Protein AF-W6Z7U1-F1 (afdb_monomer)

Secondary structure (DSSP, 8-state):
--PPPPPP------EEETTEEE-----S----S-HHHHHHHHHHHHHHHHHHH----HHHHHHHHHHHH-PPPTTSSGGGGG-HHHHHHHH--SS--S-S-TT----EEEEE--TTSSHHHHHHHHHHHHHHHHHTSTTEEEEEEE--TT-TTSSSHHHHHHHHHHHHHHH-GGGGGGTGGGSSSHHHHHHHHH-HHHHHHHHHHHHHSGGG-EEEEEEE-GGGS-HHHHHHHHHHHHHHHH-----S-S-EEEEEEEES--GGGTTSSEEEETTTTTHHHHHHHHHHHHHHHHHGGGGSTT--HHHHHHHHHHHHHHSTT-HHHHHHHHHHHTT--SHHHHHHHHHHPPSHHHHHHHHHHHHS-GGGHHHHHHHHHHHHH-SSPEEHHHHHHHHT---SSS-HHHHHHHHHHTTTTTEEEETTEEEE--

Nearest PDB struct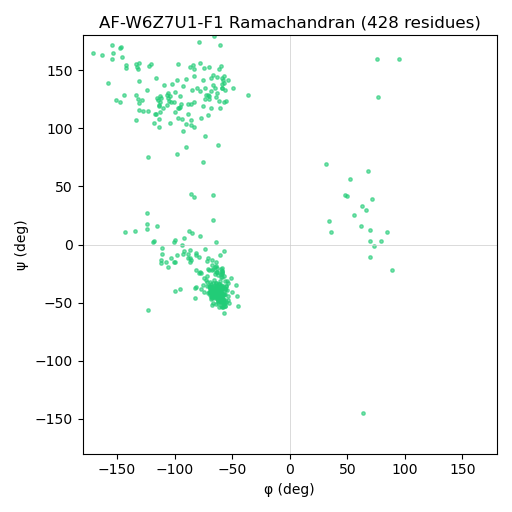ures (foldseek):
  7vwv-assembly2_B  TM=7.177E-01  e=1.790E+00  African swine fever virus

InterPro domains:
  IPR027417 P-loop containing nucleoside triphosphate hydrolase [G3DSA:3.40.50.300] (99-276)
  IPR027417 P-loop containing nucleoside triphosphate hydrolase [SSF52540] (102-353)
  IPR056884 Nephrocystin 3-like, N-terminal [PF24883] (75-260)

Organism: NCBI:txid930090

Sequence (430 aa):
MSGDPRPHQDIRYVSVLQGSRAYIGTFSNCDFGNTEESQNASKQAAIACRSALFLTDPHVDRESVISAKGTRVAGTCEWITHNETYRAWLDSDGDGNGGDSKDNNTRLLWITGGPGKGKTMMSIFLTEELEEYTAYKDNTDLVFFFCSAEDKRRNTATAVLRGLVHQMITKRPQLVKHALPYFETPERTQQTLLSFETLWLIFSKLIADTKLGTMFCVLDGLDECEESTLKVLLPRLISLLTIENSPSTKGTFKLAIVSRDLLRLRGCTMRVRLDPDNDEKVASDIELFVSTRVQELSKIEDFNEDFRASVQTALLQRAEGTFLWVGFAMYELSQKRTCSEIWEALENLPSGLPAIYSRMLLQVPARQREQSQAILRWVTVAARPLQLQELVAAVGIQGTRMTVEQAARDAVARCRPLLKIQKQEVSLVH

Foldseek 3Di:
DDDDDDDDDPFPDWDDDDPDTDGDDDDDDDDPPDPPVVVVVVVVLLVQLLVLLDLDDQVVVLVVVCVQVHHQQPPALPCLVVDPLSVLLVPLDLDPPPDDPPDRQFLEEEEAEDPQLCLSVNLSVVVVVLCVVQVPDPLEEEDEAEAALFDPCRAALLSVLSRRLSVLCVVQVVLCVLVSVQRVDPVSSVCCSPDPVNSLSSSLSSQFALSNAEYEYEYHANVSHDPVRCVPPLVSVLVSRQDPPDPDRGHHYHYYYRHYDDVSCPPRHSYDYSPPVVLVSLLVSLLSVLLVLLVVVVVAPPCDPVLSVVLSVLLSVQASSGNVLSVLLSVCLVVDRHSVSNVVSSVPQHHDDVVNLVVLLVPQDPVLNVLLVQLVVCQVPDSHFDQLVRSCVSSVQDDPPHDSSVSSVVSQVSSPPQWDADPRTIHGDD

Structure (mmCIF, N/CA/C/O backbone):
data_AF-W6Z7U1-F1
#
_entry.id   AF-W6Z7U1-F1
#
loop_
_atom_site.group_PDB
_atom_site.id
_atom_site.type_symbol
_atom_site.label_atom_id
_atom_site.label_alt_id
_atom_site.label_comp_id
_atom_site.label_asym_id
_atom_site.label_entity_id
_atom_site.label_seq_id
_atom_site.pdbx_PDB_ins_code
_atom_site.Cartn_x
_atom_site.Cartn_y
_atom_site.Cartn_z
_atom_site.occupancy
_atom_site.B_iso_or_equiv
_atom_site.auth_seq_id
_atom_site.auth_comp_id
_atom_site.auth_asym_id
_atom_site.auth_atom_id
_atom_site.pdbx_PDB_model_num
ATOM 1 N N . MET A 1 1 ? -5.190 -27.104 -69.158 1.00 41.16 1 MET A N 1
ATOM 2 C CA . MET A 1 1 ? -4.728 -26.023 -70.059 1.00 41.16 1 MET A CA 1
ATOM 3 C C . MET A 1 1 ? -5.502 -24.787 -69.632 1.00 41.16 1 MET A C 1
ATOM 5 O O . MET A 1 1 ? -6.713 -24.891 -69.594 1.00 41.16 1 MET A O 1
ATOM 9 N N . SER A 1 2 ? -4.935 -23.693 -69.145 1.00 33.16 2 SER A N 1
ATOM 10 C CA . SER A 1 2 ? -3.652 -23.043 -69.420 1.00 33.16 2 SER A CA 1
ATOM 11 C C . SER A 1 2 ? -3.082 -22.445 -68.127 1.00 33.16 2 SER A C 1
ATOM 13 O O . SER A 1 2 ? -3.782 -21.719 -67.427 1.00 33.16 2 SER A O 1
ATOM 15 N N . GLY A 1 3 ? -1.826 -22.767 -67.811 1.00 33.41 3 GLY A N 1
ATOM 16 C CA . GLY A 1 3 ? -1.064 -22.041 -66.799 1.00 33.41 3 GLY A CA 1
ATOM 17 C C . GLY A 1 3 ? -0.646 -20.685 -67.358 1.00 33.41 3 GLY A C 1
ATOM 18 O O . GLY A 1 3 ? -0.209 -20.604 -68.505 1.00 33.41 3 GLY A O 1
ATOM 19 N N . ASP A 1 4 ? -0.815 -19.647 -66.553 1.00 31.73 4 ASP A N 1
ATOM 20 C CA . ASP A 1 4 ? -0.377 -18.288 -66.855 1.00 31.73 4 ASP A CA 1
ATOM 21 C C . ASP A 1 4 ? 1.167 -18.236 -66.812 1.00 31.73 4 ASP A C 1
ATOM 23 O O . ASP A 1 4 ? 1.762 -18.733 -65.842 1.00 31.73 4 ASP A O 1
ATOM 27 N N . PRO A 1 5 ? 1.866 -17.726 -67.842 1.00 42.34 5 PRO A N 1
ATOM 28 C CA . PRO A 1 5 ? 3.319 -17.701 -67.842 1.00 42.34 5 PRO A CA 1
ATOM 29 C C . PRO A 1 5 ? 3.812 -16.592 -66.906 1.00 42.34 5 PRO A C 1
ATOM 31 O O . PRO A 1 5 ? 3.558 -15.410 -67.123 1.00 42.34 5 PRO A O 1
ATOM 34 N N . ARG A 1 6 ? 4.569 -16.967 -65.866 1.00 44.31 6 ARG A N 1
ATOM 35 C CA . ARG A 1 6 ? 5.342 -15.993 -65.080 1.00 44.31 6 ARG A CA 1
ATOM 36 C C . ARG A 1 6 ? 6.314 -15.264 -66.019 1.00 44.31 6 ARG A C 1
ATOM 38 O O . ARG A 1 6 ? 6.977 -15.937 -66.813 1.00 44.31 6 ARG A O 1
ATOM 45 N N . PRO A 1 7 ? 6.440 -13.930 -65.941 1.00 40.88 7 PRO A N 1
ATOM 46 C CA . PRO A 1 7 ? 7.346 -13.196 -66.811 1.00 40.88 7 PRO A CA 1
ATOM 47 C C . PRO A 1 7 ? 8.800 -13.593 -66.524 1.00 40.88 7 PRO A C 1
ATOM 49 O O . PRO A 1 7 ? 9.219 -13.704 -65.370 1.00 40.88 7 PRO A O 1
ATOM 52 N N . HIS A 1 8 ? 9.563 -13.822 -67.594 1.00 44.94 8 HIS A N 1
ATOM 53 C CA . HIS A 1 8 ? 10.998 -14.083 -67.542 1.00 44.94 8 HIS A CA 1
ATOM 54 C C . HIS A 1 8 ? 11.729 -12.926 -66.845 1.00 44.94 8 HIS A C 1
ATOM 56 O O . HIS A 1 8 ? 11.655 -11.781 -67.285 1.00 44.94 8 HIS A O 1
ATOM 62 N N . GLN A 1 9 ? 12.462 -13.241 -65.777 1.00 49.88 9 GLN A N 1
ATOM 63 C CA . GLN A 1 9 ? 13.381 -12.315 -65.119 1.00 49.88 9 GLN A CA 1
ATOM 64 C C . GLN A 1 9 ? 14.754 -12.421 -65.794 1.00 49.88 9 GLN A C 1
ATOM 66 O O . GLN A 1 9 ? 15.414 -13.455 -65.697 1.00 49.88 9 GLN A O 1
ATOM 71 N N . ASP A 1 10 ? 15.182 -11.367 -66.491 1.00 42.47 10 ASP A N 1
ATOM 72 C CA . ASP A 1 10 ? 16.511 -11.291 -67.112 1.00 42.47 10 ASP A CA 1
ATOM 73 C C . ASP A 1 10 ? 17.490 -10.673 -66.095 1.00 42.47 10 ASP A C 1
ATOM 75 O O . ASP A 1 10 ? 17.705 -9.462 -66.049 1.00 42.47 10 ASP A O 1
ATOM 79 N N . ILE A 1 11 ? 18.031 -11.504 -65.196 1.00 47.31 11 ILE A N 1
ATOM 80 C CA . ILE A 1 11 ? 19.097 -11.092 -64.271 1.00 47.31 11 ILE A CA 1
ATOM 81 C C . ILE A 1 11 ? 20.425 -11.259 -65.005 1.00 47.31 11 ILE A C 1
ATOM 83 O O . ILE A 1 11 ? 20.942 -12.370 -65.129 1.00 47.31 11 ILE A O 1
ATOM 87 N N . ARG A 1 12 ? 21.003 -10.154 -65.482 1.00 45.12 12 ARG A N 1
ATOM 88 C CA . ARG A 1 12 ? 22.348 -10.161 -66.065 1.00 45.12 12 ARG A CA 1
ATOM 89 C C . ARG A 1 12 ? 23.360 -9.586 -65.080 1.00 45.12 12 ARG A C 1
ATOM 91 O O . ARG A 1 12 ? 23.267 -8.433 -64.685 1.00 45.12 12 ARG A O 1
ATOM 98 N N . TYR A 1 13 ? 24.355 -10.421 -64.784 1.00 44.03 13 TYR A N 1
ATOM 99 C CA . TYR A 1 13 ? 25.552 -10.195 -63.971 1.00 44.03 13 TYR A CA 1
ATOM 100 C C . TYR A 1 13 ? 25.402 -10.194 -62.443 1.00 44.03 13 TYR A C 1
ATOM 102 O O . TYR A 1 13 ? 24.651 -9.440 -61.838 1.00 44.03 13 TYR A O 1
ATOM 110 N N . VAL A 1 14 ? 26.239 -11.034 -61.828 1.00 46.94 14 VAL A N 1
ATOM 111 C CA . VAL A 1 14 ? 26.538 -11.072 -60.397 1.00 46.94 14 VAL A CA 1
ATOM 112 C C . VAL A 1 14 ? 27.977 -10.587 -60.251 1.00 46.94 14 VAL A C 1
ATOM 114 O O . VAL A 1 14 ? 28.887 -11.241 -60.759 1.00 46.94 14 VAL A O 1
ATOM 117 N N . SER A 1 15 ? 28.208 -9.468 -59.563 1.00 46.50 15 SER A N 1
ATOM 118 C CA . SER A 1 15 ? 29.535 -9.177 -59.015 1.00 46.50 15 SER A CA 1
ATOM 119 C C . SER A 1 15 ? 29.502 -9.403 -57.506 1.00 46.50 15 SER A C 1
ATOM 121 O O . SER A 1 15 ? 28.579 -8.984 -56.807 1.00 46.50 15 SER A O 1
ATOM 123 N N . VAL A 1 16 ? 30.486 -10.153 -57.015 1.00 42.91 16 VAL A N 1
ATOM 124 C CA . VAL A 1 16 ? 30.669 -10.435 -55.591 1.00 42.91 16 VAL A CA 1
ATOM 125 C C . VAL A 1 16 ? 31.947 -9.740 -55.162 1.00 42.91 16 VAL A C 1
ATOM 127 O O . VAL A 1 16 ? 33.032 -10.130 -55.584 1.00 42.91 16 VAL A O 1
ATOM 130 N N . LEU A 1 17 ? 31.826 -8.738 -54.296 1.00 38.56 17 LEU A N 1
ATOM 131 C CA . LEU A 1 17 ? 32.941 -8.212 -53.516 1.00 38.56 17 LEU A CA 1
ATOM 132 C C . LEU A 1 17 ? 32.494 -8.138 -52.052 1.00 38.56 17 LEU A C 1
ATOM 134 O O . LEU A 1 17 ? 31.487 -7.519 -51.730 1.00 38.56 17 LEU A O 1
ATOM 138 N N . GLN A 1 18 ? 33.233 -8.835 -51.181 1.00 42.06 18 GLN A N 1
ATOM 139 C CA . GLN A 1 18 ? 33.097 -8.799 -49.716 1.00 42.06 18 GLN A CA 1
ATOM 140 C C . GLN A 1 18 ? 31.677 -9.047 -49.166 1.00 42.06 18 GLN A C 1
ATOM 142 O O . GLN A 1 18 ? 31.134 -8.260 -48.397 1.00 42.06 18 GLN A O 1
ATOM 147 N N . GLY A 1 19 ? 31.071 -10.183 -49.529 1.00 50.38 19 GLY A N 1
ATOM 148 C CA . GLY A 1 19 ? 29.907 -10.732 -48.813 1.00 50.38 19 GLY A CA 1
ATOM 149 C C . GLY A 1 19 ? 28.572 -10.006 -49.015 1.00 50.38 19 GLY A C 1
ATOM 150 O O . GLY A 1 19 ? 27.558 -10.475 -48.509 1.00 50.38 19 GLY A O 1
ATOM 151 N N . SER A 1 20 ? 28.541 -8.924 -49.795 1.00 42.47 20 SER A N 1
ATOM 152 C CA . SER A 1 20 ? 27.313 -8.219 -50.174 1.00 42.47 20 SER A CA 1
ATOM 153 C C . SER A 1 20 ? 26.981 -8.516 -51.638 1.00 42.47 20 SER A C 1
ATOM 155 O O . SER A 1 20 ? 27.844 -8.390 -52.506 1.00 42.47 20 SER A O 1
ATOM 157 N N . ARG A 1 21 ? 25.742 -8.934 -51.929 1.00 48.75 21 ARG A N 1
ATOM 158 C CA . ARG A 1 21 ? 25.248 -9.100 -53.307 1.00 48.75 21 ARG A CA 1
ATOM 159 C C . ARG A 1 21 ? 24.504 -7.835 -53.722 1.00 48.75 21 ARG A C 1
ATOM 161 O O . ARG A 1 21 ? 23.491 -7.506 -53.112 1.00 48.75 21 ARG A O 1
ATOM 168 N N . ALA A 1 22 ? 24.990 -7.151 -54.752 1.00 42.78 22 ALA A N 1
ATOM 169 C CA . ALA A 1 22 ? 24.280 -6.049 -55.391 1.00 42.78 22 ALA A CA 1
ATOM 170 C C . ALA A 1 22 ? 23.602 -6.557 -56.671 1.00 42.78 22 ALA A C 1
ATOM 172 O O . ALA A 1 22 ? 24.242 -7.225 -57.482 1.00 42.78 22 ALA A O 1
ATOM 173 N N . TYR A 1 23 ? 22.320 -6.238 -56.847 1.00 49.97 23 TYR A N 1
ATOM 174 C CA . TYR A 1 23 ? 21.568 -6.518 -58.071 1.00 49.97 23 TYR A CA 1
ATOM 175 C C . TYR A 1 23 ? 21.223 -5.187 -58.738 1.00 49.97 23 TYR A C 1
ATOM 177 O O . TYR A 1 23 ? 20.679 -4.296 -58.087 1.00 49.97 23 TYR A O 1
ATOM 185 N N . ILE A 1 24 ? 21.543 -5.047 -60.024 1.00 45.53 24 ILE A N 1
ATOM 186 C CA . ILE A 1 24 ? 21.157 -3.890 -60.836 1.00 45.53 24 ILE A CA 1
ATOM 187 C C . ILE A 1 24 ? 20.184 -4.392 -61.904 1.00 45.53 24 ILE A C 1
ATOM 189 O O . ILE A 1 24 ? 20.537 -5.241 -62.716 1.00 45.53 24 ILE A O 1
ATOM 193 N N . GLY A 1 25 ? 18.958 -3.872 -61.889 1.00 53.50 25 GLY A N 1
ATOM 194 C CA . GLY A 1 25 ? 17.909 -4.193 -62.854 1.00 53.50 25 GLY A CA 1
ATOM 195 C C . GLY A 1 25 ? 16.794 -3.147 -62.826 1.00 53.50 25 GLY A C 1
ATOM 196 O O . GLY A 1 25 ? 16.694 -2.355 -61.888 1.00 53.50 25 GLY A O 1
ATOM 197 N N . THR A 1 26 ? 15.965 -3.111 -63.867 1.00 48.25 26 THR A N 1
ATOM 198 C CA . THR A 1 26 ? 14.803 -2.215 -63.944 1.00 48.25 26 THR A CA 1
ATOM 199 C C . THR A 1 26 ? 13.715 -2.678 -62.977 1.00 48.25 26 THR A C 1
ATOM 201 O O . THR A 1 26 ? 13.107 -3.729 -63.172 1.00 48.25 26 THR A O 1
ATOM 204 N N . PHE A 1 27 ? 13.472 -1.886 -61.931 1.00 50.44 27 PHE A N 1
ATOM 205 C CA . PHE A 1 27 ? 12.493 -2.175 -60.885 1.00 50.44 27 PHE A CA 1
ATOM 206 C C . PHE A 1 27 ? 11.063 -1.966 -61.388 1.00 50.44 27 PHE A C 1
ATOM 208 O O . PHE A 1 27 ? 10.500 -0.880 -61.300 1.00 50.44 27 PHE A O 1
ATOM 215 N N . SER A 1 28 ? 10.458 -3.041 -61.874 1.00 44.19 28 SER A N 1
ATOM 216 C CA . SER A 1 28 ? 9.003 -3.181 -61.887 1.00 44.19 28 SER A CA 1
ATOM 217 C C . SER A 1 28 ? 8.683 -4.583 -61.369 1.00 44.19 28 SER A C 1
ATOM 219 O O . SER A 1 28 ? 8.972 -5.575 -62.028 1.00 44.19 28 SER A O 1
ATOM 221 N N . ASN A 1 29 ? 8.161 -4.637 -60.139 1.00 42.03 29 ASN A N 1
ATOM 222 C CA . ASN A 1 29 ? 7.759 -5.834 -59.386 1.00 42.03 29 ASN A CA 1
ATOM 223 C C . ASN A 1 29 ? 8.880 -6.785 -58.921 1.00 42.03 29 ASN A C 1
ATOM 225 O O . ASN A 1 29 ? 8.893 -7.970 -59.255 1.00 42.03 29 ASN A O 1
ATOM 229 N N . CYS A 1 30 ? 9.767 -6.289 -58.052 1.00 41.12 30 CYS A N 1
ATOM 230 C CA . CYS A 1 30 ? 10.487 -7.154 -57.114 1.00 41.12 30 CYS A CA 1
ATOM 231 C C . CYS A 1 30 ? 9.623 -7.347 -55.861 1.00 41.12 30 CYS A C 1
ATOM 233 O O . CYS A 1 30 ? 9.489 -6.418 -55.066 1.00 41.12 30 CYS A O 1
ATOM 235 N N . ASP A 1 31 ? 9.046 -8.535 -55.692 1.00 46.16 31 ASP A N 1
ATOM 236 C CA . ASP A 1 31 ? 8.367 -8.923 -54.456 1.00 46.16 31 ASP A CA 1
ATOM 237 C C . ASP A 1 31 ? 9.424 -9.428 -53.459 1.00 46.16 31 ASP A C 1
ATOM 239 O O . ASP A 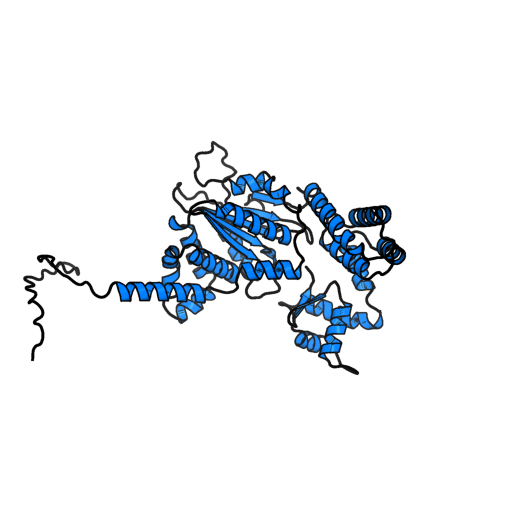1 31 ? 9.977 -10.523 -53.598 1.00 46.16 31 ASP A O 1
ATOM 243 N N . PHE A 1 32 ? 9.801 -8.577 -52.502 1.00 50.53 32 PHE A N 1
ATOM 244 C CA . PHE A 1 32 ? 10.641 -8.983 -51.378 1.00 50.53 32 PHE A CA 1
ATOM 245 C C . PHE A 1 32 ? 9.742 -9.748 -50.405 1.00 50.53 32 PHE A C 1
ATOM 247 O O . PHE A 1 32 ? 8.872 -9.145 -49.787 1.00 50.53 32 PHE A O 1
ATOM 254 N N . GLY A 1 33 ? 9.937 -11.066 -50.311 1.00 45.28 33 GLY A N 1
ATOM 255 C CA . GLY A 1 33 ? 9.036 -12.000 -49.630 1.00 45.28 33 GLY A CA 1
ATOM 256 C C . GLY A 1 33 ? 8.349 -11.486 -48.354 1.00 45.28 33 GLY A C 1
ATOM 257 O O . GLY A 1 33 ? 9.004 -11.004 -47.431 1.00 45.28 33 GLY A O 1
ATOM 258 N N . ASN A 1 34 ? 7.022 -11.652 -48.335 1.00 49.81 34 ASN A N 1
ATOM 259 C CA . ASN A 1 34 ? 6.085 -11.626 -47.206 1.00 49.81 34 ASN A CA 1
ATOM 260 C C . ASN A 1 34 ? 6.440 -10.693 -46.032 1.00 49.81 34 ASN A C 1
ATOM 262 O O . ASN A 1 34 ? 6.684 -11.123 -44.899 1.00 49.81 34 ASN A O 1
ATOM 266 N N . THR A 1 35 ? 6.356 -9.385 -46.269 1.00 56.88 35 THR A N 1
ATOM 267 C CA . THR A 1 35 ? 6.324 -8.357 -45.213 1.00 56.88 35 THR A CA 1
ATOM 268 C C . THR A 1 35 ? 5.218 -8.602 -44.178 1.00 56.88 35 THR A C 1
ATOM 270 O O . THR A 1 35 ? 5.427 -8.318 -42.998 1.00 56.88 35 THR A O 1
ATOM 273 N N . GLU A 1 36 ? 4.086 -9.190 -44.572 1.00 59.25 36 GLU A N 1
ATOM 274 C CA . GLU A 1 36 ? 2.977 -9.516 -43.662 1.00 59.25 36 GLU A CA 1
ATOM 275 C C . GLU A 1 36 ? 3.304 -10.655 -42.680 1.00 59.25 36 GLU A C 1
ATOM 277 O O . GLU A 1 36 ? 2.987 -10.551 -41.494 1.00 59.25 36 GLU A O 1
ATOM 282 N N . GLU A 1 37 ? 3.991 -11.719 -43.114 1.00 64.38 37 GLU A N 1
ATOM 283 C CA . GLU A 1 37 ? 4.377 -12.829 -42.224 1.00 64.38 37 GLU A CA 1
ATOM 284 C C . GLU A 1 37 ? 5.426 -12.390 -41.196 1.00 64.38 37 GLU A C 1
ATOM 286 O O . GLU A 1 37 ? 5.328 -12.738 -40.017 1.00 64.38 37 GLU A O 1
ATOM 291 N N . SER A 1 38 ? 6.390 -11.562 -41.611 1.00 66.00 38 SER A N 1
ATOM 292 C CA . SER A 1 38 ? 7.422 -11.012 -40.722 1.00 66.00 38 SER A CA 1
ATOM 293 C C . SER A 1 38 ? 6.840 -10.044 -39.678 1.00 66.00 38 SER A C 1
ATOM 295 O O . SER A 1 38 ? 7.169 -10.120 -38.489 1.00 66.00 38 SER A O 1
ATOM 297 N N . GLN A 1 39 ? 5.904 -9.175 -40.081 1.00 70.62 39 GLN A N 1
ATOM 298 C CA . GLN A 1 39 ? 5.200 -8.279 -39.156 1.00 70.62 39 GLN A CA 1
ATOM 299 C C . GLN A 1 39 ? 4.304 -9.047 -38.174 1.00 70.62 39 GLN A C 1
ATOM 301 O O . GLN A 1 39 ? 4.296 -8.736 -36.978 1.00 70.62 39 GLN A O 1
ATOM 306 N N . ASN A 1 40 ? 3.605 -10.084 -38.642 1.00 78.38 40 ASN A N 1
ATOM 307 C CA . ASN A 1 40 ? 2.793 -10.947 -37.784 1.00 78.38 40 ASN A CA 1
ATOM 308 C C . ASN A 1 40 ? 3.647 -11.718 -36.768 1.00 78.38 40 ASN A C 1
ATOM 310 O O . ASN A 1 40 ? 3.293 -11.760 -35.587 1.00 78.38 40 ASN A O 1
ATOM 314 N N . ALA A 1 41 ? 4.802 -12.251 -37.176 1.00 79.44 41 ALA A N 1
ATOM 315 C CA . ALA A 1 41 ? 5.732 -12.924 -36.271 1.00 79.44 41 ALA A CA 1
ATOM 316 C C . ALA A 1 41 ? 6.277 -11.977 -35.185 1.00 79.44 41 ALA A C 1
ATOM 318 O O . ALA A 1 41 ? 6.292 -12.327 -34.003 1.00 79.44 41 ALA A O 1
ATOM 319 N N . SER A 1 42 ? 6.659 -10.748 -35.556 1.00 80.81 42 SER A N 1
ATOM 320 C CA . SER A 1 42 ? 7.134 -9.733 -34.603 1.00 80.81 42 SER A CA 1
ATOM 321 C C . SER A 1 42 ? 6.054 -9.335 -33.589 1.00 80.81 42 SER A C 1
ATOM 323 O O . SER A 1 42 ? 6.313 -9.265 -32.384 1.00 80.81 42 SER A O 1
ATOM 325 N N . LYS A 1 43 ? 4.811 -9.150 -34.053 1.00 86.25 43 LYS A N 1
ATOM 326 C CA . LYS A 1 43 ? 3.662 -8.849 -33.190 1.00 86.25 43 LYS A CA 1
ATOM 327 C C . LYS A 1 43 ? 3.366 -9.995 -32.220 1.00 86.25 43 LYS A C 1
ATOM 329 O O . LYS A 1 43 ? 3.117 -9.742 -31.041 1.00 86.25 43 LYS A O 1
ATOM 334 N N . GLN A 1 44 ? 3.449 -11.242 -32.682 1.00 88.69 44 GLN A N 1
ATOM 335 C CA . GLN A 1 44 ? 3.241 -12.417 -31.838 1.00 88.69 44 GLN A CA 1
ATOM 336 C C . GLN A 1 44 ? 4.329 -12.555 -30.764 1.00 88.69 44 GLN A C 1
ATOM 338 O O . GLN A 1 44 ? 4.014 -12.815 -29.602 1.00 88.69 44 GLN A O 1
ATOM 343 N N . ALA A 1 45 ? 5.594 -12.311 -31.117 1.00 89.50 45 ALA A N 1
ATOM 344 C CA . ALA A 1 45 ? 6.700 -12.310 -30.162 1.00 89.50 45 ALA A CA 1
ATOM 345 C C . ALA A 1 45 ? 6.538 -11.213 -29.094 1.00 89.50 45 ALA A C 1
ATOM 347 O O . ALA A 1 45 ? 6.776 -11.454 -27.910 1.00 89.50 45 ALA A O 1
ATOM 348 N N . ALA A 1 46 ? 6.065 -10.024 -29.485 1.00 90.88 46 ALA A N 1
ATOM 349 C CA . ALA A 1 46 ? 5.774 -8.941 -28.549 1.00 90.88 46 ALA A CA 1
ATOM 350 C C . ALA A 1 46 ? 4.648 -9.306 -27.565 1.00 90.88 46 ALA A C 1
ATOM 352 O O . ALA A 1 46 ? 4.767 -9.042 -26.366 1.00 90.88 46 ALA A O 1
ATOM 353 N N . ILE A 1 47 ? 3.583 -9.956 -28.051 1.00 92.56 47 ILE A N 1
ATOM 354 C CA . ILE A 1 47 ? 2.496 -10.465 -27.203 1.00 92.56 47 ILE A CA 1
ATOM 355 C C . ILE A 1 47 ? 3.036 -11.511 -26.223 1.00 92.56 47 ILE A C 1
ATOM 357 O O . ILE A 1 47 ? 2.790 -11.385 -25.027 1.00 92.56 47 ILE A O 1
ATOM 361 N N . ALA A 1 48 ? 3.814 -12.487 -26.698 1.00 93.25 48 ALA A N 1
ATOM 362 C CA . ALA A 1 48 ? 4.391 -13.533 -25.855 1.00 93.25 48 ALA A CA 1
ATOM 363 C C . ALA A 1 48 ? 5.326 -12.966 -24.772 1.00 93.25 48 ALA A C 1
ATOM 365 O O . ALA A 1 48 ? 5.219 -13.346 -23.607 1.00 93.25 48 ALA A O 1
ATOM 366 N N . CYS A 1 49 ? 6.190 -12.007 -25.127 1.00 94.88 49 CYS A N 1
ATOM 367 C CA . CYS A 1 49 ? 7.063 -11.306 -24.184 1.00 94.88 49 CYS A CA 1
ATOM 368 C C . CYS A 1 49 ? 6.255 -10.598 -23.086 1.00 94.88 49 CYS A C 1
ATOM 370 O O . CYS A 1 49 ? 6.523 -10.785 -21.897 1.00 94.88 49 CYS A O 1
ATOM 372 N N . ARG A 1 50 ? 5.217 -9.841 -23.467 1.00 94.44 50 ARG A N 1
ATOM 373 C CA . ARG A 1 50 ? 4.332 -9.168 -22.507 1.00 94.44 50 ARG A CA 1
ATOM 374 C C . ARG A 1 50 ? 3.609 -10.179 -21.613 1.00 94.44 50 ARG A C 1
ATOM 376 O O . ARG A 1 50 ? 3.626 -10.026 -20.397 1.00 94.44 50 ARG A O 1
ATOM 383 N N . SER A 1 51 ? 3.042 -11.237 -22.188 1.00 94.56 51 SER A N 1
ATOM 384 C CA . SER A 1 51 ? 2.374 -12.300 -21.429 1.00 94.56 51 SER A CA 1
ATOM 385 C C . SER A 1 51 ? 3.312 -12.997 -20.439 1.00 94.56 51 SER A C 1
ATOM 387 O O . SER A 1 51 ? 2.888 -13.310 -19.334 1.00 94.56 51 SER A O 1
ATOM 389 N N . ALA A 1 52 ? 4.584 -13.197 -20.789 1.00 96.12 52 ALA A N 1
ATOM 390 C CA . ALA A 1 52 ? 5.575 -13.793 -19.893 1.00 96.12 52 ALA A CA 1
ATOM 391 C C . ALA A 1 52 ? 5.956 -12.866 -18.720 1.00 96.12 52 ALA A C 1
ATOM 393 O O . ALA A 1 52 ? 6.197 -13.326 -17.601 1.00 96.12 52 ALA A O 1
ATOM 394 N N . LEU A 1 53 ? 6.013 -11.554 -18.963 1.00 96.44 53 LEU A N 1
ATOM 395 C CA . LEU A 1 53 ? 6.327 -10.552 -17.942 1.00 96.44 53 LEU A CA 1
ATOM 396 C C . LEU A 1 53 ? 5.189 -10.340 -16.935 1.00 96.44 53 LEU A C 1
ATOM 398 O O . LEU A 1 53 ? 5.473 -9.976 -15.793 1.00 96.44 53 LEU A O 1
ATOM 402 N N . PHE A 1 54 ? 3.939 -10.583 -17.340 1.00 96.12 54 PHE A N 1
ATOM 403 C CA . PHE A 1 54 ? 2.753 -10.399 -16.505 1.00 96.12 54 PHE A CA 1
ATOM 404 C C . PHE A 1 54 ? 2.842 -11.200 -15.192 1.00 96.12 54 PHE A C 1
ATOM 406 O O . PHE A 1 54 ? 3.190 -12.383 -15.177 1.00 96.12 54 PHE A O 1
ATOM 413 N N . LEU A 1 55 ? 2.532 -10.534 -14.079 1.00 93.69 55 LEU A N 1
ATOM 414 C CA . LEU A 1 55 ? 2.506 -11.111 -12.729 1.00 93.69 55 LEU A CA 1
ATOM 415 C C . LEU A 1 55 ? 1.127 -10.926 -12.100 1.00 93.69 55 LEU A C 1
ATOM 417 O O . LEU A 1 55 ? 0.483 -11.890 -11.683 1.00 93.69 55 LEU A O 1
ATOM 421 N N . THR A 1 56 ? 0.701 -9.670 -12.049 1.00 94.81 56 THR A N 1
ATOM 422 C CA . THR A 1 56 ? -0.574 -9.199 -11.525 1.00 94.81 56 THR A CA 1
ATOM 423 C C . THR A 1 56 ? -1.034 -8.002 -12.354 1.00 94.81 56 THR A C 1
ATOM 425 O O . THR A 1 56 ? -0.241 -7.393 -13.081 1.00 94.81 56 THR A O 1
ATOM 428 N N . ASP A 1 57 ? -2.326 -7.692 -12.272 1.00 96.25 57 ASP A N 1
ATOM 429 C CA . ASP A 1 57 ? -2.872 -6.465 -12.840 1.00 96.25 57 ASP A CA 1
ATOM 430 C C . ASP A 1 57 ? -2.782 -5.344 -11.786 1.00 96.25 57 ASP A C 1
ATOM 432 O O . ASP A 1 57 ? -3.351 -5.502 -10.701 1.00 96.25 57 ASP A O 1
ATOM 436 N N . PRO A 1 58 ? -2.076 -4.233 -12.066 1.00 96.25 58 PRO A N 1
ATOM 437 C CA . PRO A 1 58 ? -1.840 -3.178 -11.084 1.00 96.25 58 PRO A CA 1
ATOM 438 C C . PRO A 1 58 ? -3.135 -2.479 -10.642 1.00 96.25 58 PRO A C 1
ATOM 440 O O . PRO A 1 58 ? -3.255 -2.122 -9.470 1.00 96.25 58 PRO A O 1
ATOM 443 N N . HIS A 1 59 ? -4.135 -2.334 -11.517 1.00 96.44 59 HIS A N 1
ATOM 444 C CA . HIS A 1 59 ? -5.416 -1.730 -11.141 1.00 96.44 59 HIS A CA 1
ATOM 445 C C . HIS A 1 59 ? -6.205 -2.669 -10.225 1.00 96.44 59 HIS A C 1
ATOM 447 O O . HIS A 1 59 ? -6.725 -2.234 -9.202 1.00 96.44 59 HIS A O 1
ATOM 453 N N . VAL A 1 60 ? -6.217 -3.975 -10.517 1.00 96.38 60 VAL A N 1
ATOM 454 C CA . VAL A 1 60 ? -6.819 -4.978 -9.618 1.00 96.38 60 VAL A CA 1
ATOM 455 C C . VAL A 1 60 ? -6.087 -5.033 -8.275 1.00 96.38 60 VAL A C 1
ATOM 457 O O . VAL A 1 60 ? -6.719 -5.207 -7.230 1.00 96.38 60 VAL A O 1
ATOM 460 N N . ASP A 1 61 ? -4.763 -4.872 -8.278 1.00 95.88 61 ASP A N 1
ATOM 461 C CA . ASP A 1 61 ? -3.963 -4.786 -7.059 1.00 95.88 61 ASP A CA 1
ATOM 462 C C . ASP A 1 61 ? -4.349 -3.562 -6.217 1.00 95.88 61 ASP A C 1
ATOM 464 O O . ASP A 1 61 ? -4.531 -3.711 -5.006 1.00 95.88 61 ASP A O 1
ATOM 468 N N . ARG A 1 62 ? -4.533 -2.386 -6.838 1.00 96.19 62 ARG A N 1
ATOM 469 C CA . ARG A 1 62 ? -5.019 -1.165 -6.172 1.00 96.19 62 ARG A CA 1
ATOM 470 C C . ARG A 1 62 ? -6.415 -1.365 -5.579 1.00 96.19 62 ARG A C 1
ATOM 472 O O . ARG A 1 62 ? -6.602 -1.125 -4.388 1.00 96.19 62 ARG A O 1
ATOM 479 N N . GLU A 1 63 ? -7.359 -1.897 -6.354 1.00 95.19 63 GLU A N 1
ATOM 480 C CA . GLU A 1 63 ? -8.721 -2.196 -5.881 1.00 95.19 63 GLU A CA 1
ATOM 481 C C . GLU A 1 63 ? -8.734 -3.213 -4.734 1.00 95.19 63 GLU A C 1
ATOM 483 O O . GLU A 1 63 ? -9.517 -3.106 -3.787 1.00 95.19 63 GLU A O 1
ATOM 488 N N . SER A 1 64 ? -7.830 -4.194 -4.771 1.00 91.75 64 SER A N 1
ATOM 489 C CA . SER A 1 64 ? -7.673 -5.167 -3.687 1.00 91.75 64 SER A CA 1
ATOM 490 C C . SER A 1 64 ? -7.167 -4.506 -2.402 1.00 91.75 64 SER A C 1
ATOM 492 O O . SER A 1 64 ? -7.621 -4.864 -1.313 1.00 91.75 64 SER A O 1
ATOM 494 N N . VAL A 1 65 ? -6.255 -3.533 -2.513 1.00 91.62 65 VAL A N 1
ATOM 495 C CA . VAL A 1 65 ? -5.768 -2.740 -1.374 1.00 91.62 65 VAL A CA 1
ATOM 496 C C . VAL A 1 65 ? -6.889 -1.867 -0.804 1.00 91.62 65 VAL A C 1
ATOM 498 O O . VAL A 1 65 ? -7.090 -1.879 0.412 1.00 91.62 65 VAL A O 1
ATOM 501 N N . ILE A 1 66 ? -7.661 -1.185 -1.657 1.00 93.06 66 ILE A N 1
ATOM 502 C CA . ILE A 1 66 ? -8.834 -0.388 -1.257 1.00 93.06 66 ILE A CA 1
ATOM 503 C C . ILE A 1 66 ? -9.861 -1.272 -0.541 1.00 93.06 66 ILE A C 1
ATOM 505 O O . ILE A 1 66 ? -10.295 -0.959 0.564 1.00 93.06 66 ILE A O 1
ATOM 509 N N . SER A 1 67 ? -10.187 -2.433 -1.108 1.00 89.19 67 SER A N 1
ATOM 510 C CA . SER A 1 67 ? -11.133 -3.381 -0.506 1.00 89.19 67 SER A CA 1
ATOM 511 C C . SER A 1 67 ? -10.664 -3.899 0.858 1.00 89.19 67 SER A C 1
ATOM 513 O O . SER A 1 67 ? -11.480 -4.157 1.740 1.00 89.19 67 SER A O 1
ATOM 515 N N . ALA A 1 68 ? -9.351 -4.069 1.045 1.00 84.44 68 ALA A N 1
ATOM 516 C CA . ALA A 1 68 ? -8.782 -4.583 2.287 1.00 84.44 68 ALA A CA 1
ATOM 517 C C . ALA A 1 68 ? -8.644 -3.516 3.385 1.00 84.44 68 ALA A C 1
ATOM 519 O O . ALA A 1 68 ? -8.812 -3.840 4.561 1.00 84.44 68 ALA A O 1
ATOM 520 N N . LYS A 1 69 ? -8.306 -2.271 3.026 1.00 85.00 69 LYS A N 1
ATOM 521 C CA . LYS A 1 69 ? -8.024 -1.183 3.983 1.00 85.00 69 LYS A CA 1
ATOM 522 C C . LYS A 1 69 ? -9.170 -0.171 4.132 1.00 85.00 69 LYS A C 1
ATOM 524 O O . LYS A 1 69 ? -9.165 0.617 5.077 1.00 85.00 69 LYS A O 1
ATOM 529 N N . GLY A 1 70 ? -10.164 -0.234 3.250 1.00 86.31 70 GLY A N 1
ATOM 530 C CA . GLY A 1 70 ? -11.264 0.718 3.132 1.00 86.31 70 GLY A CA 1
ATOM 531 C C . GLY A 1 70 ? -10.986 1.804 2.090 1.00 86.31 70 GLY A C 1
ATOM 532 O O . GLY A 1 70 ? -9.839 2.064 1.728 1.00 86.31 70 GLY A O 1
ATOM 533 N N . THR A 1 71 ? -12.050 2.448 1.618 1.00 88.62 71 THR A N 1
ATOM 534 C CA . THR A 1 71 ? -11.958 3.575 0.684 1.00 88.62 71 THR A CA 1
ATOM 535 C C . THR A 1 71 ? -11.342 4.794 1.364 1.00 88.62 71 THR A C 1
ATOM 537 O O . THR A 1 71 ? -11.608 5.063 2.541 1.00 88.62 71 THR A O 1
ATOM 540 N N . ARG A 1 72 ? -10.528 5.545 0.615 1.00 93.62 72 ARG A N 1
ATOM 541 C CA . ARG A 1 72 ? -10.028 6.852 1.048 1.00 93.62 72 ARG A CA 1
ATOM 542 C C . ARG A 1 72 ? -11.213 7.781 1.323 1.00 93.62 72 ARG A C 1
ATOM 544 O O . ARG A 1 72 ? -12.150 7.857 0.534 1.00 93.62 72 ARG A O 1
ATOM 551 N N . VAL A 1 73 ? -11.161 8.496 2.442 1.00 94.31 73 VAL A N 1
ATOM 552 C CA . VAL A 1 73 ? -12.142 9.541 2.751 1.00 94.31 73 VAL A CA 1
ATOM 553 C C . VAL A 1 73 ? -11.862 10.747 1.853 1.00 94.31 73 VAL A C 1
ATOM 555 O O . VAL A 1 73 ? -10.733 11.241 1.821 1.00 94.31 73 VAL A O 1
ATOM 558 N N . ALA A 1 74 ? -12.870 11.202 1.107 1.00 94.25 74 ALA A N 1
ATOM 559 C CA . ALA A 1 74 ? -12.767 12.386 0.250 1.00 94.25 74 ALA A CA 1
ATOM 560 C C . ALA A 1 74 ? -12.267 13.595 1.057 1.00 94.25 74 ALA A C 1
ATOM 562 O O . ALA A 1 74 ? -12.633 13.725 2.222 1.00 94.25 74 ALA A O 1
ATOM 563 N N . GLY A 1 75 ? -11.419 14.446 0.476 1.00 94.31 75 GLY A N 1
ATOM 564 C CA . GLY A 1 75 ? -10.743 15.530 1.195 1.00 94.31 75 GLY A CA 1
ATOM 565 C C . GLY A 1 75 ? -9.400 15.143 1.824 1.00 94.31 75 GLY A C 1
ATOM 566 O O . GLY A 1 75 ? -8.574 16.018 2.064 1.00 94.31 75 GLY A O 1
ATOM 567 N N . THR A 1 76 ? -9.135 13.854 2.080 1.00 96.25 76 THR A N 1
ATOM 568 C CA . THR A 1 76 ? -7.850 13.441 2.679 1.00 96.25 76 THR A CA 1
ATOM 569 C C . THR A 1 76 ? -6.742 13.296 1.635 1.00 96.25 76 THR A C 1
ATOM 571 O O . THR A 1 76 ? -7.017 12.944 0.484 1.00 96.25 76 THR A O 1
ATOM 574 N N . CYS A 1 77 ? -5.488 13.515 2.053 1.00 97.12 77 CYS A N 1
ATOM 575 C CA . CYS A 1 77 ? -4.261 13.490 1.238 1.00 97.12 77 CYS A CA 1
ATOM 576 C C . CYS A 1 77 ? -4.103 14.647 0.235 1.00 97.12 77 CYS A C 1
ATOM 578 O O . CYS A 1 77 ? -2.998 14.851 -0.263 1.00 97.12 77 CYS A O 1
ATOM 580 N N . GLU A 1 78 ? -5.136 15.458 -0.007 1.00 97.00 78 GLU A N 1
ATOM 581 C CA . GLU A 1 78 ? -5.136 16.540 -1.010 1.00 97.00 78 GLU A CA 1
ATOM 582 C C . GLU A 1 78 ? -4.060 17.604 -0.769 1.00 97.00 78 GLU A C 1
ATOM 584 O O . GLU A 1 78 ? -3.572 18.241 -1.706 1.00 97.00 78 GLU A O 1
ATOM 589 N N . TRP A 1 79 ? -3.620 17.770 0.478 1.00 96.44 79 TRP A N 1
ATOM 590 C CA . TRP A 1 79 ? -2.546 18.694 0.834 1.00 96.44 79 TRP A CA 1
ATOM 591 C C . TRP A 1 79 ? -1.223 18.386 0.115 1.00 96.44 79 TRP A C 1
ATOM 593 O O . TRP A 1 79 ? -0.421 19.304 -0.068 1.00 96.44 79 TRP A O 1
ATOM 603 N N . ILE A 1 80 ? -0.980 17.140 -0.322 1.00 97.06 80 ILE A N 1
ATOM 604 C CA . ILE A 1 80 ? 0.261 16.774 -1.022 1.00 97.06 80 ILE A CA 1
ATOM 605 C C . ILE A 1 80 ? 0.393 17.512 -2.353 1.00 97.06 80 ILE A C 1
ATOM 607 O O . ILE A 1 80 ? 1.496 17.907 -2.720 1.00 97.06 80 ILE A O 1
ATOM 611 N N . THR A 1 81 ? -0.727 17.795 -3.028 1.00 95.12 81 THR A N 1
ATOM 612 C CA . THR A 1 81 ? -0.737 18.563 -4.283 1.00 95.12 81 THR A CA 1
ATOM 613 C C . THR A 1 81 ? -0.258 19.994 -4.066 1.00 95.12 81 THR A C 1
ATOM 615 O O . THR A 1 81 ? 0.150 20.650 -5.022 1.00 95.12 81 THR A O 1
ATOM 618 N N . HIS A 1 82 ? -0.270 20.459 -2.809 1.00 94.50 82 HIS A N 1
ATOM 619 C CA . HIS A 1 82 ? 0.205 21.765 -2.376 1.00 94.50 82 HIS A CA 1
ATOM 620 C C . HIS A 1 82 ? 1.619 21.767 -1.800 1.00 94.50 82 HIS A C 1
ATOM 622 O O . HIS A 1 82 ? 2.184 22.837 -1.576 1.00 94.50 82 HIS A O 1
ATOM 628 N N . ASN A 1 83 ? 2.204 20.591 -1.581 1.00 95.06 83 ASN A N 1
ATOM 629 C CA . ASN A 1 83 ? 3.530 20.462 -1.009 1.00 95.06 83 ASN A CA 1
ATOM 630 C C . ASN A 1 83 ? 4.608 20.875 -2.027 1.00 95.06 83 ASN A C 1
ATOM 632 O O . ASN A 1 83 ? 4.649 20.372 -3.149 1.00 95.06 83 ASN A O 1
ATOM 636 N N . GLU A 1 84 ? 5.511 21.767 -1.618 1.00 93.25 84 GLU A N 1
ATOM 637 C CA . GLU A 1 84 ? 6.554 22.326 -2.490 1.00 93.25 84 GLU A CA 1
ATOM 638 C C . GLU A 1 84 ? 7.506 21.258 -3.038 1.00 93.25 84 GLU A C 1
ATOM 640 O O . GLU A 1 84 ? 7.881 21.302 -4.205 1.00 93.25 84 GLU A O 1
ATOM 645 N N . THR A 1 85 ? 7.861 20.260 -2.224 1.00 93.31 85 THR A N 1
ATOM 646 C CA . THR A 1 85 ? 8.746 19.163 -2.644 1.00 93.31 85 THR A CA 1
ATOM 647 C C . THR A 1 85 ? 8.057 18.255 -3.661 1.00 93.31 85 THR A C 1
ATOM 649 O O . THR A 1 85 ? 8.673 17.862 -4.650 1.00 93.31 85 THR A O 1
ATOM 652 N N . TYR A 1 86 ? 6.773 17.943 -3.456 1.00 94.50 86 TYR A N 1
ATOM 653 C CA . TYR A 1 86 ? 5.987 17.188 -4.435 1.00 94.50 86 TYR A CA 1
ATOM 654 C C . TYR A 1 86 ? 5.844 17.956 -5.755 1.00 94.50 86 TYR A C 1
ATOM 656 O O . TYR A 1 86 ? 6.094 17.386 -6.814 1.00 94.50 86 TYR A O 1
ATOM 664 N N . ARG A 1 87 ? 5.513 19.252 -5.698 1.00 93.19 87 ARG A N 1
ATOM 665 C CA . ARG A 1 87 ? 5.391 20.110 -6.887 1.00 93.19 87 ARG A CA 1
ATOM 666 C C . ARG A 1 87 ? 6.700 20.228 -7.650 1.00 93.19 87 ARG A C 1
ATOM 668 O O . ARG A 1 87 ? 6.718 20.002 -8.850 1.00 93.19 87 ARG A O 1
ATOM 675 N N . ALA A 1 88 ? 7.809 20.473 -6.958 1.00 90.75 88 ALA A N 1
ATOM 676 C CA . ALA A 1 88 ? 9.121 20.524 -7.594 1.00 90.75 88 ALA A CA 1
ATOM 677 C C . ALA A 1 88 ? 9.479 19.191 -8.286 1.00 90.75 88 ALA A C 1
ATOM 679 O O . ALA A 1 88 ? 10.048 19.195 -9.375 1.00 90.75 88 ALA A O 1
ATOM 680 N N . TRP A 1 89 ? 9.085 18.041 -7.724 1.00 92.12 89 TRP A N 1
ATOM 681 C CA . TRP A 1 89 ? 9.229 16.752 -8.407 1.00 92.12 89 TRP A CA 1
ATOM 682 C C . TRP A 1 89 ? 8.292 16.628 -9.622 1.00 92.12 89 TRP A C 1
ATOM 684 O O . TRP A 1 89 ? 8.730 16.219 -10.704 1.00 92.12 89 TRP A O 1
ATOM 694 N N . LEU A 1 90 ? 7.022 17.015 -9.479 1.00 90.94 90 LEU A N 1
ATOM 695 C CA . LEU A 1 90 ? 6.010 16.956 -10.537 1.00 90.94 90 LEU A CA 1
ATOM 696 C C . LEU A 1 90 ? 6.396 17.822 -11.746 1.00 90.94 90 LEU A C 1
ATOM 698 O O . LEU A 1 90 ? 6.343 17.336 -12.878 1.00 90.94 90 LEU A O 1
ATOM 702 N N . ASP A 1 91 ? 6.875 19.038 -11.487 1.00 85.56 91 ASP A N 1
ATOM 703 C CA . ASP A 1 91 ? 7.185 20.082 -12.470 1.00 85.56 91 ASP A CA 1
ATOM 704 C C . ASP A 1 91 ? 8.650 20.081 -12.922 1.00 85.56 91 ASP A C 1
ATOM 706 O O . ASP A 1 91 ? 9.033 20.905 -13.745 1.00 85.56 91 ASP A O 1
ATOM 710 N N . SER A 1 92 ? 9.487 19.170 -12.405 1.00 76.06 92 SER A N 1
ATOM 711 C CA . SER A 1 92 ? 10.866 19.002 -12.886 1.00 76.06 92 SER A CA 1
ATOM 712 C C . SER A 1 92 ? 10.877 18.581 -14.361 1.00 76.06 92 SER A C 1
ATOM 714 O O . SER A 1 92 ? 10.865 17.396 -14.702 1.00 76.06 92 SER A O 1
ATOM 716 N N . ASP A 1 93 ? 10.815 19.541 -15.270 1.00 63.31 93 ASP A N 1
ATOM 717 C CA . ASP A 1 93 ? 11.020 19.284 -16.682 1.00 63.31 93 ASP A CA 1
ATOM 718 C C . ASP A 1 93 ? 12.493 18.913 -16.864 1.00 63.31 93 ASP A C 1
ATOM 720 O O . ASP A 1 93 ? 13.392 19.575 -16.349 1.00 63.31 93 ASP A O 1
ATOM 724 N N . GLY A 1 94 ? 12.764 17.823 -17.586 1.00 52.31 94 GLY A N 1
ATOM 725 C CA . GLY A 1 94 ? 14.135 17.402 -17.905 1.00 52.31 94 GLY A CA 1
ATOM 726 C C . GLY A 1 94 ? 14.899 18.400 -18.791 1.00 52.31 94 GLY A C 1
ATOM 727 O O . GLY A 1 94 ? 16.046 18.140 -19.158 1.00 52.31 94 GLY A O 1
ATOM 728 N N . ASP A 1 95 ? 14.268 19.524 -19.133 1.00 44.97 95 ASP A N 1
ATOM 729 C CA . ASP A 1 95 ? 14.822 20.623 -19.901 1.00 44.97 95 ASP A CA 1
ATOM 730 C C . ASP A 1 95 ? 15.456 21.636 -18.943 1.00 44.97 95 ASP A C 1
ATOM 732 O O . ASP A 1 95 ? 14.780 22.423 -18.283 1.00 44.97 95 ASP A O 1
ATOM 736 N N . GLY A 1 96 ? 16.788 21.618 -18.874 1.00 46.56 96 GLY A N 1
ATOM 737 C CA . GLY A 1 96 ? 17.624 22.488 -18.038 1.00 46.56 96 GLY A CA 1
ATOM 738 C C . GLY A 1 96 ? 17.617 23.978 -18.413 1.00 46.56 96 GLY A C 1
ATOM 739 O O . GLY A 1 96 ? 18.675 24.598 -18.427 1.00 46.56 96 GLY A O 1
ATOM 740 N N . ASN A 1 97 ? 16.454 24.558 -18.719 1.00 38.19 97 ASN A N 1
ATOM 741 C CA . ASN A 1 97 ? 16.285 25.985 -19.010 1.00 38.19 97 ASN A CA 1
ATOM 742 C C . ASN A 1 97 ? 15.750 26.807 -17.816 1.00 38.19 97 ASN A C 1
ATOM 744 O O . ASN A 1 97 ? 15.537 28.010 -17.955 1.00 38.19 97 ASN A O 1
ATOM 748 N N . GLY A 1 98 ? 15.570 26.201 -16.637 1.00 38.84 98 GLY A N 1
ATOM 749 C CA . GLY A 1 98 ? 15.324 26.911 -15.375 1.00 38.84 98 GLY A CA 1
ATOM 750 C C . GLY A 1 98 ? 16.633 27.139 -14.611 1.00 38.84 98 GLY A C 1
ATOM 751 O O . GLY A 1 98 ? 17.340 26.181 -14.317 1.00 38.84 98 GLY A O 1
ATOM 752 N N . GLY A 1 99 ? 16.975 28.400 -14.336 1.00 38.50 99 GLY A N 1
ATOM 753 C CA . GLY A 1 99 ? 18.315 28.842 -13.928 1.00 38.50 99 GLY A CA 1
ATOM 754 C C . GLY A 1 99 ? 18.915 28.250 -12.644 1.00 38.50 99 GLY A C 1
ATOM 755 O O . GLY A 1 99 ? 18.197 27.867 -11.724 1.00 38.50 99 GLY A O 1
ATOM 756 N N . ASP A 1 100 ? 20.257 28.235 -12.622 1.00 36.31 100 ASP A N 1
ATOM 757 C CA . ASP A 1 100 ? 21.250 28.247 -11.522 1.00 36.31 100 ASP A CA 1
ATOM 758 C C . ASP A 1 100 ? 20.985 27.499 -10.197 1.00 36.31 100 ASP A C 1
ATOM 760 O O . ASP A 1 100 ? 21.759 27.619 -9.248 1.00 36.31 100 ASP A O 1
ATOM 764 N N . SER A 1 101 ? 19.961 26.655 -10.117 1.00 41.00 101 SER A N 1
ATOM 765 C CA . SER A 1 101 ? 19.637 25.870 -8.925 1.00 41.00 101 SER A CA 1
ATOM 766 C C . SER A 1 101 ? 20.210 24.462 -9.076 1.00 41.00 101 SER A C 1
ATOM 768 O O . SER A 1 101 ? 19.501 23.508 -9.390 1.00 41.00 101 SER A O 1
ATOM 770 N N . LYS A 1 102 ? 21.524 24.346 -8.859 1.00 43.66 102 LYS A N 1
ATOM 771 C CA . LYS A 1 102 ? 22.344 23.118 -8.961 1.00 43.66 102 LYS A CA 1
ATOM 772 C C . LYS A 1 102 ? 21.896 21.933 -8.083 1.00 43.66 102 LYS A C 1
ATOM 774 O O . LYS A 1 102 ? 22.463 20.854 -8.210 1.00 43.66 102 LYS A O 1
ATOM 779 N N . ASP A 1 103 ? 20.898 22.115 -7.219 1.00 46.34 103 ASP A N 1
ATOM 780 C CA . ASP A 1 103 ? 20.599 21.185 -6.125 1.00 46.34 103 ASP A CA 1
ATOM 781 C C . ASP A 1 103 ? 19.285 20.391 -6.281 1.00 46.34 103 ASP A C 1
ATOM 783 O O . ASP A 1 103 ? 19.003 19.539 -5.442 1.00 46.34 103 ASP A O 1
ATOM 787 N N . ASN A 1 104 ? 18.473 20.616 -7.330 1.00 50.22 104 ASN A N 1
ATOM 788 C CA . ASN A 1 104 ? 17.075 20.134 -7.341 1.00 50.22 104 ASN A CA 1
ATOM 789 C C . ASN A 1 104 ? 16.656 19.230 -8.521 1.00 50.22 104 ASN A C 1
ATOM 791 O O . ASN A 1 104 ? 15.470 18.968 -8.706 1.00 50.22 104 ASN A O 1
ATOM 795 N N . ASN A 1 105 ? 17.598 18.703 -9.310 1.00 56.34 105 ASN A N 1
ATOM 796 C CA . ASN A 1 105 ? 17.295 17.880 -10.494 1.00 56.34 105 ASN A CA 1
ATOM 797 C C . ASN A 1 105 ? 17.091 16.382 -10.177 1.00 56.34 105 ASN A C 1
ATOM 799 O O . ASN A 1 105 ? 17.629 15.498 -10.845 1.00 56.34 105 ASN A O 1
ATOM 803 N N . THR A 1 106 ? 16.362 16.064 -9.108 1.00 70.69 106 THR A N 1
ATOM 804 C CA . THR A 1 106 ? 16.121 14.669 -8.727 1.00 70.69 106 THR A CA 1
ATOM 805 C C . THR A 1 106 ? 14.765 14.191 -9.241 1.00 70.69 106 THR A C 1
ATOM 807 O O . THR A 1 106 ? 13.713 14.630 -8.792 1.00 70.69 106 THR A O 1
ATOM 810 N N . ARG A 1 107 ? 14.777 13.181 -10.119 1.00 88.88 107 ARG A N 1
ATOM 811 C CA . ARG A 1 107 ? 13.558 12.509 -10.619 1.00 88.88 107 ARG A CA 1
ATOM 812 C C . ARG A 1 107 ? 12.963 11.502 -9.625 1.00 88.88 107 ARG A C 1
ATOM 814 O O . ARG A 1 107 ? 12.051 10.752 -9.974 1.00 88.88 107 ARG A O 1
ATOM 821 N N . LEU A 1 108 ? 13.493 11.455 -8.405 1.00 91.88 108 LEU A N 1
ATOM 822 C CA . LEU A 1 108 ? 13.158 10.504 -7.351 1.00 91.88 108 LEU A CA 1
ATOM 823 C C . LEU A 1 108 ? 12.575 11.217 -6.121 1.00 91.88 108 LEU A C 1
ATOM 825 O O . LEU A 1 108 ? 13.298 11.812 -5.321 1.00 91.88 108 LEU A O 1
ATOM 829 N N . LEU A 1 109 ? 11.263 11.104 -5.954 1.00 95.06 109 LEU A N 1
ATOM 830 C CA . LEU A 1 109 ? 10.536 11.533 -4.770 1.00 95.06 109 LEU A CA 1
ATOM 831 C C . LEU A 1 109 ? 10.403 10.370 -3.791 1.00 95.06 109 LEU A C 1
ATOM 833 O O . LEU A 1 109 ? 10.058 9.251 -4.168 1.00 95.06 109 LEU A O 1
ATOM 837 N N . TRP A 1 110 ? 10.621 10.646 -2.513 1.00 96.44 110 TRP A N 1
ATOM 838 C CA . TRP A 1 110 ? 10.392 9.694 -1.443 1.00 96.44 110 TRP A CA 1
ATOM 839 C C . TRP A 1 110 ? 9.419 10.255 -0.408 1.00 96.44 110 TRP A C 1
ATOM 841 O O . TRP A 1 110 ? 9.722 11.219 0.295 1.00 96.44 110 TRP A O 1
ATOM 851 N N . ILE A 1 111 ? 8.257 9.620 -0.294 1.00 97.19 111 ILE A N 1
ATOM 852 C CA . ILE A 1 111 ? 7.248 9.903 0.719 1.00 97.19 111 ILE A CA 1
ATOM 853 C C . ILE A 1 111 ? 7.370 8.856 1.820 1.00 97.19 111 ILE A C 1
ATOM 855 O O . ILE A 1 111 ? 7.289 7.651 1.581 1.00 97.19 111 ILE A O 1
ATOM 859 N N . THR A 1 112 ? 7.580 9.314 3.045 1.00 96.25 112 THR A N 1
ATOM 860 C CA . THR A 1 112 ? 7.843 8.441 4.190 1.00 96.25 112 THR A CA 1
ATOM 861 C C . THR A 1 112 ? 6.981 8.804 5.378 1.00 96.25 112 THR A C 1
ATOM 863 O O . THR A 1 112 ? 6.651 9.965 5.589 1.00 96.25 112 THR A O 1
ATOM 866 N N . GLY A 1 113 ? 6.683 7.806 6.201 1.00 93.50 113 GLY A N 1
ATOM 867 C CA . GLY A 1 113 ? 6.048 8.025 7.489 1.00 93.50 113 GLY A CA 1
ATOM 868 C C . GLY A 1 113 ? 5.990 6.780 8.363 1.00 93.50 113 GLY A C 1
ATOM 869 O O . GLY A 1 113 ? 6.170 5.648 7.887 1.00 93.50 113 GLY A O 1
ATOM 870 N N . GLY A 1 114 ? 5.710 6.988 9.643 1.00 91.00 114 GLY A N 1
ATOM 871 C CA . GLY A 1 114 ? 5.521 5.965 10.659 1.00 91.00 114 GLY A CA 1
ATOM 872 C C . GLY A 1 114 ? 4.362 4.997 10.370 1.00 91.00 114 GLY A C 1
ATOM 873 O O . GLY A 1 114 ? 3.598 5.152 9.404 1.00 91.00 114 GLY A O 1
ATOM 874 N N . PRO A 1 115 ? 4.234 3.925 11.167 1.00 87.69 115 PRO A N 1
ATOM 875 C CA . PRO A 1 115 ? 3.130 2.975 11.044 1.00 87.69 115 PRO A CA 1
ATOM 876 C C . PRO A 1 115 ? 1.779 3.678 11.234 1.00 87.69 115 PRO A C 1
ATOM 878 O O . PRO A 1 115 ? 1.633 4.540 12.092 1.00 87.69 115 PRO A O 1
ATOM 881 N N . GLY A 1 116 ? 0.788 3.322 10.413 1.00 88.44 116 GLY A N 1
ATOM 882 C CA . GLY A 1 116 ? -0.566 3.874 10.522 1.00 88.44 116 GLY A CA 1
ATOM 883 C C . GLY A 1 116 ? -0.728 5.351 10.131 1.00 88.44 116 GLY A C 1
ATOM 884 O O . GLY A 1 116 ? -1.787 5.910 10.391 1.00 88.44 116 GLY A O 1
ATOM 885 N N . LYS A 1 117 ? 0.266 5.977 9.486 1.00 92.75 117 LYS A N 1
ATOM 886 C CA . LYS A 1 117 ? 0.236 7.387 9.036 1.00 92.75 117 LYS A CA 1
ATOM 887 C C . LYS A 1 117 ? -0.437 7.625 7.672 1.00 92.75 117 LYS A C 1
ATOM 889 O O . LYS A 1 117 ? -0.320 8.702 7.112 1.00 92.75 117 LYS A O 1
ATOM 894 N N . GLY A 1 118 ? -1.103 6.618 7.102 1.00 93.25 118 GLY A N 1
ATOM 895 C CA . GLY A 1 118 ? -1.858 6.780 5.848 1.00 93.25 118 GLY A CA 1
ATOM 896 C C . GLY A 1 118 ? -1.054 6.646 4.547 1.00 93.25 118 GLY A C 1
ATOM 897 O O . GLY A 1 118 ? -1.599 6.901 3.484 1.00 93.25 118 GLY A O 1
ATOM 898 N N . LYS A 1 119 ? 0.204 6.180 4.589 1.00 95.81 119 LYS A N 1
ATOM 899 C CA . LYS A 1 119 ? 1.071 5.980 3.403 1.00 95.81 119 LYS A CA 1
ATOM 900 C C . LYS A 1 119 ? 0.388 5.298 2.211 1.00 95.81 119 LYS A C 1
ATOM 902 O O . LYS A 1 119 ? 0.390 5.842 1.121 1.00 95.81 119 LYS A O 1
ATOM 907 N N . THR A 1 120 ? -0.239 4.144 2.422 1.00 94.81 120 THR A N 1
ATOM 908 C CA . THR A 1 120 ? -0.917 3.424 1.334 1.00 94.81 120 THR A CA 1
ATOM 909 C C . THR A 1 120 ? -2.095 4.217 0.756 1.00 94.81 120 THR A C 1
ATOM 911 O O . THR A 1 120 ? -2.314 4.183 -0.449 1.00 94.81 120 THR A O 1
ATOM 914 N N . MET A 1 121 ? -2.825 4.975 1.587 1.00 96.00 121 MET A N 1
ATOM 915 C CA . MET A 1 121 ? -3.896 5.864 1.111 1.00 96.00 121 MET A CA 1
ATOM 916 C C . MET A 1 121 ? -3.335 7.047 0.319 1.00 96.00 121 MET A C 1
ATOM 918 O O . MET A 1 121 ? -3.905 7.408 -0.705 1.00 96.00 121 MET A O 1
ATOM 922 N N . MET A 1 122 ? -2.180 7.578 0.733 1.00 97.44 122 MET A N 1
ATOM 923 C CA . MET A 1 122 ? -1.428 8.571 -0.034 1.00 97.44 122 MET A CA 1
ATOM 924 C C . MET A 1 122 ? -1.003 8.010 -1.399 1.00 97.44 122 MET A C 1
ATOM 926 O O . MET A 1 122 ? -1.159 8.685 -2.406 1.00 97.44 122 MET A O 1
ATOM 930 N N . SER A 1 123 ? -0.525 6.765 -1.471 1.00 97.81 123 SER A N 1
ATOM 931 C CA . SER A 1 123 ? -0.184 6.120 -2.747 1.00 97.81 123 SER A CA 1
ATOM 932 C C . SER A 1 123 ? -1.394 5.942 -3.660 1.00 97.81 123 SER A C 1
ATOM 934 O O . SER A 1 123 ? -1.284 6.200 -4.854 1.00 97.81 123 SER A O 1
ATOM 936 N N . ILE A 1 124 ? -2.545 5.534 -3.112 1.00 97.69 124 ILE A N 1
ATOM 937 C CA . ILE A 1 124 ? -3.803 5.443 -3.868 1.00 97.69 124 ILE A CA 1
ATOM 938 C C . ILE A 1 124 ? -4.158 6.815 -4.442 1.00 97.69 124 ILE A C 1
ATOM 940 O O . ILE A 1 124 ? -4.269 6.931 -5.661 1.00 97.69 124 ILE A O 1
ATOM 944 N N . PHE A 1 125 ? -4.213 7.845 -3.590 1.00 98.00 125 PHE A N 1
ATOM 945 C CA . PHE A 1 125 ? -4.471 9.225 -4.002 1.00 98.00 125 PHE A CA 1
ATOM 946 C C . PHE A 1 125 ? -3.520 9.669 -5.118 1.00 98.00 125 PHE A C 1
ATOM 948 O O . PHE A 1 125 ? -3.964 10.113 -6.168 1.00 98.00 125 PHE A O 1
ATOM 955 N N . LEU A 1 126 ? -2.210 9.465 -4.951 1.00 98.00 126 LEU A N 1
ATOM 956 C CA . LEU A 1 126 ? -1.227 9.835 -5.968 1.00 98.00 126 LEU A CA 1
ATOM 957 C C . LEU A 1 126 ? -1.433 9.106 -7.294 1.00 98.00 126 LEU A C 1
ATOM 959 O O . LEU A 1 126 ? -1.206 9.703 -8.341 1.00 98.00 126 LEU A O 1
ATOM 963 N N . THR A 1 127 ? -1.823 7.829 -7.275 1.00 97.94 127 THR A N 1
ATOM 964 C CA . THR A 1 127 ? -2.103 7.112 -8.526 1.00 97.94 127 THR A CA 1
ATOM 965 C C . THR A 1 127 ? -3.360 7.624 -9.219 1.00 97.94 127 THR A C 1
ATOM 967 O O . THR A 1 127 ? -3.338 7.736 -10.437 1.00 97.94 127 THR A O 1
ATOM 970 N N . GLU A 1 128 ? -4.413 7.963 -8.472 1.00 96.69 128 GLU A N 1
ATOM 971 C CA . GLU A 1 128 ? -5.649 8.550 -9.015 1.00 96.69 128 GLU A CA 1
ATOM 972 C C . GLU A 1 128 ? -5.362 9.931 -9.628 1.00 96.69 128 GLU A C 1
ATOM 974 O O . GLU A 1 128 ? -5.620 10.158 -10.808 1.00 96.69 128 GLU A O 1
ATOM 979 N N . GLU A 1 129 ? -4.705 10.812 -8.873 1.00 96.31 129 GLU A N 1
ATOM 980 C CA . GLU A 1 129 ? -4.343 12.160 -9.329 1.00 96.31 129 GLU A CA 1
ATOM 981 C C . GLU A 1 129 ? -3.409 12.137 -10.546 1.00 96.31 129 GLU A C 1
ATOM 983 O O . GLU A 1 129 ? -3.573 12.916 -11.484 1.00 96.31 129 GLU A O 1
ATOM 988 N N . LEU A 1 130 ? -2.411 11.245 -10.564 1.00 96.94 130 LEU A N 1
ATOM 989 C CA . LEU A 1 130 ? -1.497 11.133 -11.702 1.00 96.94 130 LEU A CA 1
ATOM 990 C C . LEU A 1 130 ? -2.171 10.486 -12.921 1.00 96.94 130 LEU A C 1
ATOM 992 O O . LEU A 1 130 ? -1.817 10.823 -14.050 1.00 96.94 130 LEU A O 1
ATOM 996 N N . GLU A 1 131 ? -3.140 9.587 -12.743 1.00 96.25 131 GLU A N 1
ATOM 997 C CA . GLU A 1 131 ? -3.966 9.090 -13.853 1.00 96.25 131 GLU A CA 1
ATOM 998 C C . GLU A 1 131 ? -4.723 10.242 -14.518 1.00 96.25 131 GLU A C 1
ATOM 1000 O O . GLU A 1 131 ? -4.633 10.403 -15.736 1.00 96.25 131 GLU A O 1
ATOM 1005 N N . GLU A 1 132 ? -5.376 11.096 -13.728 1.00 95.50 132 GLU A N 1
ATOM 1006 C CA . GLU A 1 132 ? -6.070 12.281 -14.238 1.00 95.50 132 GLU A CA 1
ATOM 1007 C C . GLU A 1 132 ? -5.106 13.281 -14.888 1.00 95.50 132 GLU A C 1
ATOM 1009 O O . GLU A 1 132 ? -5.337 13.733 -16.010 1.00 95.50 132 GLU A O 1
ATOM 1014 N N . TYR A 1 133 ? -3.981 13.578 -14.235 1.00 93.50 133 TYR A N 1
ATOM 1015 C CA . TYR A 1 133 ? -2.966 14.498 -14.749 1.00 93.50 133 TYR A CA 1
ATOM 1016 C C . TYR A 1 133 ? -2.380 14.043 -16.091 1.00 93.50 133 TYR A C 1
ATOM 1018 O O . TYR A 1 133 ? -2.135 14.861 -16.982 1.00 93.50 133 TYR A O 1
ATOM 1026 N N . THR A 1 134 ? -2.131 12.740 -16.248 1.00 94.62 134 THR A N 1
ATOM 1027 C CA . THR A 1 134 ? -1.539 12.192 -17.476 1.00 94.62 134 THR A CA 1
ATOM 1028 C C . THR A 1 134 ? -2.547 12.031 -18.610 1.00 94.62 134 THR A C 1
ATOM 1030 O O . THR A 1 134 ? -2.149 12.132 -19.768 1.00 94.62 134 THR A O 1
ATOM 1033 N N . ALA A 1 135 ? -3.845 11.889 -18.318 1.00 93.69 135 ALA A N 1
ATOM 1034 C CA . ALA A 1 135 ? -4.892 11.749 -19.334 1.00 93.69 135 ALA A CA 1
ATOM 1035 C C . ALA A 1 135 ? -4.982 12.940 -20.311 1.00 93.69 135 ALA A C 1
ATOM 1037 O O . ALA A 1 135 ? -5.378 12.760 -21.462 1.00 93.69 135 ALA A O 1
ATOM 1038 N N . TYR A 1 136 ? -4.589 14.142 -19.874 1.00 89.94 136 TYR A N 1
ATOM 1039 C CA . TYR A 1 136 ? -4.614 15.366 -20.687 1.00 89.94 136 TYR A CA 1
ATOM 1040 C C . TYR A 1 136 ? -3.249 15.754 -21.270 1.00 89.94 136 TYR A C 1
ATOM 1042 O O . TYR A 1 136 ? -3.133 16.803 -21.906 1.00 89.94 136 TYR A O 1
ATOM 1050 N N . LYS A 1 137 ? -2.203 14.950 -21.043 1.00 89.94 137 LYS A N 1
ATOM 1051 C CA . LYS A 1 137 ? -0.843 15.244 -21.502 1.00 89.94 137 LYS A CA 1
ATOM 1052 C C . LYS A 1 137 ? -0.397 14.263 -22.571 1.00 89.94 137 LYS A C 1
ATOM 1054 O O . LYS A 1 137 ? -0.287 13.061 -22.338 1.00 89.94 137 LYS A O 1
ATOM 1059 N N . ASP A 1 138 ? -0.031 14.802 -23.727 1.00 88.81 138 ASP A N 1
ATOM 1060 C CA . ASP A 1 138 ? 0.542 13.999 -24.796 1.00 88.81 138 ASP A CA 1
ATOM 1061 C C . ASP A 1 138 ? 1.819 13.302 -24.335 1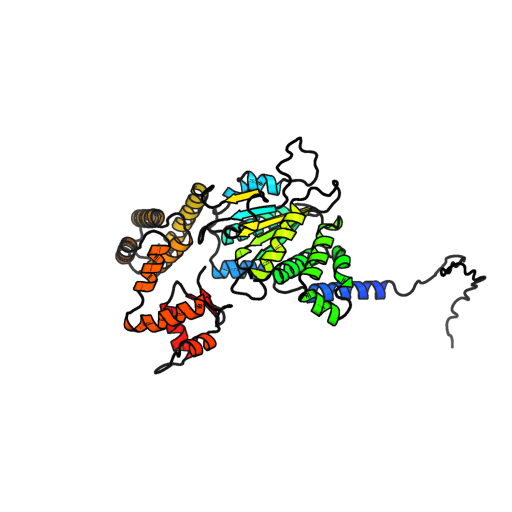.00 88.81 138 ASP A C 1
ATOM 1063 O O . ASP A 1 138 ? 2.642 13.853 -23.595 1.00 88.81 138 ASP A O 1
ATOM 1067 N N . ASN A 1 139 ? 2.003 12.072 -24.818 1.00 91.19 139 ASN A N 1
ATOM 1068 C CA . ASN A 1 139 ? 3.234 11.317 -24.624 1.00 91.19 139 ASN A CA 1
ATOM 1069 C C . ASN A 1 139 ? 3.621 11.151 -23.137 1.00 91.19 139 ASN A C 1
ATOM 1071 O O . ASN A 1 139 ? 4.798 10.920 -22.839 1.00 91.19 139 ASN A O 1
ATOM 1075 N N . THR A 1 140 ? 2.640 11.203 -22.232 1.00 94.44 140 THR A N 1
ATOM 1076 C CA . THR A 1 140 ? 2.821 11.112 -20.783 1.00 94.44 140 THR A CA 1
ATOM 1077 C C . THR A 1 140 ? 1.976 9.976 -20.211 1.00 94.44 140 THR A C 1
ATOM 1079 O O . THR A 1 140 ? 0.810 9.844 -20.550 1.00 94.44 140 THR A O 1
ATOM 1082 N N . ASP A 1 141 ? 2.556 9.140 -19.353 1.00 96.81 141 ASP A N 1
ATOM 1083 C CA . ASP A 1 141 ? 1.884 7.957 -18.812 1.00 96.81 141 ASP A CA 1
ATOM 1084 C C . ASP A 1 141 ? 2.237 7.710 -17.341 1.00 96.81 141 ASP A C 1
ATOM 1086 O O . ASP A 1 141 ? 3.348 8.006 -16.902 1.00 96.81 141 ASP A O 1
ATOM 1090 N N . LEU A 1 142 ? 1.326 7.080 -16.597 1.00 98.12 142 LEU A N 1
ATOM 1091 C CA . LEU A 1 142 ? 1.594 6.526 -15.268 1.00 98.12 142 LEU A CA 1
ATOM 1092 C C . LEU A 1 142 ? 1.778 5.003 -15.323 1.00 98.12 142 LEU A C 1
ATOM 1094 O O . LEU A 1 142 ? 1.000 4.303 -15.974 1.00 98.12 142 LEU A O 1
ATOM 1098 N N . VAL A 1 143 ? 2.760 4.494 -14.581 1.00 98.50 143 VAL A N 1
ATOM 1099 C CA . VAL A 1 143 ? 2.858 3.094 -14.143 1.00 98.50 143 VAL A CA 1
ATOM 1100 C C . VAL A 1 143 ? 2.928 3.045 -12.619 1.00 98.50 143 VAL A C 1
ATOM 1102 O O . VAL A 1 143 ? 3.369 3.998 -11.981 1.00 98.50 143 VAL A O 1
ATOM 1105 N N . PHE A 1 144 ? 2.505 1.953 -11.997 1.00 98.62 144 PHE A N 1
ATOM 1106 C CA . PHE A 1 144 ? 2.598 1.843 -10.542 1.00 98.62 144 PHE A CA 1
ATOM 1107 C C . PHE A 1 144 ? 2.671 0.396 -10.073 1.00 98.62 144 PHE A C 1
ATOM 1109 O O . PHE A 1 144 ? 2.333 -0.539 -10.800 1.00 98.62 144 PHE A O 1
ATOM 1116 N N . PHE A 1 145 ? 3.161 0.200 -8.854 1.00 98.44 145 PHE A N 1
ATOM 1117 C CA . PHE A 1 145 ? 3.268 -1.117 -8.246 1.00 98.44 145 PHE A CA 1
ATOM 1118 C C . PHE A 1 145 ? 3.062 -1.010 -6.738 1.00 98.44 145 PHE A C 1
ATOM 1120 O O . PHE A 1 145 ? 3.792 -0.298 -6.048 1.00 98.44 145 PHE A O 1
ATOM 1127 N N . PHE A 1 146 ? 2.081 -1.746 -6.224 1.00 97.56 146 PHE A N 1
ATOM 1128 C CA . PHE A 1 146 ? 1.839 -1.855 -4.792 1.00 97.56 146 PHE A CA 1
ATOM 1129 C C . PHE A 1 146 ? 2.578 -3.083 -4.274 1.00 97.56 146 PHE A C 1
ATOM 1131 O O . PHE A 1 146 ? 2.175 -4.211 -4.555 1.00 97.56 146 PHE A O 1
ATOM 1138 N N . CYS A 1 147 ? 3.663 -2.904 -3.533 1.00 96.31 147 CYS A N 1
ATOM 1139 C CA . CYS A 1 147 ? 4.340 -4.031 -2.905 1.00 96.31 147 CYS A CA 1
ATOM 1140 C C . CYS A 1 147 ? 3.473 -4.593 -1.774 1.00 96.31 147 CYS A C 1
ATOM 1142 O O . CYS A 1 147 ? 2.645 -3.886 -1.201 1.00 96.31 147 CYS A O 1
ATOM 1144 N N . SER A 1 148 ? 3.626 -5.881 -1.481 1.00 91.88 148 SER A N 1
ATOM 1145 C CA . SER A 1 148 ? 2.946 -6.486 -0.339 1.00 91.88 148 SER A CA 1
ATOM 1146 C C . SER A 1 148 ? 3.748 -7.645 0.216 1.00 91.88 148 SER A C 1
ATOM 1148 O O . SER A 1 148 ? 4.004 -8.599 -0.514 1.00 91.88 148 SER A O 1
ATOM 1150 N N . ALA A 1 149 ? 4.069 -7.610 1.510 1.00 87.31 149 ALA A N 1
ATOM 1151 C CA . ALA A 1 149 ? 4.722 -8.735 2.189 1.00 87.31 149 ALA A CA 1
ATOM 1152 C C . ALA A 1 149 ? 3.840 -10.001 2.195 1.00 87.31 149 ALA A C 1
ATOM 1154 O O . ALA A 1 149 ? 4.336 -11.116 2.364 1.00 87.31 149 ALA A O 1
ATOM 1155 N N . GLU A 1 150 ? 2.529 -9.831 1.993 1.00 84.56 150 GLU A N 1
ATOM 1156 C CA . GLU A 1 150 ? 1.543 -10.909 1.976 1.00 84.56 150 GLU A CA 1
ATOM 1157 C C . GLU A 1 150 ? 1.483 -11.649 0.625 1.00 84.56 150 GLU A C 1
ATOM 1159 O O . GLU A 1 150 ? 1.081 -12.810 0.588 1.00 84.56 150 GLU A O 1
ATOM 1164 N N . ASP A 1 151 ? 1.923 -11.033 -0.482 1.00 87.56 151 ASP A N 1
ATOM 1165 C CA . ASP A 1 151 ? 1.879 -11.634 -1.822 1.00 87.56 151 ASP A CA 1
ATOM 1166 C C . ASP A 1 151 ? 3.290 -11.829 -2.395 1.00 87.56 151 ASP A C 1
ATOM 1168 O O . ASP A 1 151 ? 3.976 -10.882 -2.780 1.00 87.56 151 ASP A O 1
ATOM 1172 N N . LYS A 1 152 ? 3.702 -13.094 -2.549 1.00 86.56 152 LYS A N 1
ATOM 1173 C CA . LYS A 1 152 ? 5.004 -13.480 -3.130 1.00 86.56 152 LYS A CA 1
ATOM 1174 C C . LYS A 1 152 ? 5.232 -12.979 -4.557 1.00 86.56 152 LYS A C 1
ATOM 1176 O O . LYS A 1 152 ? 6.362 -12.937 -5.038 1.00 86.56 152 LYS A O 1
ATOM 1181 N N . ARG A 1 153 ? 4.166 -12.631 -5.276 1.00 91.50 153 ARG A N 1
ATOM 1182 C CA . ARG A 1 153 ? 4.259 -12.039 -6.617 1.00 91.50 153 ARG A CA 1
ATOM 1183 C C . ARG A 1 153 ? 4.542 -10.540 -6.559 1.00 91.50 153 ARG A C 1
ATOM 1185 O O . ARG A 1 153 ? 4.760 -9.952 -7.611 1.00 91.50 153 ARG A O 1
ATOM 1192 N N . ARG A 1 154 ? 4.522 -9.929 -5.368 1.00 93.88 154 ARG A N 1
ATOM 1193 C CA . ARG A 1 154 ? 4.605 -8.480 -5.125 1.00 93.88 154 ARG A CA 1
ATOM 1194 C C . ARG A 1 154 ? 5.582 -8.092 -4.005 1.00 93.88 154 ARG A C 1
ATOM 1196 O O . ARG A 1 154 ? 5.597 -6.935 -3.600 1.00 93.88 154 ARG A O 1
ATOM 1203 N N . ASN A 1 155 ? 6.421 -9.013 -3.532 1.00 94.19 155 ASN A N 1
ATOM 1204 C CA . ASN A 1 155 ? 7.347 -8.783 -2.415 1.00 94.19 155 ASN A CA 1
ATOM 1205 C C . ASN A 1 155 ? 8.840 -8.849 -2.806 1.00 94.19 155 ASN A C 1
ATOM 1207 O O . ASN A 1 155 ? 9.690 -8.988 -1.932 1.00 94.19 155 ASN A O 1
ATOM 1211 N N . THR A 1 156 ? 9.205 -8.784 -4.092 1.00 95.69 156 THR A N 1
ATOM 1212 C CA . THR A 1 156 ? 10.619 -8.836 -4.520 1.00 95.69 156 THR A CA 1
ATOM 1213 C C . THR A 1 156 ? 10.967 -7.745 -5.523 1.00 95.69 156 THR A C 1
ATOM 1215 O O . THR A 1 156 ? 10.134 -7.328 -6.328 1.00 95.69 156 THR A O 1
ATOM 1218 N N . ALA A 1 157 ? 12.239 -7.336 -5.564 1.00 95.25 157 ALA A N 1
ATOM 1219 C CA . ALA A 1 157 ? 12.725 -6.411 -6.590 1.00 95.25 157 ALA A CA 1
ATOM 1220 C C . ALA A 1 157 ? 12.521 -6.938 -8.022 1.00 95.25 157 ALA A C 1
ATOM 1222 O O . ALA A 1 157 ? 12.213 -6.171 -8.932 1.00 95.25 157 ALA A O 1
ATOM 1223 N N . THR A 1 158 ? 12.666 -8.251 -8.224 1.00 96.44 158 THR A N 1
ATOM 1224 C CA . THR A 1 158 ? 12.389 -8.915 -9.506 1.00 96.44 158 THR A CA 1
ATOM 1225 C C . THR A 1 158 ? 10.923 -8.744 -9.897 1.00 96.44 158 THR A C 1
ATOM 1227 O O . THR A 1 158 ? 10.639 -8.421 -11.049 1.00 96.44 158 THR A O 1
ATOM 1230 N N . ALA A 1 159 ? 9.993 -8.908 -8.951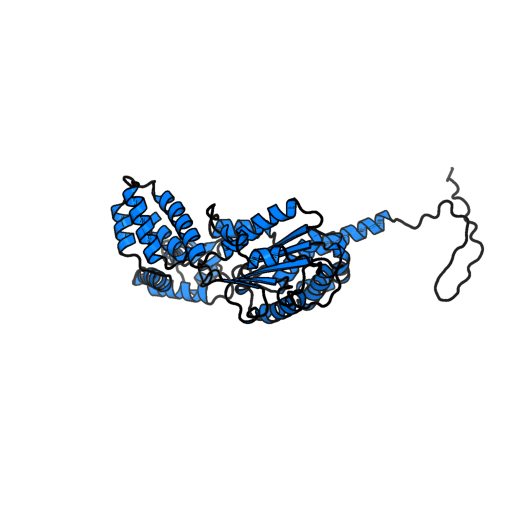 1.00 97.06 159 ALA A N 1
ATOM 1231 C CA . ALA A 1 159 ? 8.574 -8.681 -9.192 1.00 97.06 159 ALA A CA 1
ATOM 1232 C C . ALA A 1 159 ? 8.266 -7.224 -9.558 1.00 97.06 159 ALA A C 1
ATOM 1234 O O . ALA A 1 159 ? 7.577 -6.990 -10.550 1.00 97.06 159 ALA A O 1
ATOM 1235 N N . VAL A 1 160 ? 8.843 -6.263 -8.826 1.00 97.81 160 VAL A N 1
ATOM 1236 C CA . VAL A 1 160 ? 8.723 -4.829 -9.138 1.00 97.81 160 VAL A CA 1
ATOM 1237 C C . VAL A 1 160 ? 9.194 -4.560 -10.569 1.00 97.81 160 VAL A C 1
ATOM 1239 O O . VAL A 1 160 ? 8.438 -4.022 -11.373 1.00 97.81 160 VAL A O 1
ATOM 1242 N N . LEU A 1 161 ? 10.405 -4.995 -10.938 1.00 97.94 161 LEU A N 1
ATOM 1243 C CA . LEU A 1 161 ? 10.934 -4.776 -12.288 1.00 97.94 161 LEU A CA 1
ATOM 1244 C C . LEU A 1 161 ? 10.082 -5.452 -13.366 1.00 97.94 161 LEU A C 1
ATOM 1246 O O . LEU A 1 161 ? 9.809 -4.831 -14.388 1.00 97.94 161 LEU A O 1
ATOM 1250 N N . ARG A 1 162 ? 9.627 -6.692 -13.150 1.00 97.31 162 ARG A N 1
ATOM 1251 C CA . ARG A 1 162 ? 8.730 -7.388 -14.088 1.00 97.31 162 ARG A CA 1
ATOM 1252 C C . ARG A 1 162 ? 7.430 -6.622 -14.296 1.00 97.31 162 ARG A C 1
ATOM 1254 O O . ARG A 1 162 ? 7.047 -6.398 -15.442 1.00 97.31 162 ARG A O 1
ATOM 1261 N N . GLY A 1 163 ? 6.790 -6.197 -13.207 1.00 97.69 163 GLY A N 1
ATOM 1262 C CA . GLY A 1 163 ? 5.547 -5.430 -13.242 1.00 97.69 163 GLY A CA 1
ATOM 1263 C C . GLY A 1 163 ? 5.710 -4.089 -13.955 1.00 97.69 163 GLY A C 1
ATOM 1264 O O . GLY A 1 163 ? 4.877 -3.739 -14.791 1.00 97.69 163 GLY A O 1
ATOM 1265 N N . LEU A 1 164 ? 6.802 -3.366 -13.690 1.00 98.31 164 LEU A N 1
ATOM 1266 C CA . LEU A 1 164 ? 7.095 -2.099 -14.362 1.00 98.31 164 LEU A CA 1
ATOM 1267 C C . LEU A 1 164 ? 7.397 -2.307 -15.849 1.00 98.31 164 LEU A C 1
ATOM 1269 O O . LEU A 1 164 ? 6.742 -1.698 -16.685 1.00 98.31 164 LEU A O 1
ATOM 1273 N N . VAL A 1 165 ? 8.317 -3.210 -16.203 1.00 98.31 165 VAL A N 1
ATOM 1274 C CA . VAL A 1 165 ? 8.666 -3.523 -17.603 1.00 98.31 165 VAL A CA 1
ATOM 1275 C C . VAL A 1 165 ? 7.421 -3.949 -18.392 1.00 98.31 165 VAL A C 1
ATOM 1277 O O . VAL A 1 165 ? 7.215 -3.475 -19.511 1.00 98.31 165 VAL A O 1
ATOM 1280 N N . HIS A 1 166 ? 6.561 -4.785 -17.801 1.00 98.44 166 HIS A N 1
ATOM 1281 C CA . HIS A 1 166 ? 5.274 -5.170 -18.381 1.00 98.44 166 HIS A CA 1
ATOM 1282 C C . HIS A 1 166 ? 4.401 -3.947 -18.706 1.00 98.44 166 HIS A C 1
ATOM 1284 O O . HIS A 1 166 ? 3.942 -3.799 -19.841 1.00 98.44 166 HIS A O 1
ATOM 1290 N N . GLN A 1 167 ? 4.179 -3.059 -17.732 1.00 98.25 167 GLN A N 1
ATOM 1291 C CA . GLN A 1 167 ? 3.343 -1.868 -17.909 1.00 98.25 167 GLN A CA 1
ATOM 1292 C C . GLN A 1 167 ? 3.944 -0.887 -18.924 1.00 98.25 167 GLN A C 1
ATOM 1294 O O . GLN A 1 167 ? 3.236 -0.409 -19.809 1.00 98.25 167 GLN A O 1
ATOM 1299 N N . MET A 1 168 ? 5.257 -0.649 -18.856 1.00 97.81 168 MET A N 1
ATOM 1300 C CA . MET A 1 168 ? 5.985 0.227 -19.778 1.00 97.81 168 MET A CA 1
ATOM 1301 C C . MET A 1 168 ? 5.836 -0.235 -21.230 1.00 97.81 168 MET A C 1
ATOM 1303 O O . MET A 1 168 ? 5.502 0.566 -22.097 1.00 97.81 168 MET A O 1
ATOM 1307 N N . ILE A 1 169 ? 6.035 -1.529 -21.499 1.00 97.25 169 ILE A N 1
ATOM 1308 C CA . ILE A 1 169 ? 5.873 -2.105 -22.843 1.00 97.25 169 ILE A CA 1
ATOM 1309 C C . ILE A 1 169 ? 4.402 -2.096 -23.273 1.00 97.25 169 ILE A C 1
ATOM 1311 O O . ILE A 1 169 ? 4.109 -1.916 -24.451 1.00 97.25 169 ILE A O 1
ATOM 1315 N N . THR A 1 170 ? 3.466 -2.269 -22.340 1.00 96.44 170 THR A N 1
ATOM 1316 C CA . THR A 1 170 ? 2.028 -2.213 -22.644 1.00 96.44 170 THR A CA 1
ATOM 1317 C C . THR A 1 170 ? 1.615 -0.824 -23.118 1.00 96.44 170 THR A C 1
ATOM 1319 O O . THR A 1 170 ? 0.929 -0.712 -24.132 1.00 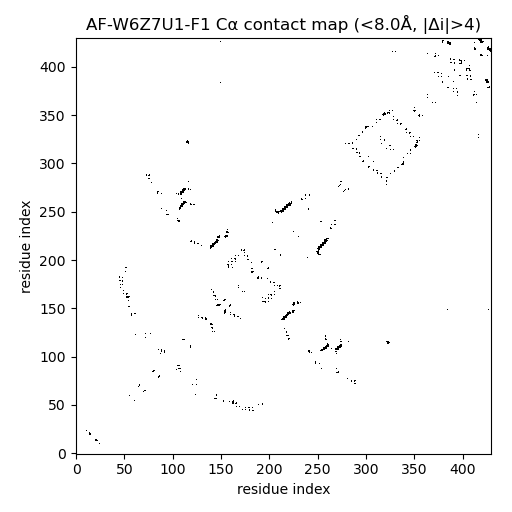96.44 170 THR A O 1
ATOM 1322 N N . LYS A 1 171 ? 2.074 0.223 -22.426 1.00 95.75 171 LYS A N 1
ATOM 1323 C CA . LYS A 1 171 ? 1.785 1.621 -22.769 1.00 95.75 171 LYS A CA 1
ATOM 1324 C C . LYS A 1 171 ? 2.587 2.098 -23.973 1.00 95.75 171 LYS A C 1
ATOM 1326 O O . LYS A 1 171 ? 2.073 2.847 -24.794 1.00 95.75 171 LYS A O 1
ATOM 1331 N N . ARG A 1 172 ? 3.826 1.612 -24.123 1.00 95.62 172 ARG A N 1
ATOM 1332 C CA . ARG A 1 172 ? 4.754 1.939 -25.218 1.00 95.62 172 ARG A CA 1
ATOM 1333 C C . ARG A 1 172 ? 5.205 0.680 -25.968 1.00 95.62 172 ARG A C 1
ATOM 1335 O O . ARG A 1 172 ? 6.356 0.256 -25.811 1.00 95.62 172 ARG A O 1
ATOM 1342 N N . PRO A 1 173 ? 4.347 0.091 -26.827 1.00 95.06 173 PRO A N 1
ATOM 1343 C CA . PRO A 1 173 ? 4.644 -1.160 -27.531 1.00 95.06 173 PRO A CA 1
ATOM 1344 C C . PRO A 1 173 ? 5.959 -1.150 -28.317 1.00 95.06 173 PRO A C 1
ATOM 1346 O O . PRO A 1 173 ? 6.656 -2.158 -28.377 1.00 95.06 173 PRO A O 1
ATOM 1349 N N . GLN A 1 174 ? 6.355 0.001 -28.865 1.00 94.19 174 GLN A N 1
ATOM 1350 C CA . GLN A 1 174 ? 7.615 0.195 -29.587 1.00 94.19 174 GLN A CA 1
ATOM 1351 C C . GLN A 1 174 ? 8.867 -0.106 -28.752 1.00 94.19 174 GLN A C 1
ATOM 1353 O O . GLN A 1 174 ? 9.931 -0.382 -29.310 1.00 94.19 174 GLN A O 1
ATOM 1358 N N . LEU A 1 175 ? 8.768 -0.047 -27.422 1.00 95.88 175 LEU A N 1
ATOM 1359 C CA . LEU A 1 175 ? 9.891 -0.315 -26.532 1.00 95.88 175 LEU A CA 1
ATOM 1360 C C . LEU A 1 175 ? 10.156 -1.817 -26.344 1.00 95.88 175 LEU A C 1
ATOM 1362 O O . LEU A 1 175 ? 11.228 -2.185 -25.863 1.00 95.88 175 LEU A O 1
ATOM 1366 N N . VAL A 1 176 ? 9.246 -2.696 -26.793 1.00 96.69 176 VAL A N 1
ATOM 1367 C CA . VAL A 1 176 ? 9.396 -4.159 -26.688 1.00 96.69 176 VAL A CA 1
ATOM 1368 C C . VAL A 1 176 ? 10.676 -4.674 -27.346 1.00 96.69 176 VAL A C 1
ATOM 1370 O O . VAL A 1 176 ? 11.242 -5.661 -26.886 1.00 96.69 176 VAL A O 1
ATOM 1373 N N . LYS A 1 177 ? 11.199 -3.964 -28.357 1.00 95.81 177 LYS A N 1
ATOM 1374 C CA . LYS A 1 177 ? 12.484 -4.253 -29.020 1.00 95.81 177 LYS A CA 1
ATOM 1375 C C . LYS A 1 177 ? 13.655 -4.418 -28.038 1.00 95.81 177 LYS A C 1
ATOM 1377 O O . LYS A 1 177 ? 14.585 -5.161 -28.325 1.00 95.81 177 LYS A O 1
ATOM 1382 N N . HIS A 1 178 ? 13.602 -3.758 -26.875 1.00 96.69 178 HIS A N 1
ATOM 1383 C CA . HIS A 1 178 ? 14.627 -3.868 -25.828 1.00 96.69 178 HIS A CA 1
ATOM 1384 C C . HIS A 1 178 ? 14.506 -5.145 -24.997 1.00 96.69 178 HIS A C 1
ATOM 1386 O O . HIS A 1 178 ? 15.495 -5.577 -24.409 1.00 96.69 178 HIS A O 1
ATOM 1392 N N . ALA A 1 179 ? 13.313 -5.739 -24.950 1.00 96.88 179 ALA A N 1
ATOM 1393 C CA . ALA A 1 179 ? 13.026 -6.967 -24.224 1.00 96.88 179 ALA A CA 1
ATOM 1394 C C . ALA A 1 179 ? 13.122 -8.208 -25.123 1.00 96.88 179 ALA A C 1
ATOM 1396 O O . ALA A 1 179 ? 13.658 -9.214 -24.674 1.00 96.88 179 ALA A O 1
ATOM 1397 N N . LEU A 1 180 ? 12.681 -8.141 -26.387 1.00 95.81 180 LEU A N 1
ATOM 1398 C CA . LEU A 1 180 ? 12.584 -9.300 -27.291 1.00 95.81 180 LEU A CA 1
ATOM 1399 C C . LEU A 1 180 ? 13.812 -10.236 -27.307 1.00 95.81 180 LEU A C 1
ATOM 1401 O O . LEU A 1 180 ? 13.590 -11.440 -27.184 1.00 95.81 180 LEU A O 1
ATOM 1405 N N . PRO A 1 181 ? 15.077 -9.756 -27.350 1.00 95.06 181 PRO A N 1
ATOM 1406 C CA . PRO A 1 181 ? 16.254 -10.640 -27.364 1.00 95.06 181 PRO A CA 1
ATOM 1407 C C . PRO A 1 181 ? 16.364 -11.581 -26.149 1.00 95.06 181 PRO A C 1
ATOM 1409 O O . PRO A 1 181 ? 17.023 -12.623 -26.191 1.00 95.06 181 PRO A O 1
ATOM 1412 N N . TYR A 1 182 ? 15.716 -11.215 -25.043 1.00 95.44 182 TYR A N 1
ATOM 1413 C CA . TYR A 1 182 ? 15.695 -11.965 -23.789 1.00 95.44 182 TYR A CA 1
ATOM 1414 C C . TYR A 1 182 ? 14.513 -12.951 -23.700 1.00 95.44 182 TYR A C 1
ATOM 1416 O O . TYR A 1 182 ? 14.442 -13.746 -22.766 1.00 95.44 182 TYR A O 1
ATOM 1424 N N . PHE A 1 183 ? 13.603 -12.935 -24.682 1.00 94.75 183 PHE A N 1
ATOM 1425 C CA . PHE A 1 183 ? 12.395 -13.769 -24.738 1.00 94.75 183 PHE A CA 1
ATOM 1426 C C . PHE A 1 183 ? 12.305 -14.621 -26.020 1.00 94.75 183 PHE A C 1
ATOM 1428 O O . PHE A 1 183 ? 11.233 -15.113 -26.353 1.00 94.75 183 PHE A O 1
ATOM 1435 N N . GLU A 1 184 ? 13.416 -14.803 -26.741 1.00 89.94 184 GLU A N 1
ATOM 1436 C CA . GLU A 1 184 ? 13.455 -15.546 -28.015 1.00 89.94 184 GLU A CA 1
ATOM 1437 C C . GLU A 1 184 ? 13.164 -17.046 -27.857 1.00 89.94 184 GLU A C 1
ATOM 1439 O O . GLU A 1 184 ? 12.583 -17.656 -28.752 1.00 89.94 184 GLU A O 1
ATOM 1444 N N . THR A 1 185 ? 13.571 -17.646 -26.733 1.00 91.94 185 THR A N 1
ATOM 1445 C CA . THR A 1 185 ? 13.369 -19.075 -26.443 1.00 91.94 185 THR A CA 1
ATOM 1446 C C . THR A 1 185 ? 12.779 -19.274 -25.045 1.00 91.94 185 THR A C 1
ATOM 1448 O O . THR A 1 185 ? 12.991 -18.418 -24.177 1.00 91.94 185 THR A O 1
ATOM 1451 N N . PRO A 1 186 ? 12.090 -20.401 -24.781 1.00 92.31 186 PRO A N 1
ATOM 1452 C CA . PRO A 1 186 ? 11.539 -20.704 -23.459 1.00 92.31 186 PRO A CA 1
ATOM 1453 C C . PRO A 1 186 ? 12.581 -20.658 -22.332 1.00 92.31 186 PRO A C 1
ATOM 1455 O O . PRO A 1 186 ? 12.307 -20.132 -21.253 1.00 92.31 186 PRO A O 1
ATOM 1458 N N . GLU A 1 187 ? 13.798 -21.139 -22.589 1.00 93.31 187 GLU A N 1
ATOM 1459 C CA . GLU A 1 187 ? 14.895 -21.168 -21.616 1.00 93.31 187 GLU A CA 1
ATOM 1460 C C . GLU A 1 187 ? 15.364 -19.749 -21.283 1.00 93.31 187 GLU A C 1
ATOM 1462 O O . GLU A 1 187 ? 15.521 -19.397 -20.110 1.00 93.31 187 GLU A O 1
ATOM 1467 N N . ARG A 1 188 ? 15.526 -18.897 -22.307 1.00 93.50 188 ARG A N 1
ATOM 1468 C CA . ARG A 1 188 ? 15.866 -17.480 -22.116 1.00 93.50 188 ARG A CA 1
ATOM 1469 C C . ARG A 1 188 ? 14.763 -16.730 -21.388 1.00 93.50 188 ARG A C 1
ATOM 1471 O O . ARG A 1 188 ? 15.066 -15.929 -20.504 1.00 93.50 188 ARG A O 1
ATOM 1478 N N . THR A 1 189 ? 13.501 -17.007 -21.713 1.00 94.69 189 THR A N 1
ATOM 1479 C CA . THR A 1 189 ? 12.357 -16.446 -20.993 1.00 94.69 189 THR A CA 1
ATOM 1480 C C . THR A 1 189 ? 12.429 -16.813 -19.516 1.00 94.69 189 THR A C 1
ATOM 1482 O O . THR A 1 189 ? 12.428 -15.919 -18.674 1.00 94.69 189 THR A O 1
ATOM 1485 N N . GLN A 1 190 ? 12.568 -18.097 -19.179 1.00 94.12 190 GLN A N 1
ATOM 1486 C CA . GLN A 1 190 ? 12.643 -18.538 -17.786 1.00 94.12 190 GLN A CA 1
ATOM 1487 C C . GLN A 1 190 ? 13.819 -17.893 -17.040 1.00 94.12 190 GLN A C 1
ATOM 1489 O O . GLN A 1 190 ? 13.637 -17.379 -15.935 1.00 94.12 190 GLN A O 1
ATOM 1494 N N . GLN A 1 191 ? 15.006 -17.860 -17.652 1.00 93.81 191 GLN A N 1
ATOM 1495 C CA . GLN A 1 191 ? 16.183 -17.211 -17.076 1.00 93.81 191 GLN A CA 1
ATOM 1496 C C . GLN A 1 191 ? 15.936 -15.718 -16.828 1.00 93.81 191 GLN A C 1
ATOM 1498 O O . GLN A 1 191 ? 16.260 -15.203 -15.759 1.00 93.81 191 GLN A O 1
ATOM 1503 N N . THR A 1 192 ? 15.332 -15.025 -17.792 1.00 94.50 192 THR A N 1
ATOM 1504 C CA . THR A 1 192 ? 15.032 -13.593 -17.700 1.00 94.50 192 THR A CA 1
ATOM 1505 C C . THR A 1 192 ? 14.042 -13.296 -16.582 1.00 94.50 192 THR A C 1
ATOM 1507 O O . THR A 1 192 ? 14.271 -12.382 -15.796 1.00 94.50 192 THR A O 1
ATOM 1510 N N . LEU A 1 193 ? 12.976 -14.089 -16.455 1.00 94.31 193 LEU A N 1
ATOM 1511 C CA . LEU A 1 193 ? 11.938 -13.884 -15.439 1.00 94.31 193 LEU A CA 1
ATOM 1512 C C . LEU A 1 193 ? 12.431 -14.097 -13.998 1.00 94.31 193 LEU A C 1
ATOM 1514 O O . LEU A 1 193 ? 11.801 -13.593 -13.067 1.00 94.31 193 LEU A O 1
ATOM 1518 N N . LEU A 1 194 ? 13.531 -14.831 -13.814 1.00 93.62 194 LEU A N 1
ATOM 1519 C CA . LEU A 1 194 ? 14.156 -15.088 -12.512 1.00 93.62 194 LEU A CA 1
ATOM 1520 C C . LEU A 1 194 ? 15.385 -14.197 -12.248 1.00 93.62 194 LEU A C 1
ATOM 1522 O O . LEU A 1 194 ? 15.837 -14.097 -11.109 1.00 93.62 194 LEU A O 1
ATOM 1526 N N . SER A 1 195 ? 15.924 -13.540 -13.278 1.00 95.69 195 SER A N 1
ATOM 1527 C CA . SER A 1 195 ? 17.168 -12.770 -13.211 1.00 95.69 195 SER A CA 1
ATOM 1528 C C . SER A 1 195 ? 16.904 -11.282 -12.998 1.00 95.69 195 SER A C 1
ATOM 1530 O O . SER A 1 195 ? 16.513 -10.559 -13.919 1.00 95.69 195 SER A O 1
ATOM 1532 N N . PHE A 1 196 ? 17.212 -10.800 -11.791 1.00 96.12 196 PHE A N 1
ATOM 1533 C CA . PHE A 1 196 ? 17.219 -9.368 -11.490 1.00 96.12 196 PHE A CA 1
ATOM 1534 C C . PHE A 1 196 ? 18.098 -8.582 -12.476 1.00 96.12 196 PHE A C 1
ATOM 1536 O O . PHE A 1 196 ? 17.677 -7.546 -12.979 1.00 96.12 196 PHE A O 1
ATOM 1543 N N . GLU A 1 197 ? 19.294 -9.086 -12.793 1.00 96.19 197 GLU A N 1
ATOM 1544 C CA . GLU A 1 197 ? 20.252 -8.401 -13.670 1.00 96.19 197 GLU A CA 1
ATOM 1545 C C . GLU A 1 197 ? 19.708 -8.202 -15.085 1.00 96.19 197 GLU A C 1
ATOM 1547 O O . GLU A 1 197 ? 19.831 -7.122 -15.667 1.00 96.19 197 GLU A O 1
ATOM 1552 N N . THR A 1 198 ? 19.059 -9.232 -15.629 1.00 96.75 198 THR A N 1
ATOM 1553 C CA . THR A 1 198 ? 18.489 -9.176 -16.976 1.00 96.75 198 THR A CA 1
ATOM 1554 C C . THR A 1 198 ? 17.320 -8.198 -17.026 1.00 96.75 198 THR A C 1
ATOM 1556 O O . THR A 1 198 ? 17.266 -7.346 -17.913 1.00 96.75 198 THR A O 1
ATOM 1559 N N . LEU A 1 199 ? 16.415 -8.262 -16.047 1.00 97.94 199 LEU A N 1
ATOM 1560 C CA . LEU A 1 199 ? 15.282 -7.340 -15.947 1.00 97.94 199 LEU A CA 1
ATOM 1561 C C . LEU A 1 199 ? 15.733 -5.901 -15.712 1.00 97.94 199 LEU A C 1
ATOM 1563 O O . LEU A 1 199 ? 15.179 -4.986 -16.316 1.00 97.94 199 LEU A O 1
ATOM 1567 N N . TRP A 1 200 ? 16.765 -5.697 -14.893 1.00 97.62 200 TRP A N 1
ATOM 1568 C CA . TRP A 1 200 ? 17.360 -4.385 -14.669 1.00 97.62 200 TRP A CA 1
ATOM 1569 C C . TRP A 1 200 ? 17.926 -3.802 -15.966 1.00 97.62 200 TRP A C 1
ATOM 1571 O O . TRP A 1 200 ? 17.705 -2.628 -16.264 1.00 97.62 200 TRP A O 1
ATOM 1581 N N . LEU A 1 201 ? 18.621 -4.617 -16.767 1.00 96.75 201 LEU A N 1
ATOM 1582 C CA . LEU A 1 201 ? 19.172 -4.195 -18.054 1.00 96.75 201 LEU A CA 1
ATOM 1583 C C . LEU A 1 201 ? 18.068 -3.806 -19.044 1.00 96.75 201 LEU A C 1
ATOM 1585 O O . LEU A 1 201 ? 18.191 -2.782 -19.716 1.00 96.75 201 LEU A O 1
ATOM 1589 N N . ILE A 1 202 ? 16.986 -4.588 -19.113 1.00 97.81 202 ILE A N 1
ATOM 1590 C CA . ILE A 1 202 ? 15.810 -4.256 -19.930 1.00 97.81 202 ILE A CA 1
ATOM 1591 C C . ILE A 1 202 ? 15.201 -2.940 -19.443 1.00 97.81 202 ILE A C 1
ATOM 1593 O O . ILE A 1 202 ? 15.075 -2.008 -20.231 1.00 97.81 202 ILE A O 1
ATOM 1597 N N . PHE A 1 203 ? 14.891 -2.829 -18.149 1.00 97.81 203 PHE A N 1
ATOM 1598 C CA . PHE A 1 203 ? 14.322 -1.626 -17.539 1.00 97.81 203 PHE A CA 1
ATOM 1599 C C . PHE A 1 203 ? 15.166 -0.377 -17.828 1.00 97.81 203 PHE A C 1
ATOM 1601 O O . PHE A 1 203 ? 14.649 0.624 -18.317 1.00 97.81 203 PHE A O 1
ATOM 1608 N N . SER A 1 204 ? 16.483 -0.469 -17.634 1.00 95.31 204 SER A N 1
ATOM 1609 C CA . SER A 1 204 ? 17.436 0.616 -17.900 1.00 95.31 204 SER A CA 1
ATOM 1610 C C . SER A 1 204 ? 17.421 1.055 -19.369 1.00 95.31 204 SER A C 1
ATOM 1612 O O . SER A 1 204 ? 17.487 2.247 -19.658 1.00 95.31 204 SER A O 1
ATOM 1614 N N . LYS A 1 205 ? 17.303 0.108 -20.311 1.00 95.19 205 LYS A N 1
ATOM 1615 C CA . LYS A 1 205 ? 17.177 0.412 -21.745 1.00 95.19 205 LYS A CA 1
ATOM 1616 C C . LYS A 1 205 ? 15.840 1.069 -22.082 1.00 95.19 205 LYS A C 1
ATOM 1618 O O . LYS A 1 205 ? 15.827 2.008 -22.873 1.00 95.19 205 LYS A O 1
ATOM 1623 N N . LEU A 1 206 ? 14.739 0.607 -21.479 1.00 95.62 206 LEU A N 1
ATOM 1624 C CA . LEU A 1 206 ? 13.410 1.192 -21.683 1.00 95.62 206 LEU A CA 1
ATOM 1625 C C . LEU A 1 206 ? 13.387 2.660 -21.263 1.00 95.62 206 LEU A C 1
ATOM 1627 O O . LEU A 1 206 ? 12.937 3.501 -22.034 1.00 95.62 206 LEU A O 1
ATOM 1631 N N . ILE A 1 207 ? 13.899 2.969 -20.067 1.00 93.00 207 ILE A N 1
ATOM 1632 C CA . ILE A 1 207 ? 13.867 4.343 -19.560 1.00 93.00 207 ILE A CA 1
ATOM 1633 C C . ILE A 1 207 ? 14.819 5.288 -20.310 1.00 93.00 207 ILE A C 1
ATOM 1635 O O . ILE A 1 207 ? 14.643 6.499 -20.268 1.00 93.00 207 ILE A O 1
ATOM 1639 N N . ALA A 1 208 ? 15.850 4.746 -20.965 1.00 90.38 208 ALA A N 1
ATOM 1640 C CA . ALA A 1 208 ? 16.829 5.527 -21.713 1.00 90.38 208 ALA A CA 1
ATOM 1641 C C . ALA A 1 208 ? 16.386 5.816 -23.158 1.00 90.38 208 ALA A C 1
ATOM 1643 O O . ALA A 1 208 ? 17.012 6.643 -23.825 1.00 90.38 208 ALA A O 1
ATOM 1644 N N . ASP A 1 209 ? 15.347 5.138 -23.657 1.00 92.25 209 ASP A N 1
ATOM 1645 C CA . ASP A 1 209 ? 14.825 5.328 -25.010 1.00 92.25 209 ASP A CA 1
ATOM 1646 C C . ASP A 1 209 ? 13.970 6.603 -25.085 1.00 92.25 209 ASP A C 1
ATOM 1648 O O . ASP A 1 209 ? 13.080 6.842 -24.270 1.00 92.25 209 ASP A O 1
ATOM 1652 N N . THR A 1 210 ? 14.210 7.428 -26.102 1.00 89.81 210 THR A N 1
ATOM 1653 C CA . THR A 1 210 ? 13.490 8.692 -26.316 1.00 89.81 210 THR A CA 1
ATOM 1654 C C . THR A 1 210 ? 11.996 8.484 -26.582 1.00 89.81 210 THR A C 1
ATOM 1656 O O . THR A 1 210 ? 11.181 9.362 -26.305 1.00 89.81 210 THR A O 1
ATOM 1659 N N . LYS A 1 211 ? 11.600 7.297 -27.063 1.00 92.25 211 LYS A N 1
ATOM 1660 C CA . LYS A 1 211 ? 10.199 6.916 -27.291 1.00 92.25 211 LYS A CA 1
ATOM 1661 C C . LYS A 1 211 ? 9.422 6.617 -26.007 1.00 92.25 211 LYS A C 1
ATOM 1663 O O . LYS A 1 211 ? 8.217 6.362 -26.100 1.00 92.25 211 LYS A O 1
ATOM 1668 N N . LEU A 1 212 ? 10.075 6.646 -24.843 1.00 92.88 212 LEU A N 1
ATOM 1669 C CA . LEU A 1 212 ? 9.400 6.579 -23.549 1.00 92.88 212 LEU A CA 1
ATOM 1670 C C . LEU A 1 212 ? 8.482 7.788 -23.325 1.00 92.88 212 LEU A C 1
ATOM 1672 O O . LEU A 1 212 ? 7.412 7.618 -22.751 1.00 92.88 212 LEU A O 1
ATOM 1676 N N . GLY A 1 213 ? 8.870 8.979 -23.795 1.00 92.12 213 GLY A N 1
ATOM 1677 C CA . GLY A 1 213 ? 8.202 10.217 -23.391 1.00 92.12 213 GLY A CA 1
ATOM 1678 C C . GLY A 1 213 ? 8.370 10.481 -21.898 1.00 92.12 213 GLY A C 1
ATOM 1679 O O . GLY A 1 213 ? 9.413 10.144 -21.338 1.00 92.12 213 GLY A O 1
ATOM 1680 N N . THR A 1 214 ? 7.355 11.053 -21.257 1.00 92.69 214 THR A N 1
ATOM 1681 C CA . THR A 1 214 ? 7.336 11.235 -19.801 1.00 92.69 214 THR A CA 1
ATOM 1682 C C . THR A 1 214 ? 6.584 10.081 -19.154 1.00 92.69 214 THR A C 1
ATOM 1684 O O . THR A 1 214 ? 5.459 9.767 -19.528 1.00 92.69 214 THR A O 1
ATOM 1687 N N . MET A 1 215 ? 7.192 9.429 -18.172 1.00 95.56 215 MET A N 1
ATOM 1688 C CA . MET A 1 215 ? 6.574 8.329 -17.452 1.00 95.56 215 MET A CA 1
ATOM 1689 C C . MET A 1 215 ? 6.714 8.525 -15.951 1.00 95.56 215 MET A C 1
ATOM 1691 O O . MET A 1 215 ? 7.822 8.509 -15.410 1.00 95.56 215 MET A O 1
ATOM 1695 N N . PHE A 1 216 ? 5.578 8.693 -15.286 1.00 97.50 216 PHE A N 1
ATOM 1696 C CA . PHE A 1 216 ? 5.485 8.693 -13.836 1.00 97.50 216 PHE A CA 1
ATOM 1697 C C . PHE A 1 216 ? 5.413 7.256 -13.326 1.00 97.50 216 PHE A C 1
ATOM 1699 O O . PHE A 1 216 ? 4.813 6.384 -13.954 1.00 97.50 216 PHE A O 1
ATOM 1706 N N . CYS A 1 217 ? 6.023 7.012 -12.175 1.00 98.44 217 CYS A N 1
ATOM 1707 C CA . CYS A 1 217 ? 6.019 5.729 -11.500 1.00 98.44 217 CYS A CA 1
ATOM 1708 C C . CYS A 1 217 ? 5.720 5.920 -10.015 1.00 98.44 217 CYS A C 1
ATOM 1710 O O . CYS A 1 217 ? 6.425 6.682 -9.361 1.00 98.44 217 CYS A O 1
ATOM 1712 N N . VAL A 1 218 ? 4.743 5.193 -9.469 1.00 98.69 218 VAL A N 1
ATOM 1713 C CA . VAL A 1 218 ? 4.480 5.147 -8.018 1.00 98.69 218 VAL A CA 1
ATOM 1714 C C . VAL A 1 218 ? 4.764 3.743 -7.487 1.00 98.69 218 VAL A C 1
ATOM 1716 O O . VAL A 1 218 ? 4.208 2.763 -7.980 1.00 98.69 218 VAL A O 1
ATOM 1719 N N . LEU A 1 219 ? 5.637 3.634 -6.486 1.00 98.38 219 LEU A N 1
ATOM 1720 C CA . LEU A 1 219 ? 5.923 2.390 -5.769 1.00 98.38 219 LEU A CA 1
ATOM 1721 C C . LEU A 1 219 ? 5.454 2.509 -4.320 1.00 98.38 219 LEU A C 1
ATOM 1723 O O . LEU A 1 219 ? 6.090 3.204 -3.530 1.00 98.38 219 LEU A O 1
ATOM 1727 N N . ASP A 1 220 ? 4.373 1.816 -3.971 1.00 97.69 220 ASP A N 1
ATOM 1728 C CA . ASP A 1 220 ? 3.881 1.737 -2.591 1.00 97.69 220 ASP A CA 1
ATOM 1729 C C . ASP A 1 220 ? 4.504 0.552 -1.853 1.00 97.69 220 ASP A C 1
ATOM 1731 O O . ASP A 1 220 ? 4.698 -0.519 -2.432 1.00 97.69 220 ASP A O 1
ATOM 1735 N N . GLY A 1 221 ? 4.799 0.739 -0.569 1.00 94.50 221 GLY A N 1
ATOM 1736 C CA . GLY A 1 221 ? 5.177 -0.337 0.342 1.00 94.50 221 GLY A CA 1
ATOM 1737 C C . GLY A 1 221 ? 6.514 -0.988 0.010 1.00 94.50 221 GLY A C 1
ATOM 1738 O O . GLY A 1 221 ? 6.690 -2.173 0.263 1.00 94.50 221 GLY A O 1
ATOM 1739 N N . LEU A 1 222 ? 7.472 -0.262 -0.578 1.00 94.00 222 LEU A N 1
ATOM 1740 C CA . LEU A 1 222 ? 8.749 -0.864 -0.981 1.00 94.00 222 LEU A CA 1
ATOM 1741 C C . LEU A 1 222 ? 9.507 -1.500 0.206 1.00 94.00 222 LEU A C 1
ATOM 1743 O O . LEU A 1 222 ? 10.271 -2.434 -0.004 1.00 94.00 222 LEU A O 1
ATOM 1747 N N . ASP A 1 223 ? 9.261 -1.056 1.445 1.00 92.62 223 ASP A N 1
ATOM 1748 C CA . ASP A 1 223 ? 9.752 -1.683 2.683 1.00 92.62 223 ASP A CA 1
ATOM 1749 C C . ASP A 1 223 ? 9.149 -3.066 2.992 1.00 92.62 223 ASP A C 1
ATOM 1751 O O . ASP A 1 223 ? 9.685 -3.789 3.827 1.00 92.62 223 ASP A O 1
ATOM 1755 N N . GLU A 1 224 ? 8.074 -3.455 2.308 1.00 91.38 224 GLU A N 1
ATOM 1756 C CA . GLU A 1 224 ? 7.440 -4.772 2.413 1.00 91.38 224 GLU A CA 1
ATOM 1757 C C . GLU A 1 224 ? 8.064 -5.820 1.476 1.00 91.38 224 GLU A C 1
ATOM 1759 O O . GLU A 1 224 ? 7.691 -6.995 1.510 1.00 91.38 224 GLU A O 1
ATOM 1764 N N . CYS A 1 225 ? 9.018 -5.421 0.630 1.00 93.50 225 CYS A N 1
ATOM 1765 C CA . CYS A 1 225 ? 9.791 -6.364 -0.168 1.00 93.50 225 CYS A CA 1
ATOM 1766 C C . CYS A 1 225 ? 10.894 -7.046 0.652 1.00 93.50 225 CYS A C 1
ATOM 1768 O O . CYS A 1 225 ? 11.430 -6.501 1.615 1.00 93.50 225 CYS A O 1
ATOM 1770 N N . GLU A 1 226 ? 11.313 -8.225 0.199 1.00 92.12 226 GLU A N 1
ATOM 1771 C CA . GLU A 1 226 ? 12.431 -8.968 0.767 1.00 92.12 226 GLU A CA 1
ATOM 1772 C C . GLU A 1 226 ? 13.707 -8.117 0.798 1.00 92.12 226 GLU A C 1
ATOM 1774 O O . GLU A 1 226 ? 14.201 -7.650 -0.239 1.00 92.12 226 GLU A O 1
ATOM 1779 N N . GLU A 1 227 ? 14.277 -7.969 1.997 1.00 89.25 227 GLU A N 1
ATOM 1780 C CA . GLU A 1 227 ? 15.419 -7.091 2.257 1.00 89.25 227 GLU A CA 1
ATOM 1781 C C . GLU A 1 227 ? 16.620 -7.416 1.352 1.00 89.25 227 GLU A C 1
ATOM 1783 O O . GLU A 1 227 ? 17.292 -6.513 0.853 1.00 89.25 227 GLU A O 1
ATOM 1788 N N . SER A 1 228 ? 16.875 -8.702 1.084 1.00 89.75 228 SER A N 1
ATOM 1789 C CA . SER A 1 228 ? 17.954 -9.169 0.200 1.00 89.75 228 SER A CA 1
ATOM 1790 C C . SER A 1 228 ? 17.867 -8.561 -1.204 1.00 89.75 228 SER A C 1
ATOM 1792 O O . SER A 1 228 ? 18.886 -8.169 -1.771 1.00 89.75 228 SER A O 1
ATOM 1794 N N . THR A 1 229 ? 16.655 -8.422 -1.743 1.00 89.88 229 THR A N 1
ATOM 1795 C CA . THR A 1 229 ? 16.414 -7.902 -3.094 1.00 89.88 229 THR A CA 1
ATOM 1796 C C . THR A 1 229 ? 16.425 -6.371 -3.126 1.00 89.88 229 THR A C 1
ATOM 1798 O O . THR A 1 229 ? 17.007 -5.765 -4.030 1.00 89.88 229 THR A O 1
ATOM 1801 N N . LEU A 1 230 ? 15.888 -5.723 -2.085 1.00 90.50 230 LEU A N 1
ATOM 1802 C CA . LEU A 1 230 ? 15.935 -4.266 -1.920 1.00 90.50 230 LEU A CA 1
ATOM 1803 C C . LEU A 1 230 ? 17.361 -3.734 -1.810 1.00 90.50 230 LEU A C 1
ATOM 1805 O O . LEU A 1 230 ? 17.668 -2.649 -2.317 1.00 90.50 230 LEU A O 1
ATOM 1809 N N . LYS A 1 231 ? 18.255 -4.519 -1.191 1.00 90.56 231 LYS A N 1
ATOM 1810 C CA . LYS A 1 231 ? 19.677 -4.184 -1.078 1.00 90.56 231 LYS A CA 1
ATOM 1811 C C . LYS A 1 231 ? 20.368 -4.027 -2.437 1.00 90.56 231 LYS A C 1
ATOM 1813 O O . LYS A 1 231 ? 21.405 -3.366 -2.501 1.00 90.56 231 LYS A O 1
ATOM 1818 N N . VAL A 1 232 ? 19.806 -4.589 -3.503 1.00 92.31 232 VAL A N 1
ATOM 1819 C CA . VAL A 1 232 ? 20.335 -4.459 -4.865 1.00 92.31 232 VAL A CA 1
ATOM 1820 C C . VAL A 1 232 ? 19.567 -3.399 -5.659 1.00 92.31 232 VAL A C 1
ATOM 1822 O O . VAL A 1 232 ? 20.184 -2.605 -6.365 1.00 92.31 232 VAL A O 1
ATOM 1825 N N . LEU A 1 233 ? 18.241 -3.335 -5.513 1.00 94.06 233 LEU A N 1
ATOM 1826 C CA . LEU A 1 233 ? 17.388 -2.419 -6.277 1.00 94.06 233 LEU A CA 1
ATOM 1827 C C . LEU A 1 233 ? 17.619 -0.941 -5.935 1.00 94.06 233 LEU A C 1
ATOM 1829 O O . LEU A 1 233 ? 17.814 -0.129 -6.839 1.00 94.06 233 LEU A O 1
ATOM 1833 N N . LEU A 1 234 ? 17.612 -0.585 -4.645 1.00 93.00 234 LEU A N 1
ATOM 1834 C CA . LEU A 1 234 ? 17.630 0.820 -4.213 1.00 93.00 234 LEU A CA 1
ATOM 1835 C C . LEU A 1 234 ? 18.869 1.593 -4.695 1.00 93.00 234 LEU A C 1
ATOM 1837 O O . LEU A 1 234 ? 18.685 2.653 -5.291 1.00 93.00 234 LEU A O 1
ATOM 1841 N N . PRO A 1 235 ? 20.116 1.097 -4.522 1.00 91.69 235 PRO A N 1
ATOM 1842 C CA . PRO A 1 235 ? 21.297 1.824 -4.993 1.00 91.69 235 PRO A CA 1
ATOM 1843 C C . PRO A 1 235 ? 21.278 2.069 -6.502 1.00 91.69 235 PRO A C 1
ATOM 1845 O O . PRO A 1 235 ? 21.727 3.114 -6.969 1.00 91.69 235 PRO A O 1
ATOM 1848 N N . ARG A 1 236 ? 20.733 1.119 -7.270 1.00 92.06 236 ARG A N 1
ATOM 1849 C CA . ARG A 1 236 ? 20.650 1.246 -8.720 1.00 92.06 236 ARG A CA 1
ATOM 1850 C C . ARG A 1 236 ? 19.576 2.239 -9.151 1.00 92.06 236 ARG A C 1
ATOM 1852 O O . ARG A 1 236 ? 19.842 3.028 -10.047 1.00 92.06 236 ARG A O 1
ATOM 1859 N N . LEU A 1 237 ? 18.407 2.247 -8.502 1.00 91.94 237 LEU A N 1
ATOM 1860 C CA . LEU A 1 237 ? 17.376 3.265 -8.741 1.00 91.94 237 LEU A CA 1
ATOM 1861 C C . LEU A 1 237 ? 17.894 4.667 -8.423 1.00 91.94 237 LEU A C 1
ATOM 1863 O O . LEU A 1 237 ? 17.726 5.561 -9.243 1.00 91.94 237 LEU A O 1
ATOM 1867 N N . ILE A 1 238 ? 18.571 4.841 -7.284 1.00 89.81 238 ILE A N 1
ATOM 1868 C CA . ILE A 1 238 ? 19.201 6.116 -6.921 1.00 89.81 238 ILE A CA 1
ATOM 1869 C C . ILE A 1 238 ? 20.178 6.526 -8.024 1.00 89.81 238 ILE A C 1
ATOM 1871 O O . ILE A 1 238 ? 19.972 7.548 -8.663 1.00 89.81 238 ILE A O 1
ATOM 1875 N N . SER A 1 239 ? 21.176 5.688 -8.324 1.00 88.19 239 SER A N 1
ATOM 1876 C CA . SER A 1 239 ? 22.184 5.984 -9.349 1.00 88.19 239 SER A CA 1
ATOM 1877 C C . SER A 1 239 ? 21.573 6.309 -10.716 1.00 88.19 239 SER A C 1
ATOM 1879 O O . SER A 1 239 ? 22.099 7.149 -11.438 1.00 88.19 239 SER A O 1
ATOM 1881 N N . LEU A 1 240 ? 20.472 5.662 -11.087 1.00 86.88 240 LEU A N 1
ATOM 1882 C CA . LEU A 1 240 ? 19.816 5.865 -12.375 1.00 86.88 240 LEU A CA 1
ATOM 1883 C C . LEU A 1 240 ? 18.994 7.162 -12.445 1.00 86.88 240 LEU A C 1
ATOM 1885 O O . LEU A 1 240 ? 18.746 7.670 -13.541 1.00 86.88 240 LEU A O 1
ATOM 1889 N N . LEU A 1 241 ? 18.539 7.675 -11.299 1.00 86.50 241 LEU A N 1
ATOM 1890 C CA . LEU A 1 241 ? 17.595 8.792 -11.206 1.00 86.50 241 LEU A CA 1
ATOM 1891 C C . LEU A 1 241 ? 18.199 10.078 -10.630 1.00 86.50 241 LEU A C 1
ATOM 1893 O O . LEU A 1 241 ? 17.573 11.126 -10.780 1.00 86.50 241 LEU A O 1
ATOM 1897 N N . THR A 1 242 ? 19.391 10.014 -10.028 1.00 76.56 242 THR A N 1
ATOM 1898 C CA . THR A 1 242 ? 20.104 11.177 -9.468 1.00 76.56 242 THR A CA 1
ATOM 1899 C C . THR A 1 242 ? 21.300 11.639 -10.298 1.00 76.56 242 THR A C 1
ATOM 1901 O O . THR A 1 242 ? 21.746 12.769 -10.136 1.00 76.56 242 THR A O 1
ATOM 1904 N N . ILE A 1 243 ? 21.851 10.798 -11.179 1.00 63.56 243 ILE A N 1
ATOM 1905 C CA . ILE A 1 243 ? 23.042 11.160 -11.956 1.00 63.56 243 ILE A CA 1
ATOM 1906 C C . ILE A 1 243 ? 22.644 11.986 -13.193 1.00 63.56 243 ILE A C 1
ATOM 1908 O O . ILE A 1 243 ? 21.925 11.497 -14.067 1.00 63.56 243 ILE A O 1
ATOM 1912 N N . GLU A 1 244 ? 23.196 13.199 -13.307 1.00 54.84 244 GLU A N 1
ATOM 1913 C CA . GLU A 1 244 ? 23.017 14.192 -14.391 1.00 54.84 244 GLU A CA 1
ATOM 1914 C C . GLU A 1 244 ? 23.592 13.777 -15.765 1.00 54.84 244 GLU A C 1
ATOM 1916 O O . GLU A 1 244 ? 23.868 14.604 -16.632 1.00 54.84 244 GLU A O 1
ATOM 1921 N N . ASN A 1 245 ? 23.806 12.487 -16.016 1.00 43.53 245 ASN A N 1
ATOM 1922 C CA . ASN A 1 245 ? 24.584 12.034 -17.168 1.00 43.53 245 ASN A CA 1
ATOM 1923 C C . ASN A 1 245 ? 23.781 11.954 -18.473 1.00 43.53 245 ASN A C 1
ATOM 1925 O O . ASN A 1 245 ? 23.978 11.001 -19.234 1.00 43.53 245 ASN A O 1
ATOM 1929 N N . SER A 1 246 ? 22.899 12.910 -18.797 1.00 45.56 246 SER A N 1
ATOM 1930 C CA . SER A 1 246 ? 22.505 13.061 -20.205 1.00 45.56 246 SER A CA 1
ATOM 1931 C C . SER A 1 246 ? 21.947 14.408 -20.656 1.00 45.56 246 SER A C 1
ATOM 1933 O O . SER A 1 246 ? 21.072 14.960 -19.998 1.00 45.56 246 SER A O 1
ATOM 1935 N N . PRO A 1 247 ? 22.357 14.859 -21.858 1.00 43.62 247 PRO A N 1
ATOM 1936 C CA . PRO A 1 247 ? 21.790 16.024 -22.521 1.00 43.62 247 PRO A CA 1
ATOM 1937 C C . PRO A 1 247 ? 20.341 15.762 -22.973 1.00 43.62 247 PRO A C 1
ATOM 1939 O O . PRO A 1 247 ? 20.089 14.849 -23.761 1.00 43.62 247 PRO A O 1
ATOM 1942 N N . SER A 1 248 ? 19.410 16.538 -22.410 1.00 49.25 248 SER A N 1
ATOM 1943 C CA . SER A 1 248 ? 18.225 17.208 -23.003 1.00 49.25 248 SER A CA 1
ATOM 1944 C C . SER A 1 248 ? 17.415 16.571 -24.156 1.00 49.25 248 SER A C 1
ATOM 1946 O O . SER A 1 248 ? 16.693 17.270 -24.855 1.00 49.25 248 SER A O 1
ATOM 1948 N N . THR A 1 249 ? 17.481 15.258 -24.394 1.00 49.19 249 THR A N 1
ATOM 1949 C CA . THR A 1 249 ? 16.714 14.592 -25.477 1.00 49.19 249 THR A CA 1
ATOM 1950 C C . THR A 1 249 ? 16.188 13.194 -25.122 1.00 49.19 249 THR A C 1
ATOM 1952 O O . THR A 1 249 ? 15.716 12.470 -25.999 1.00 49.19 249 THR A O 1
ATOM 1955 N N . LYS A 1 250 ? 16.256 12.779 -23.847 1.00 65.12 250 LYS A N 1
ATOM 1956 C CA . LYS A 1 250 ? 15.835 11.442 -23.384 1.00 65.12 250 LYS A CA 1
ATOM 1957 C C . LYS A 1 250 ? 14.416 11.442 -22.820 1.00 65.12 250 LYS A C 1
ATOM 1959 O O . LYS A 1 250 ? 13.931 12.464 -22.356 1.00 65.12 250 LYS A O 1
ATOM 1964 N N . GLY A 1 251 ? 13.772 10.275 -22.846 1.00 71.12 251 GLY A N 1
ATOM 1965 C CA . GLY A 1 251 ? 12.539 10.064 -22.097 1.00 71.12 251 GLY A CA 1
ATOM 1966 C C . GLY A 1 251 ? 12.737 10.333 -20.603 1.00 71.12 251 GLY A C 1
ATOM 1967 O O . GLY A 1 251 ? 13.801 10.059 -20.044 1.00 71.12 251 GLY A O 1
ATOM 1968 N N . THR A 1 252 ? 11.705 10.865 -19.959 1.00 88.00 252 THR A N 1
ATOM 1969 C CA . THR A 1 252 ? 11.733 11.314 -18.568 1.00 88.00 252 THR A CA 1
ATOM 1970 C C . THR A 1 252 ? 11.010 10.301 -17.695 1.00 88.00 252 THR A C 1
ATOM 1972 O O . THR A 1 252 ? 9.787 10.252 -17.681 1.00 88.00 252 THR A O 1
ATOM 1975 N N . PHE A 1 253 ? 11.753 9.494 -16.939 1.00 92.31 253 PHE A N 1
ATOM 1976 C CA . PHE A 1 253 ? 11.171 8.601 -15.931 1.00 92.31 253 PHE A CA 1
ATOM 1977 C C . PHE A 1 253 ? 11.216 9.261 -14.549 1.00 92.31 253 PHE A C 1
ATOM 1979 O O . PHE A 1 253 ? 12.314 9.525 -14.051 1.00 92.31 253 PHE A O 1
ATOM 1986 N N . LYS A 1 254 ? 10.057 9.520 -13.936 1.00 93.81 254 LYS A N 1
ATOM 1987 C CA . LYS A 1 254 ? 9.920 10.112 -12.595 1.00 93.81 254 LYS A CA 1
ATOM 1988 C C . LYS A 1 254 ? 9.359 9.080 -11.631 1.00 93.81 254 LYS A C 1
ATOM 1990 O O . LYS A 1 254 ? 8.307 8.510 -11.888 1.00 93.81 254 LYS A O 1
ATOM 1995 N N . LEU A 1 255 ? 10.042 8.846 -10.519 1.00 96.19 255 LEU A N 1
ATOM 1996 C CA . LEU A 1 255 ? 9.679 7.826 -9.540 1.00 96.19 255 LEU A CA 1
ATOM 1997 C C . LEU A 1 255 ? 9.292 8.466 -8.207 1.00 96.19 255 LEU A C 1
ATOM 1999 O O . LEU A 1 255 ? 10.090 9.196 -7.631 1.00 96.19 255 LEU A O 1
ATOM 2003 N N . ALA A 1 256 ? 8.109 8.135 -7.704 1.00 97.50 256 ALA A N 1
ATOM 2004 C CA . ALA A 1 256 ? 7.696 8.343 -6.327 1.00 97.50 256 ALA A CA 1
ATOM 2005 C C . ALA A 1 256 ? 7.724 7.001 -5.583 1.00 97.50 256 ALA A C 1
ATOM 2007 O O . ALA A 1 256 ? 7.080 6.035 -5.992 1.00 97.50 256 ALA A O 1
ATOM 2008 N N . ILE A 1 257 ? 8.475 6.934 -4.488 1.00 97.44 257 ILE A N 1
ATOM 2009 C CA . ILE A 1 257 ? 8.473 5.804 -3.557 1.00 97.44 257 ILE A CA 1
ATOM 2010 C C . ILE A 1 257 ? 7.681 6.227 -2.328 1.00 97.44 257 ILE A C 1
ATOM 2012 O O . ILE A 1 257 ? 7.993 7.253 -1.730 1.00 97.44 257 ILE A O 1
ATOM 2016 N N . VAL A 1 258 ? 6.704 5.425 -1.922 1.00 97.62 258 VAL A N 1
ATOM 2017 C CA . VAL A 1 258 ? 5.956 5.610 -0.681 1.00 97.62 258 VAL A CA 1
ATOM 2018 C C . VAL A 1 258 ? 6.236 4.419 0.225 1.00 97.62 258 VAL A C 1
ATOM 2020 O O . VAL A 1 258 ? 5.883 3.287 -0.092 1.00 97.62 258 VAL A O 1
ATOM 2023 N N . SER A 1 259 ? 6.933 4.639 1.336 1.00 95.56 259 SER A N 1
ATOM 2024 C CA . SER A 1 259 ? 7.414 3.542 2.190 1.00 95.56 259 SER A CA 1
ATOM 2025 C C . SER A 1 259 ? 7.605 3.981 3.637 1.00 95.56 259 SER A C 1
ATOM 2027 O O . SER A 1 259 ? 7.551 5.166 3.963 1.00 95.56 259 SER A O 1
ATOM 2029 N N . ARG A 1 260 ? 7.881 3.042 4.543 1.00 93.12 260 ARG A N 1
ATOM 2030 C CA . ARG A 1 260 ? 8.525 3.393 5.824 1.00 93.12 260 ARG A CA 1
ATOM 2031 C C . ARG A 1 260 ? 9.949 3.909 5.590 1.00 93.12 260 ARG A C 1
ATOM 2033 O O . ARG A 1 260 ? 10.430 3.986 4.457 1.00 93.12 260 ARG A O 1
ATOM 2040 N N . ASP A 1 261 ? 10.630 4.264 6.674 1.00 89.06 261 ASP A N 1
ATOM 2041 C CA . ASP A 1 261 ? 12.005 4.741 6.613 1.00 89.06 261 ASP A CA 1
ATOM 2042 C C . ASP A 1 261 ? 12.952 3.682 6.014 1.00 89.06 261 ASP A C 1
ATOM 2044 O O . ASP A 1 261 ? 13.140 2.597 6.561 1.00 89.06 261 ASP A O 1
ATOM 2048 N N . LEU A 1 262 ? 13.559 4.022 4.877 1.00 87.56 262 LEU A N 1
ATOM 2049 C CA . LEU A 1 262 ? 14.555 3.231 4.170 1.00 87.56 262 LEU A CA 1
ATOM 2050 C C . LEU A 1 262 ? 15.871 4.002 4.233 1.00 87.56 262 LEU A C 1
ATOM 2052 O O . LEU A 1 262 ? 16.092 4.937 3.466 1.00 87.56 262 LEU A O 1
ATOM 2056 N N . LEU A 1 263 ? 16.763 3.594 5.140 1.00 84.44 263 LEU A N 1
ATOM 2057 C CA . LEU A 1 263 ? 18.047 4.262 5.412 1.00 84.44 263 LEU A CA 1
ATOM 2058 C C . LEU A 1 263 ? 18.834 4.627 4.143 1.00 84.44 263 LEU A C 1
ATOM 2060 O O . LEU A 1 263 ? 19.472 5.671 4.093 1.00 84.44 263 LEU A O 1
ATOM 2064 N N . ARG A 1 264 ? 18.756 3.786 3.108 1.00 83.31 264 ARG A N 1
ATOM 2065 C CA . ARG A 1 264 ? 19.480 3.943 1.838 1.00 83.31 264 ARG A CA 1
ATOM 2066 C C . ARG A 1 264 ? 18.977 5.081 0.950 1.00 83.31 264 ARG A C 1
ATOM 2068 O O . ARG A 1 264 ? 19.720 5.500 0.077 1.00 83.31 264 ARG A O 1
ATOM 2075 N N . LEU A 1 265 ? 17.742 5.545 1.140 1.00 82.50 265 LEU A N 1
ATOM 2076 C CA . LEU A 1 265 ? 17.181 6.681 0.400 1.00 82.50 265 LEU A CA 1
ATOM 2077 C C . LEU A 1 265 ? 17.527 8.028 1.057 1.00 82.50 265 LEU A C 1
ATOM 2079 O O . LEU A 1 265 ? 17.378 9.081 0.441 1.00 82.50 265 LEU A O 1
ATOM 2083 N N . ARG A 1 266 ? 17.994 8.023 2.313 1.00 81.75 266 ARG A N 1
ATOM 2084 C CA . ARG A 1 266 ? 18.288 9.254 3.055 1.00 81.75 266 ARG A CA 1
ATOM 2085 C C . ARG A 1 266 ? 19.424 10.034 2.382 1.00 81.75 266 ARG A C 1
ATOM 2087 O O . ARG A 1 266 ? 20.504 9.496 2.174 1.00 81.75 266 ARG A O 1
ATOM 2094 N N . GLY A 1 267 ? 19.177 11.314 2.098 1.00 77.44 267 GLY A N 1
ATOM 2095 C CA . GLY A 1 267 ? 20.170 12.230 1.522 1.00 77.44 267 GLY A CA 1
ATOM 2096 C C . GLY A 1 267 ? 20.377 12.095 0.011 1.00 77.44 267 GLY A C 1
ATOM 2097 O O . GLY A 1 267 ? 21.220 12.792 -0.538 1.00 77.44 267 GLY A O 1
ATOM 2098 N N . CYS A 1 268 ? 19.622 11.224 -0.665 1.00 76.25 268 CYS A N 1
ATOM 2099 C CA . CYS A 1 268 ? 19.743 10.999 -2.109 1.00 76.25 268 CYS A CA 1
ATOM 2100 C C . CYS A 1 268 ? 18.466 11.343 -2.887 1.00 76.25 268 CYS A C 1
ATOM 2102 O O . CYS A 1 268 ? 18.399 11.075 -4.084 1.00 76.25 268 CYS A O 1
ATOM 2104 N N . THR A 1 269 ? 17.431 11.853 -2.217 1.00 81.38 269 THR A N 1
ATOM 2105 C CA . THR A 1 269 ? 16.100 12.036 -2.803 1.00 81.38 269 THR A CA 1
ATOM 2106 C C . THR A 1 269 ? 15.446 13.318 -2.321 1.00 81.38 269 THR A C 1
ATOM 2108 O O . THR A 1 269 ? 15.664 13.746 -1.185 1.00 81.38 269 THR A O 1
ATOM 2111 N N . MET A 1 270 ? 14.535 13.849 -3.132 1.00 88.31 270 MET A N 1
ATOM 2112 C CA . MET A 1 270 ? 13.511 14.762 -2.633 1.00 88.31 270 MET A CA 1
ATOM 2113 C C . MET A 1 270 ? 12.641 13.992 -1.640 1.00 88.31 270 MET A C 1
ATOM 2115 O O . MET A 1 270 ? 12.243 12.860 -1.925 1.00 88.31 270 MET A O 1
ATOM 2119 N N . ARG A 1 271 ? 12.396 14.541 -0.449 1.00 92.25 271 ARG A N 1
ATOM 2120 C CA . ARG A 1 271 ? 11.751 13.795 0.639 1.00 92.25 271 ARG A CA 1
ATOM 2121 C C . ARG A 1 271 ? 10.567 14.557 1.213 1.00 92.25 271 ARG A C 1
ATOM 2123 O O . ARG A 1 271 ? 10.740 15.652 1.728 1.00 92.25 271 ARG A O 1
ATOM 2130 N N . VAL A 1 272 ? 9.401 13.918 1.216 1.00 95.19 272 VAL A N 1
ATOM 2131 C CA . VAL A 1 272 ? 8.228 14.363 1.975 1.00 95.19 272 VAL A CA 1
ATOM 2132 C C . VAL A 1 272 ? 8.043 13.426 3.161 1.00 95.19 272 VAL A C 1
ATOM 2134 O O . VAL A 1 272 ? 7.879 12.216 3.003 1.00 95.19 272 VAL A O 1
ATOM 2137 N N . ARG A 1 273 ? 8.090 13.976 4.371 1.00 94.75 273 ARG A N 1
ATOM 2138 C CA . ARG A 1 273 ? 7.816 13.239 5.607 1.00 94.75 273 ARG A CA 1
ATOM 2139 C C . ARG A 1 273 ? 6.394 13.528 6.060 1.00 94.75 273 ARG A C 1
ATOM 2141 O O . ARG A 1 273 ? 6.106 14.662 6.420 1.00 94.75 273 ARG A O 1
ATOM 2148 N N . LEU A 1 274 ? 5.526 12.515 6.038 1.00 94.31 274 LEU A N 1
ATOM 2149 C CA . LEU A 1 274 ? 4.181 12.604 6.619 1.00 94.31 274 LEU A CA 1
ATOM 2150 C C . LEU A 1 274 ? 4.292 12.989 8.102 1.00 94.31 274 LEU A C 1
ATOM 2152 O O . LEU A 1 274 ? 3.621 13.904 8.554 1.00 94.31 274 LEU A O 1
ATOM 2156 N N . ASP A 1 275 ? 5.233 12.356 8.800 1.00 90.44 275 ASP A N 1
ATOM 2157 C CA . ASP A 1 275 ? 5.659 12.656 10.163 1.00 90.44 275 ASP A CA 1
ATOM 2158 C C . ASP A 1 275 ? 7.200 12.753 10.236 1.00 90.44 275 ASP A C 1
ATOM 2160 O O . ASP A 1 275 ? 7.904 11.963 9.590 1.00 90.44 275 ASP A O 1
ATOM 2164 N N . PRO A 1 276 ? 7.767 13.705 11.002 1.00 89.00 276 PRO A N 1
ATOM 2165 C CA . PRO A 1 276 ? 7.072 14.753 11.761 1.00 89.00 276 PRO A CA 1
ATOM 2166 C C . PRO A 1 276 ? 6.766 16.023 10.938 1.00 89.00 276 PRO A C 1
ATOM 2168 O O . PRO A 1 276 ? 6.024 16.884 11.391 1.00 89.00 276 PRO A O 1
ATOM 2171 N N . ASP A 1 277 ? 7.333 16.167 9.732 1.00 92.62 277 ASP A N 1
ATOM 2172 C CA . ASP A 1 277 ? 7.344 17.451 9.003 1.00 92.62 277 ASP A CA 1
ATOM 2173 C C . ASP A 1 277 ? 5.952 17.951 8.580 1.00 92.62 277 ASP A C 1
ATOM 2175 O O . ASP A 1 277 ? 5.774 19.149 8.379 1.00 92.62 277 ASP A O 1
ATOM 2179 N N . ASN A 1 278 ? 4.977 17.052 8.410 1.00 93.38 278 ASN A N 1
ATOM 2180 C CA . ASN A 1 278 ? 3.617 17.385 7.977 1.00 93.38 278 ASN A CA 1
ATOM 2181 C C . ASN A 1 278 ? 2.555 16.890 8.978 1.00 93.38 278 ASN A C 1
ATOM 2183 O O . ASN A 1 278 ? 1.411 16.658 8.584 1.00 93.38 278 ASN A O 1
ATOM 2187 N N . ASP A 1 279 ? 2.905 16.756 10.266 1.00 90.81 279 ASP A N 1
ATOM 2188 C CA . ASP A 1 279 ? 1.998 16.228 11.299 1.00 90.81 279 ASP A CA 1
ATOM 2189 C C . ASP A 1 279 ? 0.678 17.012 11.386 1.00 90.81 279 ASP A C 1
ATOM 2191 O O . ASP A 1 279 ? -0.373 16.401 11.546 1.00 90.81 279 ASP A O 1
ATOM 2195 N N . GLU A 1 280 ? 0.694 18.337 11.210 1.00 93.44 280 GLU A N 1
ATOM 2196 C CA . GLU A 1 280 ? -0.529 19.157 11.193 1.00 93.44 280 GLU A CA 1
ATOM 2197 C C . GLU A 1 280 ? -1.458 18.788 10.027 1.00 93.44 280 GLU A C 1
ATOM 2199 O O . GLU A 1 280 ? -2.665 18.648 10.208 1.00 93.44 280 GLU A O 1
ATOM 2204 N N . LYS A 1 281 ? -0.898 18.573 8.829 1.00 94.88 281 LYS A N 1
ATOM 2205 C CA . LYS A 1 281 ? -1.667 18.181 7.637 1.00 94.88 281 LYS A CA 1
ATOM 2206 C C . LYS A 1 281 ? -2.243 16.778 7.793 1.00 94.88 281 LYS A C 1
ATOM 2208 O O . LYS A 1 281 ? -3.409 16.547 7.489 1.00 94.88 281 LYS A O 1
ATOM 2213 N N . VAL A 1 282 ? -1.438 15.859 8.325 1.00 93.56 282 VAL A N 1
ATOM 2214 C CA . VAL A 1 282 ? -1.875 14.497 8.649 1.00 93.56 282 VAL A CA 1
ATOM 2215 C C . VAL A 1 282 ? -2.944 14.515 9.746 1.00 93.56 282 VAL A C 1
ATOM 2217 O O . VAL A 1 282 ? -3.899 13.747 9.671 1.00 93.56 282 VAL A O 1
ATOM 2220 N N . ALA A 1 283 ? -2.837 15.399 10.740 1.00 93.88 283 ALA A N 1
ATOM 2221 C CA . ALA A 1 283 ? -3.848 15.560 11.780 1.00 93.88 283 ALA A CA 1
ATOM 2222 C C . ALA A 1 283 ? -5.188 16.047 11.206 1.00 93.88 283 ALA A C 1
ATOM 2224 O O . ALA A 1 283 ? -6.221 15.494 11.574 1.00 93.88 283 ALA A O 1
ATOM 2225 N N . SER A 1 284 ? -5.180 16.993 10.259 1.00 95.75 284 SER A N 1
ATOM 2226 C CA . SER A 1 284 ? -6.395 17.409 9.541 1.00 95.75 284 SER A CA 1
ATOM 2227 C C . SER A 1 284 ? -7.022 16.263 8.736 1.00 95.75 284 SER A C 1
ATOM 2229 O O . SER A 1 284 ? -8.236 16.069 8.785 1.00 95.75 284 SER A O 1
ATOM 2231 N N . ASP A 1 285 ? -6.213 15.447 8.048 1.00 96.88 285 ASP A N 1
ATOM 2232 C CA . ASP A 1 285 ? -6.720 14.253 7.355 1.00 96.88 285 ASP A CA 1
ATOM 2233 C C . ASP A 1 285 ? -7.348 13.246 8.345 1.00 96.88 285 ASP A C 1
ATOM 2235 O O . ASP A 1 285 ? -8.369 12.619 8.051 1.00 96.88 285 ASP A O 1
ATOM 2239 N N . ILE A 1 286 ? -6.757 13.089 9.536 1.00 95.62 286 ILE A N 1
ATOM 2240 C CA . ILE A 1 286 ? -7.287 12.226 10.602 1.00 95.62 286 ILE A CA 1
ATOM 2241 C C . ILE A 1 286 ? -8.593 12.780 11.166 1.00 95.62 286 ILE A C 1
ATOM 2243 O O . ILE A 1 286 ? -9.502 11.997 11.425 1.00 95.62 286 ILE A O 1
ATOM 2247 N N . GLU A 1 287 ? -8.716 14.092 11.342 1.00 96.38 287 GLU A N 1
ATOM 2248 C CA . GLU A 1 287 ? -9.957 14.739 11.777 1.00 96.38 287 GLU A CA 1
ATOM 2249 C C . GLU A 1 287 ? -11.106 14.443 10.814 1.00 96.38 287 GLU A C 1
ATOM 2251 O O . GLU A 1 287 ? -12.172 13.983 11.236 1.00 96.38 287 GLU A O 1
ATOM 2256 N N . LEU A 1 288 ? -10.863 14.587 9.511 1.00 96.50 288 LEU A N 1
ATOM 2257 C CA . LEU A 1 288 ? -11.849 14.264 8.485 1.00 96.50 288 LEU A CA 1
ATOM 2258 C C . LEU A 1 288 ? -12.194 12.767 8.461 1.00 96.50 288 LEU A C 1
ATOM 2260 O O . LEU A 1 288 ? -13.365 12.386 8.345 1.00 96.50 288 LEU A O 1
ATOM 2264 N N . PHE A 1 289 ? -11.186 11.907 8.634 1.00 96.12 289 PHE A N 1
ATOM 2265 C CA . PHE A 1 289 ? -11.376 10.464 8.750 1.00 96.12 289 PHE A CA 1
ATOM 2266 C C . PHE A 1 289 ? -12.215 10.086 9.977 1.00 96.12 289 PHE A C 1
ATOM 2268 O O . PHE A 1 289 ? -13.175 9.327 9.848 1.00 96.12 289 PHE A O 1
ATOM 2275 N N . VAL A 1 290 ? -11.900 10.634 11.155 1.00 96.38 290 VAL A N 1
ATOM 2276 C CA . VAL A 1 290 ? -12.666 10.433 12.395 1.00 96.38 290 VAL A CA 1
ATOM 2277 C C . VAL A 1 290 ? -14.096 10.912 12.200 1.00 96.38 290 VAL A C 1
ATOM 2279 O O . VAL A 1 290 ? -15.023 10.168 12.506 1.00 96.38 290 VAL A O 1
ATOM 2282 N N . SER A 1 291 ? -14.291 12.110 11.647 1.00 95.06 291 SER A N 1
ATOM 2283 C CA . SER A 1 291 ? -15.623 12.667 11.420 1.00 95.06 291 SER A CA 1
ATOM 2284 C C . SER A 1 291 ? -16.492 11.738 10.569 1.00 95.06 291 SER A C 1
ATOM 2286 O O . SER A 1 291 ? -17.597 11.368 10.975 1.00 95.06 291 SER A O 1
ATOM 2288 N N . THR A 1 292 ? -15.932 11.253 9.457 1.00 94.25 292 THR A N 1
ATOM 2289 C CA . THR A 1 292 ? -16.598 10.314 8.545 1.00 94.25 292 THR A CA 1
ATOM 2290 C C . THR A 1 292 ? -16.904 8.979 9.223 1.00 94.25 292 THR A C 1
ATOM 2292 O O . THR A 1 292 ? -18.016 8.468 9.119 1.00 94.25 292 THR A O 1
ATOM 2295 N N . ARG A 1 293 ? -15.946 8.408 9.965 1.00 92.50 293 ARG A N 1
ATOM 2296 C CA . ARG A 1 293 ? -16.139 7.117 10.642 1.00 92.50 293 ARG A CA 1
ATOM 2297 C C . ARG A 1 293 ? -17.150 7.197 11.779 1.00 92.50 293 ARG A C 1
ATOM 2299 O O . ARG A 1 293 ? -17.948 6.283 11.946 1.00 92.50 293 ARG A O 1
ATOM 2306 N N . VAL A 1 294 ? -17.157 8.279 12.553 1.00 95.00 294 VAL A N 1
ATOM 2307 C CA . VAL A 1 294 ? -18.131 8.459 13.640 1.00 95.00 294 VAL A CA 1
ATOM 2308 C C . VAL A 1 294 ? -19.549 8.601 13.082 1.00 95.00 294 VAL A C 1
ATOM 2310 O O . VAL A 1 294 ? -20.496 8.129 13.709 1.00 95.00 294 VAL A O 1
ATOM 2313 N N . GLN A 1 295 ? -19.716 9.159 11.879 1.00 92.19 295 GLN A N 1
ATOM 2314 C CA . GLN A 1 295 ? -21.019 9.206 11.214 1.00 92.19 295 GLN A CA 1
ATOM 2315 C C . GLN A 1 295 ? -21.620 7.806 10.991 1.00 92.19 295 GLN A C 1
ATOM 2317 O O . GLN A 1 295 ? -22.841 7.659 11.016 1.00 92.19 295 GLN A O 1
ATOM 2322 N N . GLU A 1 296 ? -20.804 6.756 10.860 1.00 89.94 296 GLU A N 1
ATOM 2323 C CA . GLU A 1 296 ? -21.280 5.370 10.737 1.00 89.94 296 GLU A CA 1
ATOM 2324 C C . GLU A 1 296 ? -22.036 4.886 11.993 1.00 89.94 296 GLU A C 1
ATOM 2326 O O . GLU A 1 296 ? -22.886 3.996 11.890 1.00 89.94 296 GLU A O 1
ATOM 2331 N N . LEU A 1 297 ? -21.778 5.498 13.159 1.00 91.38 297 LEU A N 1
ATOM 2332 C CA . LEU A 1 297 ? -22.433 5.193 14.439 1.00 91.38 297 LEU A CA 1
ATOM 2333 C C . LEU A 1 297 ? -23.807 5.862 14.596 1.00 91.38 297 LEU A C 1
ATOM 2335 O O . LEU A 1 297 ? -24.552 5.501 15.503 1.00 91.38 297 LEU A O 1
ATOM 2339 N N . SER A 1 298 ? -24.190 6.771 13.691 1.00 88.81 298 SER A N 1
ATOM 2340 C CA . SER A 1 298 ? -25.480 7.492 13.727 1.00 88.81 298 SER A CA 1
ATOM 2341 C C . SER A 1 298 ? -26.724 6.596 13.650 1.00 88.81 298 SER A C 1
ATOM 2343 O O . SER A 1 298 ? -27.840 7.062 13.849 1.00 88.81 298 SER A O 1
ATOM 2345 N N . LYS A 1 299 ? -26.549 5.298 13.375 1.00 87.81 299 LYS A N 1
ATOM 2346 C CA . LYS A 1 299 ? -27.616 4.287 13.406 1.00 87.81 299 LYS A CA 1
ATOM 2347 C C . LYS A 1 299 ? -28.085 3.947 14.825 1.00 87.81 299 LYS A C 1
ATOM 2349 O O . LYS A 1 299 ? -29.096 3.266 14.968 1.00 87.81 299 LYS A O 1
ATOM 2354 N N . ILE A 1 300 ? -27.328 4.342 15.845 1.00 89.81 300 ILE A N 1
ATOM 2355 C CA . ILE A 1 300 ? -27.657 4.106 17.250 1.00 89.81 300 ILE A CA 1
ATOM 2356 C C . ILE A 1 300 ? -28.666 5.162 17.707 1.00 89.81 300 ILE A C 1
ATOM 2358 O O . ILE A 1 300 ? -28.526 6.346 17.403 1.00 89.81 300 ILE A O 1
ATOM 2362 N N . GLU A 1 301 ? -29.697 4.714 18.420 1.00 88.00 301 GLU A N 1
ATOM 2363 C CA . GLU A 1 301 ? -30.718 5.590 18.994 1.00 88.00 301 GLU A CA 1
ATOM 2364 C C . GLU A 1 301 ? -30.074 6.623 19.934 1.00 88.00 301 GLU A C 1
ATOM 2366 O O . GLU A 1 301 ? -29.106 6.318 20.632 1.00 88.00 301 GLU A O 1
ATOM 2371 N N . ASP A 1 302 ? -30.578 7.859 19.911 1.00 88.75 302 ASP A N 1
ATOM 2372 C CA . ASP A 1 302 ? -30.057 9.004 20.674 1.00 88.75 302 ASP A CA 1
ATOM 2373 C C . ASP A 1 302 ? -28.609 9.433 20.352 1.00 88.75 302 ASP A C 1
ATOM 2375 O O . ASP A 1 302 ? -28.010 10.217 21.094 1.00 88.75 302 ASP A O 1
ATOM 2379 N N . PHE A 1 303 ? -28.036 8.991 19.225 1.00 91.50 303 PHE A N 1
ATOM 2380 C CA . PHE A 1 303 ? -26.738 9.475 18.737 1.00 91.50 303 PHE A CA 1
ATOM 2381 C C . PHE A 1 303 ? -26.870 10.878 18.112 1.00 91.50 303 PHE A C 1
ATOM 2383 O O . PHE A 1 303 ? -26.828 11.061 16.894 1.00 91.50 303 PHE A O 1
ATOM 2390 N N . ASN A 1 304 ? -27.097 11.880 18.964 1.00 92.38 304 ASN A N 1
ATOM 2391 C CA . ASN A 1 304 ? -27.278 13.272 18.561 1.00 92.38 304 ASN A CA 1
ATOM 2392 C C . ASN A 1 304 ? -25.946 13.981 18.239 1.00 92.38 304 ASN A C 1
ATOM 2394 O O . ASN A 1 304 ? -24.853 13.439 18.413 1.00 92.38 304 ASN A O 1
ATOM 2398 N N . GLU A 1 305 ? -26.051 15.217 17.757 1.00 93.12 305 GLU A N 1
ATOM 2399 C CA . GLU A 1 305 ? -24.913 16.046 17.347 1.00 93.12 305 GLU A CA 1
ATOM 2400 C C . GLU A 1 305 ? -23.920 16.337 18.484 1.00 93.12 305 GLU A C 1
ATOM 2402 O O . GLU A 1 305 ? -22.707 16.243 18.283 1.00 93.12 305 GLU A O 1
ATOM 2407 N N . ASP A 1 306 ? -24.413 16.602 19.694 1.00 94.19 306 ASP A N 1
ATOM 2408 C CA . ASP A 1 306 ? -23.567 16.890 20.859 1.00 94.19 306 ASP A CA 1
ATOM 2409 C C . ASP A 1 306 ? -22.769 15.652 21.297 1.00 94.19 306 ASP A C 1
ATOM 2411 O O . ASP A 1 306 ? -21.567 15.723 21.587 1.00 94.19 306 ASP A O 1
ATOM 2415 N N . PHE A 1 307 ? -23.418 14.484 21.299 1.00 94.75 307 PHE A N 1
ATOM 2416 C CA . PHE A 1 307 ? -22.763 13.216 21.590 1.00 94.75 307 PHE A CA 1
ATOM 2417 C C . PHE A 1 307 ? -21.742 12.875 20.504 1.00 94.75 307 PHE A C 1
ATOM 2419 O O . PHE A 1 307 ? -20.609 12.506 20.815 1.00 94.75 307 PHE A O 1
ATOM 2426 N N . ARG A 1 308 ? -22.087 13.090 19.228 1.00 95.44 308 ARG A N 1
ATOM 2427 C CA . ARG A 1 308 ? -21.166 12.917 18.099 1.00 95.44 308 ARG A CA 1
ATOM 2428 C C . ARG A 1 308 ? -19.902 13.759 18.262 1.00 95.44 308 ARG A C 1
ATOM 2430 O O . ARG A 1 308 ? -18.803 13.217 18.141 1.00 95.44 308 ARG A O 1
ATOM 2437 N N . ALA A 1 309 ? -20.045 15.049 18.559 1.00 95.44 309 ALA A N 1
ATOM 2438 C CA . ALA A 1 309 ? -18.915 15.954 18.768 1.00 95.44 309 ALA A CA 1
ATOM 2439 C C . ALA A 1 309 ? -18.037 15.508 19.952 1.00 95.44 309 ALA A C 1
ATOM 2441 O O . ALA A 1 309 ? -16.804 15.550 19.882 1.00 95.44 309 ALA A O 1
ATOM 2442 N N . SER A 1 310 ? -18.665 15.002 21.016 1.00 95.75 310 SER A N 1
ATOM 2443 C CA . SER A 1 310 ? -17.969 14.468 22.191 1.00 95.75 310 SER A CA 1
ATOM 2444 C C . SER A 1 310 ? -17.148 13.217 21.850 1.00 95.75 310 SER A C 1
ATOM 2446 O O . SER A 1 310 ? -15.978 13.116 22.225 1.00 95.75 310 SER A O 1
ATOM 2448 N N . VAL A 1 311 ? -17.721 12.291 21.072 1.00 96.19 311 VAL A N 1
ATOM 2449 C CA . VAL A 1 311 ? -17.038 11.082 20.577 1.00 96.19 311 VAL A CA 1
ATOM 2450 C C . VAL A 1 311 ? -15.858 11.446 19.671 1.00 96.19 311 VAL A C 1
ATOM 2452 O O . VAL A 1 311 ? -14.758 10.926 19.861 1.00 96.19 311 VAL A O 1
ATOM 2455 N N . GLN A 1 312 ? -16.061 12.353 18.709 1.00 96.69 312 GLN A N 1
ATOM 2456 C CA . GLN A 1 312 ? -15.004 12.817 17.802 1.00 96.69 312 GLN A CA 1
ATOM 2457 C C . GLN A 1 312 ? -13.829 13.419 18.581 1.00 96.69 312 GLN A C 1
ATOM 2459 O O . GLN A 1 312 ? -12.681 13.021 18.376 1.00 96.69 312 GLN A O 1
ATOM 2464 N N . THR A 1 313 ? -14.121 14.306 19.535 1.00 96.06 313 THR A N 1
ATOM 2465 C CA . THR A 1 313 ? -13.110 14.936 20.395 1.00 96.06 313 THR A CA 1
ATOM 2466 C C . THR A 1 313 ? -12.303 13.893 21.172 1.00 96.06 313 THR A C 1
ATOM 2468 O O . THR A 1 313 ? -11.071 13.926 21.166 1.00 96.06 313 THR A O 1
ATOM 2471 N N . ALA A 1 314 ? -12.981 12.925 21.796 1.00 95.69 314 ALA A N 1
ATOM 2472 C CA . ALA A 1 314 ? -12.332 11.875 22.579 1.00 95.69 314 ALA A CA 1
ATOM 2473 C C . ALA A 1 314 ? -11.427 10.965 21.728 1.00 95.69 314 ALA A C 1
ATOM 2475 O O . ALA A 1 314 ? -10.371 10.529 22.192 1.00 95.69 314 ALA A O 1
ATOM 2476 N N . LEU A 1 315 ? -11.820 10.674 20.484 1.00 96.56 315 LEU A N 1
ATOM 2477 C CA . LEU A 1 315 ? -11.002 9.897 19.550 1.00 96.56 315 LEU A CA 1
ATOM 2478 C C . LEU A 1 315 ? -9.751 10.671 19.126 1.00 96.56 315 LEU A C 1
ATOM 2480 O O . LEU A 1 315 ? -8.651 10.120 19.172 1.00 96.56 315 LEU A O 1
ATOM 2484 N N . LEU A 1 316 ? -9.895 11.948 18.763 1.00 95.38 316 LEU A N 1
ATOM 2485 C CA . LEU A 1 316 ? -8.775 12.774 18.300 1.00 95.38 316 LEU A CA 1
ATOM 2486 C C . LEU A 1 316 ? -7.709 12.971 19.379 1.00 95.38 316 LEU A C 1
ATOM 2488 O O . LEU A 1 316 ? -6.520 12.849 19.090 1.00 95.38 316 LEU A O 1
ATOM 2492 N N . GLN A 1 317 ? -8.121 13.177 20.633 1.00 94.19 317 GLN A N 1
ATOM 2493 C CA . GLN A 1 317 ? -7.201 13.330 21.767 1.00 94.19 317 GLN A CA 1
ATOM 2494 C C . GLN A 1 317 ? -6.334 12.090 22.031 1.00 94.19 317 GLN A C 1
ATOM 2496 O O . GLN A 1 317 ? -5.245 12.208 22.589 1.00 94.19 317 GLN A O 1
ATOM 2501 N N . ARG A 1 318 ? -6.802 10.897 21.648 1.00 93.62 318 ARG A N 1
ATOM 2502 C CA . ARG A 1 318 ? -6.140 9.616 21.951 1.00 93.62 318 ARG A CA 1
ATOM 2503 C C . ARG A 1 318 ? -5.465 8.965 20.744 1.00 93.62 318 ARG A C 1
ATOM 2505 O O . ARG A 1 318 ? -4.641 8.068 20.920 1.00 93.62 318 ARG A O 1
ATOM 2512 N N . ALA A 1 319 ? -5.782 9.418 19.531 1.00 91.12 319 ALA A N 1
ATOM 2513 C CA . ALA A 1 319 ? -5.263 8.847 18.292 1.00 91.12 319 ALA A CA 1
ATOM 2514 C C . ALA A 1 319 ? -3.758 9.050 18.082 1.00 91.12 319 ALA A C 1
ATOM 2516 O O . ALA A 1 319 ? -3.164 8.306 17.299 1.00 91.12 319 ALA A O 1
ATOM 2517 N N . GLU A 1 320 ? -3.154 10.052 18.733 1.00 90.12 320 GLU A N 1
ATOM 2518 C CA . GLU A 1 320 ? -1.726 10.399 18.602 1.00 90.12 320 GLU A CA 1
ATOM 2519 C C . GLU A 1 320 ? -1.283 10.469 17.126 1.00 90.12 320 GLU A C 1
ATOM 2521 O O . GLU A 1 320 ? -0.260 9.922 16.705 1.00 90.12 320 GLU A O 1
ATOM 2526 N N . GLY A 1 321 ? -2.129 11.085 16.295 1.00 88.06 321 GLY A N 1
ATOM 2527 C CA . GLY A 1 321 ? -1.875 11.253 14.868 1.00 88.06 321 GLY A CA 1
ATOM 2528 C C . GLY A 1 321 ? -1.780 9.938 14.087 1.00 88.06 321 GLY A C 1
ATOM 2529 O O . GLY A 1 321 ? -0.983 9.863 13.152 1.00 88.06 321 GLY A O 1
ATOM 2530 N N . THR A 1 322 ? -2.532 8.894 14.460 1.00 90.94 322 THR A N 1
ATOM 2531 C CA . THR A 1 322 ? -2.458 7.576 13.808 1.00 90.94 322 THR A CA 1
ATOM 2532 C C . THR A 1 322 ? -3.822 7.048 13.345 1.00 90.94 322 THR A C 1
ATOM 2534 O O . THR A 1 322 ? -4.662 6.666 14.160 1.00 90.94 322 THR A O 1
ATOM 2537 N N . PHE A 1 323 ? -4.018 6.908 12.027 1.00 92.75 323 PHE A N 1
ATOM 2538 C CA . PHE A 1 323 ? -5.250 6.352 11.435 1.00 92.75 323 PHE A CA 1
ATOM 2539 C C . PHE A 1 323 ? -5.538 4.924 11.905 1.00 92.75 323 PHE A C 1
ATOM 2541 O O . PHE A 1 323 ? -6.688 4.563 12.141 1.00 92.75 323 PHE A O 1
ATOM 2548 N N . LEU A 1 324 ? -4.492 4.105 12.060 1.00 90.25 324 LEU A N 1
ATOM 2549 C CA . LEU A 1 324 ? -4.634 2.710 12.485 1.00 90.25 324 LEU A CA 1
ATOM 2550 C C . LEU A 1 324 ? -5.234 2.602 13.897 1.00 90.25 324 LEU A C 1
ATOM 2552 O O . LEU A 1 324 ? -6.081 1.745 14.137 1.00 90.25 324 LEU A O 1
ATOM 2556 N N . TRP A 1 325 ? -4.857 3.510 14.806 1.00 94.62 325 TRP A N 1
ATOM 2557 C CA . TRP A 1 325 ? -5.455 3.577 16.139 1.00 94.62 325 TRP A CA 1
ATOM 2558 C C . TRP A 1 325 ? -6.946 3.912 16.052 1.00 94.62 325 TRP A C 1
ATOM 2560 O O . TRP A 1 325 ? -7.760 3.235 16.675 1.00 94.62 325 TRP A O 1
ATOM 2570 N N . VAL A 1 326 ? -7.317 4.893 15.219 1.00 94.56 326 VAL A N 1
ATOM 2571 C CA . VAL A 1 326 ? -8.727 5.258 15.004 1.00 94.56 326 VAL A CA 1
ATOM 2572 C C . VAL A 1 326 ? -9.505 4.075 14.434 1.00 94.56 326 VAL A C 1
ATOM 2574 O O . VAL A 1 326 ? -10.598 3.784 14.906 1.00 94.56 326 VAL A O 1
ATOM 2577 N N . GLY A 1 327 ? -8.942 3.345 13.468 1.00 91.94 327 GLY A N 1
ATOM 2578 C CA . GLY A 1 327 ? -9.568 2.144 12.912 1.00 91.94 327 GLY A CA 1
ATOM 2579 C C . GLY A 1 327 ? -9.865 1.083 13.976 1.00 91.94 327 GLY A C 1
ATOM 2580 O O . GLY A 1 327 ? -10.955 0.513 13.997 1.00 91.94 327 GLY A O 1
ATOM 2581 N N . PHE A 1 328 ? -8.931 0.860 14.900 1.00 91.94 328 PHE A N 1
ATOM 2582 C CA . PHE A 1 328 ? -9.121 -0.045 16.031 1.00 91.94 328 PHE A CA 1
ATOM 2583 C C . PHE A 1 328 ? -10.162 0.447 17.038 1.00 91.94 328 PHE A C 1
ATOM 2585 O O . PHE A 1 328 ? -11.015 -0.337 17.455 1.00 91.94 328 PHE A O 1
ATOM 2592 N N . ALA A 1 329 ? -10.122 1.729 17.397 1.00 94.25 329 ALA A N 1
ATOM 2593 C CA . ALA A 1 329 ? -11.125 2.336 18.261 1.00 94.25 329 ALA A CA 1
ATOM 2594 C C . ALA A 1 329 ? -12.522 2.186 17.640 1.00 94.25 329 ALA A C 1
ATOM 2596 O O . ALA A 1 329 ? -13.423 1.638 18.268 1.00 94.25 329 ALA A O 1
ATOM 2597 N N . MET A 1 330 ? -12.681 2.551 16.367 1.00 93.75 330 MET A N 1
ATOM 2598 C CA . MET A 1 330 ? -13.947 2.431 15.641 1.00 93.75 330 MET A CA 1
ATOM 2599 C C . MET A 1 330 ? -14.426 0.983 15.514 1.00 93.75 330 MET A C 1
ATOM 2601 O O . MET A 1 330 ? -15.624 0.733 15.623 1.00 93.75 330 MET A O 1
ATOM 2605 N N . TYR A 1 331 ? -13.520 0.013 15.355 1.00 91.31 331 TYR A N 1
ATOM 2606 C CA . TYR A 1 331 ? -13.882 -1.405 15.400 1.00 91.31 331 TYR A CA 1
ATOM 2607 C C . TYR A 1 331 ? -14.505 -1.797 16.750 1.00 91.31 331 TYR A C 1
ATOM 2609 O O . TYR A 1 331 ? -15.492 -2.531 16.770 1.00 91.31 331 TYR A O 1
ATOM 2617 N N . GLU A 1 332 ? -13.979 -1.294 17.873 1.00 91.56 332 GLU A N 1
ATOM 2618 C CA . GLU A 1 332 ? -14.556 -1.529 19.205 1.00 91.56 332 GLU A CA 1
ATOM 2619 C C . GLU A 1 332 ? -15.906 -0.810 19.379 1.00 91.56 332 GLU A C 1
ATOM 2621 O O . GLU A 1 332 ? -16.864 -1.419 19.862 1.00 91.56 332 GLU A O 1
ATOM 2626 N N . LEU A 1 333 ? -16.014 0.450 18.939 1.00 94.19 333 LEU A N 1
ATOM 2627 C CA . LEU A 1 333 ? -17.246 1.242 19.063 1.00 94.19 333 LEU A CA 1
ATOM 2628 C C . LEU A 1 333 ? -18.384 0.712 18.183 1.00 94.19 333 LEU A C 1
ATOM 2630 O O . LEU A 1 333 ? -19.531 0.688 18.616 1.00 94.19 333 LEU A O 1
ATOM 2634 N N . SER A 1 334 ? -18.076 0.217 16.981 1.00 92.38 334 SER A N 1
ATOM 2635 C CA . SER A 1 334 ? -19.072 -0.330 16.045 1.00 92.38 334 SER A CA 1
ATOM 2636 C C . SER A 1 334 ? -19.802 -1.580 16.558 1.00 92.38 334 SER A C 1
ATOM 2638 O O . SER A 1 334 ? -20.830 -1.969 16.010 1.00 92.38 334 SER A O 1
ATOM 2640 N N . GLN A 1 335 ? -19.283 -2.220 17.610 1.00 91.25 335 GLN A N 1
ATOM 2641 C CA . GLN A 1 335 ? -19.900 -3.389 18.242 1.00 91.25 335 GLN A CA 1
ATOM 2642 C C . GLN A 1 335 ? -20.906 -3.017 19.338 1.00 91.25 335 GLN A C 1
ATOM 2644 O O . GLN A 1 335 ? -21.577 -3.901 19.877 1.00 91.25 335 GLN A O 1
ATOM 2649 N N . LYS A 1 336 ? -20.985 -1.735 19.703 1.00 93.94 336 LYS A N 1
ATOM 2650 C CA . LYS A 1 336 ? -21.857 -1.227 20.763 1.00 93.94 336 LYS A CA 1
ATOM 2651 C C . LYS A 1 336 ? -23.241 -0.908 20.215 1.00 93.94 336 LYS A C 1
ATOM 2653 O O . LYS A 1 336 ? -23.406 -0.630 19.029 1.00 93.94 336 LYS A O 1
ATOM 2658 N N . ARG A 1 337 ? -24.245 -0.989 21.085 1.00 94.31 337 ARG A N 1
ATOM 2659 C CA . ARG A 1 337 ? -25.661 -0.829 20.725 1.00 94.31 337 ARG A CA 1
ATOM 2660 C C . ARG A 1 337 ? -26.294 0.429 21.298 1.00 94.31 337 ARG A C 1
ATOM 2662 O O . ARG A 1 337 ? -27.362 0.808 20.837 1.00 94.31 337 ARG A O 1
ATOM 2669 N N . THR A 1 338 ? -25.662 1.056 22.287 1.00 94.88 338 THR A N 1
ATOM 2670 C CA . THR A 1 338 ? -26.187 2.248 22.964 1.00 94.88 338 THR A CA 1
ATOM 2671 C C . THR A 1 338 ? -25.110 3.320 23.109 1.00 94.88 338 THR A C 1
ATOM 2673 O O . THR A 1 338 ? -23.916 3.011 23.164 1.00 94.88 338 THR A O 1
ATOM 2676 N N . CYS A 1 339 ? -25.519 4.586 23.225 1.00 94.75 339 CYS A N 1
ATOM 2677 C CA . CYS A 1 339 ? -24.599 5.693 23.507 1.00 94.75 339 CYS A CA 1
ATOM 2678 C C . CYS A 1 339 ? -23.836 5.485 24.826 1.00 94.75 339 CYS A C 1
ATOM 2680 O O . CYS A 1 339 ? -22.643 5.769 24.894 1.00 94.75 339 CYS A O 1
ATOM 2682 N N . SER A 1 340 ? -24.479 4.904 25.846 1.00 95.25 340 SER A N 1
ATOM 2683 C CA . SER A 1 340 ? -23.817 4.566 27.114 1.00 95.25 340 SER A CA 1
ATOM 2684 C C . SER A 1 340 ? -22.683 3.558 26.919 1.00 95.25 340 SER A C 1
ATOM 2686 O O . SER A 1 340 ? -21.587 3.764 27.430 1.00 95.25 340 SER A O 1
ATOM 2688 N N . GLU A 1 341 ? -22.918 2.490 26.150 1.00 95.81 341 GLU A N 1
ATOM 2689 C CA . GLU A 1 341 ? -21.894 1.483 25.847 1.00 95.81 341 GLU A CA 1
ATOM 2690 C C . GLU A 1 341 ? -20.740 2.055 25.007 1.00 95.81 341 GLU A C 1
ATOM 2692 O O . GLU A 1 341 ? -19.588 1.653 25.187 1.00 95.81 341 GLU A O 1
ATOM 2697 N N . ILE A 1 342 ? -21.033 2.980 24.082 1.00 95.94 342 ILE A N 1
ATOM 2698 C CA . ILE A 1 342 ? -20.008 3.707 23.317 1.00 95.94 342 ILE A CA 1
ATOM 2699 C C . ILE A 1 342 ? -19.142 4.531 24.259 1.00 95.94 342 ILE A C 1
ATOM 2701 O O . ILE A 1 342 ? -17.916 4.462 24.173 1.00 95.94 342 ILE A O 1
ATOM 2705 N N . TRP A 1 343 ? -19.768 5.311 25.138 1.00 95.25 343 TRP A N 1
ATOM 2706 C CA . TRP A 1 343 ? -19.046 6.209 26.026 1.00 95.25 343 TRP A CA 1
ATOM 2707 C C . TRP A 1 343 ? -18.178 5.439 27.023 1.00 95.25 343 TRP A C 1
ATOM 2709 O O . TRP A 1 343 ? -16.995 5.736 27.162 1.00 95.25 343 TRP A O 1
ATOM 2719 N N . GLU A 1 344 ? -18.710 4.370 27.619 1.00 95.44 344 GLU A N 1
ATOM 2720 C CA . GLU A 1 344 ? -17.943 3.482 28.497 1.00 95.44 344 GLU A CA 1
ATOM 2721 C C . GLU A 1 344 ? -16.755 2.842 27.756 1.00 95.44 344 GLU A C 1
ATOM 2723 O O . GLU A 1 344 ? -15.637 2.774 28.275 1.00 95.44 344 GLU A O 1
ATOM 2728 N N . ALA A 1 345 ? -16.957 2.386 26.515 1.00 94.06 345 ALA A N 1
ATOM 2729 C CA . ALA A 1 345 ? -15.867 1.840 25.712 1.00 94.06 345 ALA A CA 1
ATOM 2730 C C . ALA A 1 345 ? -14.799 2.901 25.419 1.00 94.06 345 ALA A C 1
ATOM 2732 O O . ALA A 1 345 ? -13.609 2.629 25.590 1.00 94.06 345 ALA A O 1
ATOM 2733 N N . LEU A 1 346 ? -15.218 4.117 25.050 1.00 94.25 346 LEU A N 1
ATOM 2734 C CA . LEU A 1 346 ? -14.333 5.259 24.848 1.00 94.25 346 LEU A CA 1
ATOM 2735 C C . LEU A 1 346 ? -13.522 5.566 26.102 1.00 94.25 346 LEU A C 1
ATOM 2737 O O . LEU A 1 346 ? -12.311 5.694 25.988 1.00 94.25 346 LEU A O 1
ATOM 2741 N N . GLU A 1 347 ? -14.126 5.688 27.281 1.00 92.69 347 GLU A N 1
ATOM 2742 C CA . GLU A 1 347 ? -13.412 6.003 28.531 1.00 92.69 347 GLU A CA 1
ATOM 2743 C C . GLU A 1 347 ? -12.293 5.008 28.845 1.00 92.69 347 GLU A C 1
ATOM 2745 O O . GLU A 1 347 ? -11.252 5.381 29.384 1.00 92.69 347 GLU A O 1
ATOM 2750 N N . ASN A 1 348 ? -12.478 3.757 28.436 1.00 91.31 348 ASN A N 1
ATOM 2751 C CA . ASN A 1 348 ? -11.518 2.691 28.655 1.00 91.31 348 ASN A CA 1
ATOM 2752 C C . ASN A 1 348 ? -10.464 2.564 27.533 1.00 91.31 348 ASN A C 1
ATOM 2754 O O . ASN A 1 348 ? -9.483 1.828 27.698 1.00 91.31 348 ASN A O 1
ATOM 2758 N N . LEU A 1 349 ? -10.634 3.230 26.385 1.00 93.38 349 LEU A N 1
ATOM 2759 C CA . LEU A 1 349 ? -9.675 3.157 25.282 1.00 93.38 349 LEU A CA 1
ATOM 2760 C C . LEU A 1 349 ? -8.367 3.890 25.630 1.00 93.38 349 LEU A C 1
ATOM 2762 O O . LEU A 1 349 ? -8.395 5.060 26.012 1.00 93.38 349 LEU A O 1
ATOM 2766 N N . PRO A 1 350 ? -7.206 3.237 25.462 1.00 93.81 350 PRO A N 1
ATOM 2767 C CA . PRO A 1 350 ? -5.921 3.844 25.760 1.00 93.81 350 PRO A CA 1
ATOM 2768 C C . PRO A 1 350 ? -5.418 4.688 24.584 1.00 93.81 350 PRO A C 1
ATOM 2770 O O . PRO A 1 350 ? -5.730 4.396 23.429 1.00 93.81 350 PRO A O 1
ATOM 2773 N N . SER A 1 351 ? -4.585 5.686 24.870 1.00 93.62 351 SER A N 1
ATOM 2774 C CA . SER A 1 351 ? -3.950 6.521 23.844 1.00 93.62 351 SER A CA 1
ATOM 2775 C C . SER A 1 351 ? -2.812 5.796 23.128 1.00 93.62 351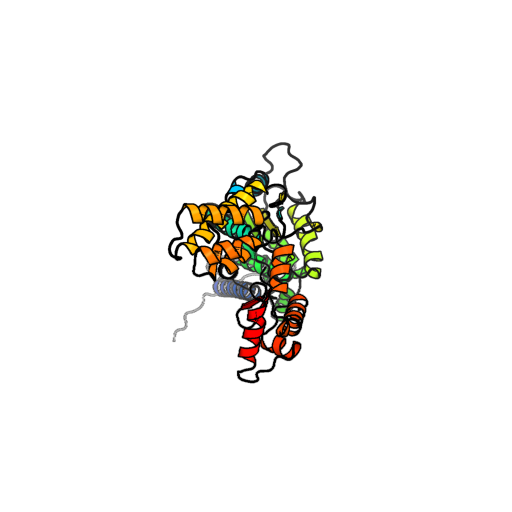 SER A C 1
ATOM 2777 O O . SER A 1 351 ? -2.042 5.059 23.748 1.00 93.62 351 SER A O 1
ATOM 2779 N N . GLY A 1 352 ? -2.706 6.018 21.819 1.00 90.69 352 GLY A N 1
ATOM 2780 C CA . GLY A 1 352 ? -1.574 5.562 21.022 1.00 90.69 352 GLY A CA 1
ATOM 2781 C C . GLY A 1 352 ? -1.556 4.065 20.694 1.00 90.69 352 GLY A C 1
ATOM 2782 O O . GLY A 1 352 ? -2.195 3.214 21.325 1.00 90.69 352 GLY A O 1
ATOM 2783 N N . LEU A 1 353 ? -0.794 3.721 19.651 1.00 89.31 353 LEU A N 1
ATOM 2784 C CA . LEU A 1 353 ? -0.698 2.346 19.149 1.00 89.31 353 LEU A CA 1
ATOM 2785 C C . LEU A 1 353 ? -0.176 1.331 20.189 1.00 89.31 353 LEU A C 1
ATOM 2787 O O . LEU A 1 353 ? -0.796 0.276 20.329 1.00 89.31 353 LEU A O 1
ATOM 2791 N N . PRO A 1 354 ? 0.919 1.578 20.940 1.00 90.75 354 PRO A N 1
ATOM 2792 C CA . PRO A 1 354 ? 1.454 0.567 21.859 1.00 90.75 354 PRO A CA 1
ATOM 2793 C C . PRO A 1 354 ? 0.450 0.132 22.935 1.00 90.75 354 PRO A C 1
ATOM 2795 O O . PRO A 1 354 ? 0.346 -1.054 23.268 1.00 90.75 354 PRO A O 1
ATOM 2798 N N . ALA A 1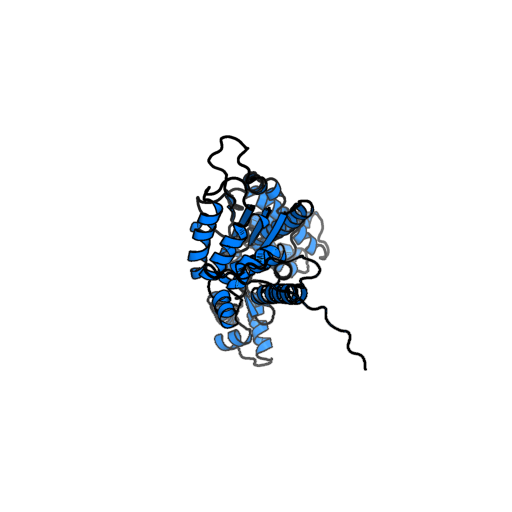 355 ? -0.320 1.084 23.462 1.00 92.25 355 ALA A N 1
ATOM 2799 C CA . ALA A 1 355 ? -1.261 0.815 24.534 1.00 92.25 355 ALA A CA 1
ATOM 2800 C C . ALA A 1 355 ? -2.532 0.124 24.020 1.00 92.25 355 ALA A C 1
ATOM 2802 O O . A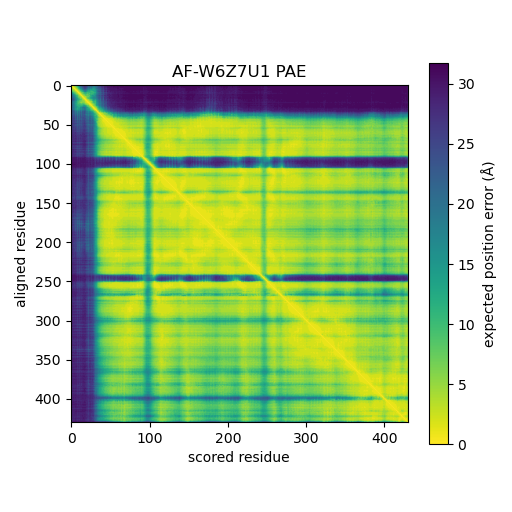LA A 1 355 ? -3.010 -0.811 24.668 1.00 92.25 355 ALA A O 1
ATOM 2803 N N . ILE A 1 356 ? -3.042 0.492 22.834 1.00 91.25 356 ILE A N 1
ATOM 2804 C CA . ILE A 1 356 ? -4.201 -0.206 22.254 1.00 91.25 356 ILE A CA 1
ATOM 2805 C C . ILE A 1 356 ? -3.854 -1.649 21.862 1.00 91.25 356 ILE A C 1
ATOM 2807 O O . ILE A 1 356 ? -4.638 -2.554 22.145 1.00 91.25 356 ILE A O 1
ATOM 2811 N N . TYR A 1 357 ? -2.642 -1.903 21.347 1.00 89.75 357 TYR A N 1
ATOM 2812 C CA . TYR A 1 357 ? -2.147 -3.269 21.138 1.00 89.75 357 TYR A CA 1
ATOM 2813 C C . TYR A 1 357 ? -2.104 -4.062 22.449 1.00 89.75 357 TYR A C 1
ATOM 2815 O O . TYR A 1 357 ? -2.588 -5.193 22.510 1.00 89.75 357 TYR A O 1
ATOM 2823 N N . SER A 1 358 ? -1.571 -3.460 23.516 1.00 90.19 358 SER A N 1
ATOM 2824 C CA . SER A 1 358 ? -1.500 -4.095 24.837 1.00 90.19 358 SER A CA 1
ATOM 2825 C C . SER A 1 358 ? -2.890 -4.455 25.371 1.00 90.19 358 SER A C 1
ATOM 2827 O O . SER A 1 358 ? -3.101 -5.579 25.827 1.00 90.19 358 SER A O 1
ATOM 2829 N N . ARG A 1 359 ? -3.865 -3.545 25.248 1.00 89.25 359 ARG A N 1
ATOM 2830 C CA . ARG A 1 359 ? -5.269 -3.791 25.617 1.00 89.25 359 ARG A CA 1
ATOM 2831 C C . ARG A 1 359 ? -5.858 -4.974 24.851 1.00 89.25 359 ARG A C 1
ATOM 2833 O O . ARG A 1 359 ? -6.410 -5.870 25.485 1.00 89.25 359 ARG A O 1
ATOM 2840 N N . MET A 1 360 ? -5.712 -5.013 23.525 1.00 88.12 360 MET A N 1
ATOM 2841 C CA . MET A 1 360 ? -6.248 -6.107 22.700 1.00 88.12 360 MET A CA 1
ATOM 2842 C C . MET A 1 360 ? -5.684 -7.468 23.112 1.00 88.12 360 MET A C 1
ATOM 2844 O O . MET A 1 360 ? -6.422 -8.443 23.234 1.00 88.12 360 MET A O 1
ATOM 2848 N N . LEU A 1 361 ? -4.379 -7.537 23.384 1.00 87.94 361 LEU A N 1
ATOM 2849 C CA . LEU A 1 361 ? -3.737 -8.771 23.838 1.00 87.94 361 LEU A CA 1
ATOM 2850 C C . LEU A 1 361 ? -4.224 -9.200 25.233 1.00 87.94 361 LEU A C 1
ATOM 2852 O O . LEU A 1 361 ? -4.389 -10.394 25.487 1.00 87.94 361 LEU A O 1
ATOM 2856 N N . LEU A 1 362 ? -4.490 -8.247 26.133 1.00 88.00 362 LEU A N 1
ATOM 2857 C CA . LEU A 1 362 ? -4.980 -8.519 27.490 1.00 88.00 362 LEU A CA 1
ATOM 2858 C C . LEU A 1 362 ? -6.458 -8.938 27.536 1.00 88.00 362 LEU A C 1
ATOM 2860 O O . LEU A 1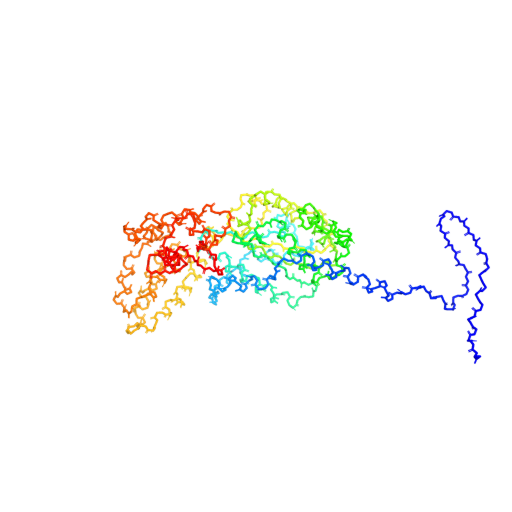 362 ? -6.835 -9.709 28.427 1.00 88.00 362 LEU A O 1
ATOM 2864 N N . GLN A 1 363 ? -7.270 -8.481 26.576 1.00 86.62 363 GLN A N 1
ATOM 2865 C CA . GLN A 1 363 ? -8.684 -8.850 26.430 1.00 86.62 363 GLN A CA 1
ATOM 2866 C C . GLN A 1 363 ? -8.889 -10.324 26.047 1.00 86.62 363 GLN A C 1
ATOM 2868 O O . GLN A 1 363 ? -9.975 -10.864 26.260 1.00 86.62 363 GLN A O 1
ATOM 2873 N N . VAL A 1 364 ? -7.856 -11.009 25.541 1.00 87.88 364 VAL A N 1
ATOM 2874 C CA . VAL A 1 364 ? -7.932 -12.448 25.266 1.00 87.88 364 VAL A CA 1
ATOM 2875 C C . VAL A 1 364 ? -8.200 -13.214 26.578 1.00 87.88 364 VAL A C 1
ATOM 2877 O O . VAL A 1 364 ? -7.404 -13.107 27.525 1.00 87.88 364 VAL A O 1
ATOM 2880 N N . PRO A 1 365 ? -9.279 -14.025 26.662 1.00 89.69 365 PRO A N 1
ATOM 2881 C CA . PRO A 1 365 ? -9.631 -14.759 27.875 1.00 89.69 365 PRO A CA 1
ATOM 2882 C C . PRO A 1 365 ? -8.501 -15.668 28.353 1.00 89.69 365 PRO A C 1
ATOM 2884 O O . PRO A 1 365 ? -7.890 -16.370 27.551 1.00 89.69 365 PRO A O 1
ATOM 2887 N N . ALA A 1 366 ? -8.264 -15.725 29.669 1.00 90.19 366 ALA A N 1
ATOM 2888 C CA . ALA A 1 366 ? -7.122 -16.438 30.259 1.00 90.19 366 ALA A CA 1
ATOM 2889 C C . ALA A 1 366 ? -6.960 -17.883 29.751 1.00 90.19 366 ALA A C 1
ATOM 2891 O O . ALA A 1 366 ? -5.853 -18.294 29.418 1.00 90.19 366 ALA A O 1
ATOM 2892 N N . ARG A 1 367 ? -8.071 -18.618 29.602 1.00 90.00 367 ARG A N 1
ATOM 2893 C CA . ARG A 1 367 ? -8.093 -20.005 29.095 1.00 90.00 367 ARG A CA 1
ATOM 2894 C C . ARG A 1 367 ? -7.637 -20.156 27.638 1.00 90.00 367 ARG A C 1
ATOM 2896 O O . ARG A 1 367 ? -7.332 -21.260 27.215 1.00 90.00 367 ARG A O 1
ATOM 2903 N N . GLN A 1 368 ? -7.656 -19.078 26.860 1.00 90.31 368 GLN A N 1
ATOM 2904 C CA . GLN A 1 368 ? -7.380 -19.070 25.420 1.00 90.31 368 GLN A CA 1
ATOM 2905 C C . GLN A 1 368 ? -6.061 -18.360 25.084 1.00 90.31 368 GLN A C 1
ATOM 2907 O O . GLN A 1 368 ? -5.609 -18.439 23.944 1.00 90.31 368 GLN A O 1
ATOM 2912 N N . ARG A 1 369 ? -5.422 -17.699 26.062 1.00 91.38 369 ARG A N 1
ATOM 2913 C CA . ARG A 1 369 ? -4.202 -16.902 25.856 1.00 91.38 369 ARG A CA 1
ATOM 2914 C C . ARG A 1 369 ? -3.053 -17.705 25.271 1.00 91.38 369 ARG A C 1
ATOM 2916 O O . ARG A 1 369 ? -2.395 -17.206 24.370 1.00 91.38 369 ARG A O 1
ATOM 2923 N N . GLU A 1 370 ? -2.830 -18.926 25.745 1.00 92.44 370 GLU A N 1
ATOM 2924 C CA . GLU A 1 370 ? -1.745 -19.779 25.246 1.00 92.44 370 GLU A CA 1
ATOM 2925 C C . GLU A 1 370 ? -1.921 -20.087 23.752 1.00 92.44 370 GLU A C 1
ATOM 2927 O O . GLU A 1 370 ? -1.009 -19.872 22.954 1.00 92.44 370 GLU A O 1
ATOM 2932 N N . GLN A 1 371 ? -3.134 -20.477 23.349 1.00 93.12 371 GLN A N 1
ATOM 2933 C CA . GLN A 1 371 ? -3.453 -20.743 21.947 1.00 93.12 371 GLN A CA 1
ATOM 2934 C C . GLN A 1 371 ? -3.362 -19.473 21.088 1.00 93.12 371 GLN A C 1
ATOM 2936 O O . GLN A 1 371 ? -2.754 -19.499 20.021 1.00 93.12 371 GLN A O 1
ATOM 2941 N N . SER A 1 372 ? -3.927 -18.350 21.542 1.00 93.62 372 SER A N 1
ATOM 2942 C CA . SER A 1 372 ? -3.847 -17.073 20.820 1.00 93.62 372 SER A CA 1
ATOM 2943 C C . SER A 1 372 ? -2.409 -16.567 20.700 1.00 93.62 372 SER A C 1
ATOM 2945 O O . SER A 1 372 ? -2.026 -16.057 19.652 1.00 93.62 372 SER A O 1
ATOM 2947 N N . GLN A 1 373 ? -1.585 -16.749 21.734 1.00 93.31 373 GLN A N 1
ATOM 2948 C CA . GLN A 1 373 ? -0.166 -16.415 21.693 1.00 93.31 373 GLN A CA 1
ATOM 2949 C C . GLN A 1 373 ? 0.582 -17.293 20.686 1.00 93.31 373 GLN A C 1
ATOM 2951 O O . GLN A 1 373 ? 1.398 -16.772 19.929 1.00 93.31 373 GLN A O 1
ATOM 2956 N N . ALA A 1 374 ? 0.300 -18.598 20.643 1.00 94.88 374 ALA A N 1
ATOM 2957 C CA . ALA A 1 374 ? 0.879 -19.497 19.649 1.00 94.88 374 ALA A CA 1
ATOM 2958 C C . ALA A 1 374 ? 0.495 -19.078 18.221 1.00 94.88 374 ALA A C 1
ATOM 2960 O O . ALA A 1 374 ? 1.371 -18.978 17.364 1.00 94.88 374 ALA A O 1
ATOM 2961 N N . ILE A 1 375 ? -0.782 -18.753 17.985 1.00 95.31 375 ILE A N 1
ATOM 2962 C CA . ILE A 1 375 ? -1.267 -18.247 16.692 1.00 95.31 375 ILE A CA 1
ATOM 2963 C C . ILE A 1 375 ? -0.527 -16.965 16.298 1.00 95.31 375 ILE A C 1
ATOM 2965 O O . ILE A 1 375 ? 0.050 -16.902 15.216 1.00 95.31 375 ILE A O 1
ATOM 2969 N N . LEU A 1 376 ? -0.505 -15.959 17.178 1.00 94.00 376 LEU A N 1
ATOM 2970 C CA . LEU A 1 376 ? 0.144 -14.675 16.902 1.00 94.00 376 LEU A CA 1
ATOM 2971 C C . LEU A 1 376 ? 1.637 -14.849 16.612 1.00 94.00 376 LEU A C 1
ATOM 2973 O O . LEU A 1 376 ? 2.143 -14.240 15.673 1.00 94.00 376 LEU A O 1
ATOM 2977 N N . ARG A 1 377 ? 2.337 -15.705 17.368 1.00 94.62 377 ARG A N 1
ATOM 2978 C CA . ARG A 1 377 ? 3.753 -16.011 17.124 1.00 94.62 377 ARG A CA 1
ATOM 2979 C C . ARG A 1 377 ? 3.957 -16.607 15.739 1.00 94.62 377 ARG A C 1
ATOM 2981 O O . ARG A 1 377 ? 4.763 -16.070 14.989 1.00 94.62 377 ARG A O 1
ATOM 2988 N N . TRP A 1 378 ? 3.213 -17.659 15.393 1.00 95.38 378 TRP A N 1
ATOM 2989 C CA . TRP A 1 378 ? 3.328 -18.316 14.090 1.00 95.38 378 TRP A CA 1
ATOM 2990 C C . TRP A 1 378 ? 3.053 -17.359 12.936 1.00 95.38 378 TRP A C 1
ATOM 2992 O O . TRP A 1 378 ? 3.847 -17.307 12.003 1.00 95.38 378 TRP A O 1
ATOM 3002 N N . VAL A 1 379 ? 1.983 -16.567 13.019 1.00 92.88 379 VAL A N 1
ATOM 3003 C CA . VAL A 1 379 ? 1.639 -15.604 11.965 1.00 92.88 379 VAL A CA 1
ATOM 3004 C C . VAL A 1 379 ? 2.694 -14.498 11.846 1.00 92.88 379 VAL A C 1
ATOM 3006 O O . VAL A 1 379 ? 3.023 -14.101 10.736 1.00 92.88 379 VAL A O 1
ATOM 3009 N N . THR A 1 380 ? 3.264 -14.029 12.960 1.00 90.19 380 THR A N 1
ATOM 3010 C CA . THR A 1 380 ? 4.258 -12.937 12.950 1.00 90.19 380 THR A CA 1
ATOM 3011 C C . THR A 1 380 ? 5.610 -13.366 12.377 1.00 90.19 380 THR A C 1
ATOM 3013 O O . THR A 1 380 ? 6.278 -12.566 11.732 1.00 90.19 380 THR A O 1
ATOM 3016 N N . VAL A 1 381 ? 6.040 -14.608 12.627 1.00 89.62 381 VAL A N 1
ATOM 3017 C CA . VAL A 1 381 ? 7.355 -15.104 12.170 1.00 89.62 381 VAL A CA 1
ATOM 3018 C C . VAL A 1 381 ? 7.301 -15.815 10.818 1.00 89.62 381 VAL A C 1
ATOM 3020 O O . VAL A 1 381 ? 8.344 -16.178 10.274 1.00 89.62 381 VAL A O 1
ATOM 3023 N N . ALA A 1 382 ? 6.104 -16.063 10.285 1.00 88.75 382 ALA A N 1
ATOM 3024 C CA . ALA A 1 382 ? 5.953 -16.737 9.009 1.00 88.75 382 ALA A CA 1
ATOM 3025 C C . ALA A 1 382 ? 6.500 -15.873 7.864 1.00 88.75 382 ALA A C 1
ATOM 3027 O O . ALA A 1 382 ? 6.235 -14.680 7.771 1.00 88.75 382 ALA A O 1
ATOM 3028 N N . ALA A 1 383 ? 7.223 -16.507 6.939 1.00 80.75 383 ALA A N 1
ATOM 3029 C CA . ALA A 1 383 ? 7.777 -15.834 5.760 1.00 80.75 383 ALA A CA 1
ATOM 3030 C C . ALA A 1 383 ? 6.712 -15.419 4.722 1.00 80.75 383 ALA A C 1
ATOM 3032 O O . ALA A 1 383 ? 7.024 -14.734 3.754 1.00 80.75 383 ALA A O 1
ATOM 3033 N N . ARG A 1 384 ? 5.475 -15.902 4.874 1.00 85.06 384 ARG A N 1
ATOM 3034 C CA . ARG A 1 384 ? 4.294 -15.546 4.078 1.00 85.06 384 ARG A CA 1
ATOM 3035 C C . ARG A 1 384 ? 3.034 -15.767 4.924 1.00 85.06 384 ARG A C 1
ATOM 3037 O O . ARG A 1 384 ? 3.121 -16.513 5.903 1.00 85.06 384 ARG A O 1
ATOM 3044 N N . PRO A 1 385 ? 1.869 -15.229 4.524 1.00 89.00 385 PRO A N 1
ATOM 3045 C CA . PRO A 1 385 ? 0.596 -15.597 5.129 1.00 89.00 385 PRO A CA 1
ATOM 3046 C C . PRO A 1 385 ? 0.436 -17.118 5.213 1.00 89.00 385 PRO A C 1
ATOM 3048 O O . PRO A 1 385 ? 0.765 -17.858 4.273 1.00 89.00 385 PRO A O 1
ATOM 3051 N N . LEU A 1 386 ? -0.017 -17.587 6.375 1.00 92.75 386 LEU A N 1
ATOM 3052 C CA . LEU A 1 386 ? -0.217 -19.009 6.634 1.00 92.75 386 LEU A CA 1
ATOM 3053 C C . LEU A 1 386 ? -1.591 -19.419 6.129 1.00 92.75 386 LEU A C 1
ATOM 3055 O O . LEU A 1 386 ? -2.591 -18.780 6.450 1.00 92.75 386 LEU A O 1
ATOM 3059 N N . GLN A 1 387 ? -1.655 -20.523 5.394 1.00 94.00 387 GLN A N 1
ATOM 3060 C CA . GLN A 1 387 ? -2.930 -21.153 5.088 1.00 94.00 387 GLN A CA 1
ATOM 3061 C C . GLN A 1 387 ? -3.570 -21.625 6.396 1.00 94.00 387 GLN A C 1
ATOM 3063 O O . GLN A 1 387 ? -2.885 -22.089 7.310 1.00 94.00 387 GLN A O 1
ATOM 3068 N N . LEU A 1 388 ? -4.896 -21.549 6.493 1.00 94.31 388 LEU A N 1
ATOM 3069 C CA . LEU A 1 388 ? -5.618 -21.889 7.719 1.00 94.31 388 LEU A CA 1
ATOM 3070 C C . LEU A 1 388 ? -5.294 -23.315 8.200 1.00 94.31 388 LEU A C 1
ATOM 3072 O O . LEU A 1 388 ? -5.154 -23.551 9.397 1.00 94.31 388 LEU A O 1
ATOM 3076 N N . GLN A 1 389 ? -5.101 -24.252 7.268 1.00 93.75 389 GLN A N 1
ATOM 3077 C CA . GLN A 1 389 ? -4.705 -25.632 7.565 1.00 93.75 389 GLN A CA 1
ATOM 3078 C C . GLN A 1 389 ? -3.263 -25.749 8.089 1.00 93.75 389 GLN A C 1
ATOM 3080 O O . GLN A 1 389 ? -2.998 -26.559 8.976 1.00 93.75 389 GLN A O 1
ATOM 3085 N N . GLU A 1 390 ? -2.337 -24.925 7.590 1.00 95.06 390 GLU A N 1
ATOM 3086 C CA . GLU A 1 390 ? -0.961 -24.870 8.101 1.00 95.06 390 GLU A CA 1
ATOM 3087 C C . GLU A 1 390 ? -0.951 -24.358 9.541 1.00 95.06 390 GLU A C 1
ATOM 3089 O O . GLU A 1 390 ? -0.286 -24.932 10.402 1.00 95.06 390 GLU A O 1
ATOM 3094 N N . LEU A 1 391 ? -1.751 -23.326 9.826 1.00 94.88 391 LEU A N 1
ATOM 3095 C CA . LEU A 1 391 ? -1.894 -22.782 11.174 1.00 94.88 391 LEU A CA 1
ATOM 3096 C C . LEU A 1 391 ? -2.506 -23.805 12.144 1.00 94.88 391 LEU A C 1
ATOM 3098 O O . LEU A 1 391 ? -2.044 -23.932 13.277 1.00 94.88 391 LEU A O 1
ATOM 3102 N N . VAL A 1 392 ? -3.513 -24.564 11.697 1.00 94.38 392 VAL A N 1
ATOM 3103 C CA . VAL A 1 392 ? -4.102 -25.676 12.463 1.00 94.38 392 VAL A CA 1
ATOM 3104 C C . VAL A 1 392 ? -3.036 -26.684 12.871 1.00 94.38 392 VAL A C 1
ATOM 3106 O O . VAL A 1 392 ? -2.968 -27.042 14.047 1.00 94.38 392 VAL A O 1
ATOM 3109 N N . ALA A 1 393 ? -2.209 -27.122 11.919 1.00 94.12 393 ALA A N 1
ATOM 3110 C CA . ALA A 1 393 ? -1.153 -28.095 12.171 1.00 94.12 393 ALA A CA 1
ATOM 3111 C C . ALA A 1 393 ? -0.078 -27.533 13.115 1.00 94.12 393 ALA A C 1
ATOM 3113 O O . ALA A 1 393 ? 0.354 -28.223 14.034 1.00 94.12 393 ALA A O 1
ATOM 3114 N N . ALA A 1 394 ? 0.305 -26.267 12.932 1.00 93.62 394 ALA A N 1
ATOM 3115 C CA . ALA A 1 394 ? 1.347 -25.605 13.713 1.00 93.62 394 ALA A CA 1
ATOM 3116 C C . ALA A 1 394 ? 0.950 -25.335 15.177 1.00 93.62 394 ALA A C 1
ATOM 3118 O O . ALA A 1 394 ? 1.802 -25.339 16.067 1.00 93.62 394 ALA A O 1
ATOM 3119 N N . VAL A 1 395 ? -0.338 -25.085 15.434 1.00 93.69 395 VAL A N 1
ATOM 3120 C CA . VAL A 1 395 ? -0.873 -24.769 16.772 1.00 93.69 395 VAL A CA 1
ATOM 3121 C C . VAL A 1 395 ? -1.518 -25.992 17.441 1.00 93.69 395 VAL A C 1
ATOM 3123 O O . VAL A 1 395 ? -1.745 -25.982 18.648 1.00 93.69 395 VAL A O 1
ATOM 3126 N N . GLY A 1 396 ? -1.813 -27.054 16.688 1.00 91.56 396 GLY A N 1
ATOM 3127 C CA . GLY A 1 396 ? -2.494 -28.244 17.204 1.00 91.56 396 GLY A CA 1
ATOM 3128 C C . GLY A 1 396 ? -3.971 -27.993 17.521 1.00 91.56 396 GLY A C 1
ATOM 3129 O O . GLY A 1 396 ? -4.481 -28.461 18.538 1.00 91.56 396 GLY A O 1
ATOM 3130 N N . ILE A 1 397 ? -4.670 -27.222 16.680 1.00 88.81 397 ILE A N 1
ATOM 3131 C CA . ILE A 1 397 ? -6.088 -26.893 16.897 1.00 88.81 397 ILE A CA 1
ATOM 3132 C C . ILE A 1 397 ? -6.950 -28.140 16.673 1.00 88.81 397 ILE A C 1
ATOM 3134 O O . ILE A 1 397 ? -6.914 -28.747 15.606 1.00 88.81 397 ILE A O 1
ATOM 3138 N N . GLN A 1 398 ? -7.768 -28.495 17.667 1.00 85.56 398 GLN A N 1
ATOM 3139 C CA . GLN A 1 398 ? -8.670 -29.646 17.604 1.00 85.56 398 GLN A CA 1
ATOM 3140 C C . GLN A 1 398 ? -10.137 -29.213 17.509 1.00 85.56 398 GLN A C 1
ATOM 3142 O O . GLN A 1 398 ? -10.586 -28.318 18.227 1.00 85.56 398 GLN A O 1
ATOM 3147 N N . GLY A 1 399 ? -10.898 -29.886 16.646 1.00 79.25 399 GLY A N 1
ATOM 3148 C CA . GLY A 1 399 ? -12.348 -29.741 16.545 1.00 79.25 399 GLY A CA 1
ATOM 3149 C C . GLY A 1 399 ? -13.046 -30.782 17.416 1.00 79.25 399 GLY A C 1
ATOM 3150 O O . GLY A 1 399 ? -13.182 -31.928 17.007 1.00 79.25 399 GLY A O 1
ATOM 3151 N N . THR A 1 400 ? -13.458 -30.417 18.632 1.00 75.75 400 THR A N 1
ATOM 3152 C CA . THR A 1 400 ? -14.131 -31.360 19.550 1.00 75.75 400 THR A CA 1
ATOM 3153 C C . THR A 1 400 ? -15.622 -31.502 19.255 1.00 75.75 400 THR A C 1
ATOM 3155 O O . THR A 1 400 ? -16.145 -32.610 19.222 1.00 75.75 400 THR A O 1
ATOM 3158 N N . ARG A 1 401 ? -16.323 -30.382 19.043 1.00 85.00 401 ARG A N 1
ATOM 3159 C CA . ARG A 1 401 ? -17.772 -30.331 18.748 1.00 85.00 401 ARG A CA 1
ATOM 3160 C C . ARG A 1 401 ? -18.103 -29.714 17.387 1.00 85.00 401 ARG A C 1
ATOM 3162 O O . ARG A 1 401 ? -19.267 -29.526 17.059 1.00 85.00 401 ARG A O 1
ATOM 3169 N N . MET A 1 402 ? -17.080 -29.350 16.626 1.00 89.50 402 MET A N 1
ATOM 3170 C CA . MET A 1 402 ? -17.177 -28.670 15.338 1.00 89.50 402 MET A CA 1
ATOM 3171 C C . MET A 1 402 ? -16.023 -29.119 14.448 1.00 89.50 402 MET A C 1
ATOM 3173 O O . MET A 1 402 ? -15.084 -29.757 14.928 1.00 89.50 402 MET A O 1
ATOM 3177 N N . THR A 1 403 ? -16.075 -28.774 13.163 1.00 91.94 403 THR A N 1
ATOM 3178 C CA . THR A 1 403 ? -14.970 -29.068 12.248 1.00 91.94 403 THR A CA 1
ATOM 3179 C C . THR A 1 403 ? -13.696 -28.349 12.697 1.00 91.94 403 THR A C 1
ATOM 3181 O O . THR A 1 403 ? -13.739 -27.282 13.312 1.00 91.94 403 THR A O 1
ATOM 3184 N N . VAL A 1 404 ? -12.542 -28.932 12.374 1.00 91.38 404 VAL A N 1
ATOM 3185 C CA . VAL A 1 404 ? -11.237 -28.329 12.683 1.00 91.38 404 VAL A CA 1
ATOM 3186 C C . VAL A 1 404 ? -11.097 -26.954 12.024 1.00 91.38 404 VAL A C 1
ATOM 3188 O O . VAL A 1 404 ? -10.582 -26.028 12.642 1.00 91.38 404 VAL A O 1
ATOM 3191 N N . GLU A 1 405 ? -11.621 -26.793 10.805 1.00 90.12 405 GLU A N 1
ATOM 3192 C CA . GLU A 1 405 ? -11.640 -25.502 10.113 1.00 90.12 405 GLU A CA 1
ATOM 3193 C C . GLU A 1 405 ? -12.450 -24.452 10.886 1.00 90.12 405 GLU A C 1
ATOM 3195 O O . GLU A 1 405 ? -11.964 -23.340 11.089 1.00 90.12 405 GLU A O 1
ATOM 3200 N N . GLN A 1 406 ? -13.647 -24.801 11.371 1.00 91.19 406 GLN A N 1
ATOM 3201 C CA . GLN A 1 406 ? -14.468 -23.886 12.166 1.00 91.19 406 GLN A CA 1
ATOM 3202 C C . GLN A 1 406 ? -13.753 -23.495 13.465 1.00 91.19 406 GLN A C 1
ATOM 3204 O O . GLN A 1 406 ? -13.643 -22.311 13.776 1.00 91.19 406 GLN A O 1
ATOM 3209 N N . ALA A 1 407 ? -13.176 -24.471 14.172 1.00 91.75 407 ALA A N 1
ATOM 3210 C CA . ALA A 1 407 ? -12.411 -24.219 15.391 1.00 91.75 407 ALA A CA 1
ATOM 3211 C C . ALA A 1 407 ? -11.205 -23.295 15.139 1.00 91.75 407 ALA A C 1
ATOM 3213 O O . ALA A 1 407 ? -10.894 -22.437 15.968 1.00 91.75 407 ALA A O 1
ATOM 3214 N N . ALA A 1 408 ? -10.544 -23.440 13.987 1.00 92.31 408 ALA A N 1
ATOM 3215 C CA . ALA A 1 408 ? -9.435 -22.587 13.577 1.00 92.31 408 ALA A CA 1
ATOM 3216 C C . ALA A 1 408 ? -9.885 -21.155 13.284 1.00 92.31 408 ALA A C 1
ATOM 3218 O O . ALA A 1 408 ? -9.253 -20.206 13.752 1.00 92.31 408 ALA A O 1
ATOM 3219 N N . ARG A 1 409 ? -11.001 -20.983 12.564 1.00 93.25 409 ARG A N 1
ATOM 3220 C CA . ARG A 1 409 ? -11.590 -19.660 12.313 1.00 93.25 409 ARG A CA 1
ATOM 3221 C C . ARG A 1 409 ? -11.964 -18.966 13.609 1.00 93.25 409 ARG A C 1
ATOM 3223 O O . ARG A 1 409 ? -11.620 -17.800 13.774 1.00 93.25 409 ARG A O 1
ATOM 3230 N N . ASP A 1 410 ? -12.590 -19.683 14.536 1.00 91.50 410 ASP A N 1
ATOM 3231 C CA . ASP A 1 410 ? -12.942 -19.150 15.850 1.00 91.50 410 ASP A CA 1
ATOM 3232 C C . ASP A 1 410 ? -11.682 -18.763 16.638 1.00 91.50 410 ASP A C 1
ATOM 3234 O O . ASP A 1 410 ? -11.670 -17.750 17.338 1.00 91.50 410 ASP A O 1
ATOM 3238 N N . ALA A 1 411 ? -10.600 -19.541 16.516 1.00 91.75 411 ALA A N 1
ATOM 3239 C CA . ALA A 1 411 ? -9.320 -19.246 17.155 1.00 91.75 411 ALA A CA 1
ATOM 3240 C C . ALA A 1 411 ? -8.644 -17.989 16.621 1.00 91.75 411 ALA A C 1
ATOM 3242 O O . ALA A 1 411 ? -8.196 -17.160 17.411 1.00 91.75 411 ALA A O 1
ATOM 3243 N N . VAL A 1 412 ? -8.638 -17.805 15.306 1.00 93.00 412 VAL A N 1
ATOM 3244 C CA . VAL A 1 412 ? -8.130 -16.580 14.682 1.00 93.00 412 VAL A CA 1
ATOM 3245 C C . VAL A 1 412 ? -9.052 -15.394 14.973 1.00 93.00 412 VAL A C 1
ATOM 3247 O O . VAL A 1 412 ? -8.568 -14.295 15.232 1.00 93.00 412 VAL A O 1
ATOM 3250 N N . ALA A 1 413 ? -10.373 -15.597 14.995 1.00 90.75 413 ALA A N 1
ATOM 3251 C CA . ALA A 1 413 ? -11.345 -14.545 15.283 1.00 90.75 413 ALA A CA 1
ATOM 3252 C C . ALA A 1 413 ? -11.153 -13.930 16.678 1.00 90.75 413 ALA A C 1
ATOM 3254 O O . ALA A 1 413 ? -11.359 -12.730 16.838 1.00 90.75 413 ALA A O 1
ATOM 3255 N N . ARG A 1 414 ? -10.681 -14.708 17.662 1.00 89.19 414 ARG A N 1
ATOM 3256 C CA . ARG A 1 414 ? -10.310 -14.201 18.998 1.00 89.19 414 ARG A CA 1
ATOM 3257 C C . ARG A 1 414 ? -9.144 -13.218 18.986 1.00 89.19 414 ARG A C 1
ATOM 3259 O O . ARG A 1 414 ? -9.004 -12.437 19.917 1.00 89.19 414 ARG A O 1
ATOM 3266 N N . CYS A 1 415 ? -8.305 -13.275 17.959 1.00 89.50 415 CYS A N 1
ATOM 3267 C CA . CYS A 1 415 ? -7.190 -12.358 17.774 1.00 89.50 415 CYS A CA 1
ATOM 3268 C C . CYS A 1 415 ? -7.573 -11.139 16.922 1.00 89.50 415 CYS A C 1
ATOM 3270 O O . CYS A 1 415 ? -6.700 -10.339 16.597 1.00 89.50 415 CYS A O 1
ATOM 3272 N N . ARG A 1 416 ? -8.845 -10.967 16.534 1.00 87.38 416 ARG A N 1
ATOM 3273 C CA . ARG A 1 416 ? -9.296 -9.721 15.898 1.00 87.38 416 ARG A CA 1
ATOM 3274 C C . ARG A 1 416 ? -9.231 -8.558 16.899 1.00 87.38 416 ARG A C 1
ATOM 3276 O O . ARG A 1 416 ? -9.498 -8.774 18.078 1.00 87.38 416 ARG A O 1
ATOM 3283 N N . PRO A 1 417 ? -8.923 -7.332 16.447 1.00 86.44 417 PRO A N 1
ATOM 3284 C CA . PRO A 1 417 ? -8.689 -6.931 15.056 1.00 86.44 417 PRO A CA 1
ATOM 3285 C C . PRO A 1 417 ? -7.232 -7.097 14.577 1.00 86.44 417 PRO A C 1
ATOM 3287 O O . PRO A 1 417 ? -6.901 -6.598 13.511 1.00 86.44 417 PRO A O 1
ATOM 3290 N N . LEU A 1 418 ? -6.353 -7.786 15.317 1.00 87.81 418 LEU A N 1
ATOM 3291 C CA . LEU A 1 418 ? -4.933 -7.939 14.948 1.00 87.81 418 LEU A CA 1
ATOM 3292 C C . LEU A 1 418 ? -4.721 -8.867 13.750 1.00 87.81 418 LEU A C 1
ATOM 3294 O O . LEU A 1 418 ? -3.775 -8.679 12.989 1.00 87.81 418 LEU A O 1
ATOM 3298 N N . LEU A 1 419 ? -5.582 -9.879 13.610 1.00 90.88 419 LEU A N 1
ATOM 3299 C CA . LEU A 1 419 ? -5.526 -10.866 12.536 1.00 90.88 419 LEU A CA 1
ATOM 3300 C C . LEU A 1 419 ? -6.756 -10.793 11.636 1.00 90.88 419 LEU A C 1
ATOM 3302 O O . LEU A 1 419 ? -7.886 -10.632 12.106 1.00 90.88 419 LEU A O 1
ATOM 3306 N N . LYS A 1 420 ? -6.533 -11.017 10.342 1.00 88.62 420 LYS A N 1
ATOM 3307 C CA . LYS A 1 420 ? -7.578 -11.197 9.331 1.00 88.62 420 LYS A CA 1
ATOM 3308 C C . LYS A 1 420 ? -7.444 -12.568 8.669 1.00 88.62 420 LYS A C 1
ATOM 3310 O O . LYS A 1 420 ? -6.366 -13.157 8.641 1.00 88.62 420 LYS A O 1
ATOM 3315 N N . ILE A 1 421 ? -8.562 -13.069 8.144 1.00 89.12 421 ILE A N 1
ATOM 3316 C CA . ILE A 1 421 ? -8.582 -14.236 7.256 1.00 89.12 421 ILE A CA 1
ATOM 3317 C C . ILE A 1 421 ? -9.039 -13.755 5.885 1.00 89.12 421 ILE A C 1
ATOM 3319 O O . ILE A 1 421 ? -10.159 -13.256 5.765 1.00 89.12 421 ILE A O 1
ATOM 3323 N N . GLN A 1 422 ? -8.214 -13.936 4.861 1.00 83.50 422 GLN A N 1
ATOM 3324 C CA . GLN A 1 422 ? -8.533 -13.585 3.480 1.00 83.50 422 GLN A CA 1
ATOM 3325 C C . GLN A 1 422 ? -8.188 -14.769 2.579 1.00 83.50 422 GLN A C 1
ATOM 3327 O O . GLN A 1 422 ? -7.077 -15.271 2.625 1.00 83.50 422 GLN A O 1
ATOM 3332 N N . LYS A 1 423 ? -9.148 -15.259 1.781 1.00 83.44 423 LYS A N 1
ATOM 3333 C CA . LYS A 1 423 ? -8.944 -16.405 0.865 1.00 83.44 423 LYS A CA 1
ATOM 3334 C C . LYS A 1 423 ? -8.285 -17.638 1.529 1.00 83.44 423 LYS A C 1
ATOM 3336 O O . LYS A 1 423 ? -7.440 -18.276 0.921 1.00 83.44 423 LYS A O 1
ATOM 3341 N N . GLN A 1 424 ? -8.696 -17.980 2.755 1.00 89.06 424 GLN A N 1
ATOM 3342 C CA . GLN A 1 424 ? -8.120 -19.059 3.589 1.00 89.06 424 GLN A CA 1
ATOM 3343 C C . GLN A 1 424 ? -6.712 -18.804 4.147 1.00 89.06 424 GLN A C 1
ATOM 3345 O O . GLN A 1 424 ? -6.187 -19.653 4.864 1.00 89.06 424 GLN A O 1
ATOM 3350 N N . GLU A 1 425 ? -6.133 -17.634 3.911 1.00 90.31 425 GLU A N 1
ATOM 3351 C CA . GLU A 1 425 ? -4.857 -17.226 4.491 1.00 90.31 425 GLU A CA 1
ATOM 3352 C C . GLU A 1 425 ? -5.076 -16.344 5.717 1.00 90.31 425 GLU A C 1
ATOM 3354 O O . GLU A 1 425 ? -5.997 -15.527 5.760 1.00 90.31 425 GLU A O 1
ATOM 3359 N N . VAL A 1 426 ? -4.231 -16.534 6.726 1.00 90.81 426 VAL A N 1
ATOM 3360 C CA . VAL A 1 426 ? -4.218 -15.770 7.971 1.00 90.81 426 VAL A CA 1
ATOM 3361 C C . VAL A 1 426 ? -3.024 -14.827 7.952 1.00 90.81 426 VAL A C 1
ATOM 3363 O O . VAL A 1 426 ? -1.885 -15.269 7.771 1.00 90.81 426 VAL A O 1
ATOM 3366 N N . SER A 1 427 ? -3.278 -13.538 8.170 1.00 88.25 427 SER A N 1
ATOM 3367 C CA . SER A 1 427 ? -2.237 -12.511 8.207 1.00 88.25 427 SER A CA 1
ATOM 3368 C C . SER A 1 427 ? -2.558 -11.384 9.193 1.00 88.25 427 SER A C 1
ATOM 3370 O O . SER A 1 427 ? -3.656 -11.323 9.761 1.00 88.25 427 SER A O 1
ATOM 3372 N N . LEU A 1 428 ? -1.567 -10.524 9.438 1.00 86.56 428 LEU A N 1
ATOM 3373 C CA . LEU A 1 428 ? -1.684 -9.359 10.311 1.00 86.56 428 LEU A CA 1
ATOM 3374 C C . LEU A 1 428 ? -2.495 -8.245 9.632 1.00 86.56 428 LEU A C 1
ATOM 3376 O O . LEU A 1 428 ? -2.513 -8.103 8.412 1.00 86.56 428 LEU A O 1
ATOM 3380 N N . VAL A 1 429 ? -3.159 -7.421 10.436 1.00 76.81 429 VAL A N 1
ATOM 3381 C CA . VAL A 1 429 ? -3.737 -6.156 9.969 1.00 76.81 429 VAL A CA 1
ATOM 3382 C C . VAL A 1 429 ? -2.654 -5.071 10.046 1.00 76.81 429 VAL A C 1
ATOM 3384 O O . VAL A 1 429 ? -2.095 -4.835 11.118 1.00 76.81 429 VAL A O 1
ATOM 3387 N N . HIS A 1 430 ? -2.334 -4.446 8.904 1.00 63.88 430 HIS A N 1
ATOM 3388 C CA . HIS A 1 430 ? -1.244 -3.469 8.733 1.00 63.88 430 HIS A CA 1
ATOM 3389 C C . HIS A 1 430 ? -1.708 -2.077 8.307 1.00 63.88 430 HIS A C 1
ATOM 3391 O O . HIS A 1 430 ? -2.493 -1.977 7.330 1.00 63.88 430 HIS A O 1
#

Solvent-accessible surface area (backbone atoms only — not comparable to full-atom values): 24702 Å² total; per-residue (Å²): 140,81,83,82,82,77,80,84,80,86,84,70,78,83,63,82,63,90,94,48,84,63,82,77,77,86,86,75,84,81,81,74,80,59,66,66,60,55,50,52,51,53,53,49,50,50,52,51,45,44,61,68,36,58,78,76,57,56,68,60,52,50,52,51,49,33,72,73,73,48,76,78,55,87,84,46,65,58,66,52,80,70,32,66,67,53,41,52,49,75,67,58,62,79,59,88,81,71,75,95,64,92,83,66,81,42,37,32,39,37,38,29,34,62,85,40,57,50,59,68,55,43,46,53,50,52,52,54,54,42,48,59,59,26,74,81,37,83,66,36,43,71,46,61,46,71,36,28,56,71,38,87,73,32,18,36,46,51,36,51,44,32,49,48,48,31,46,51,30,67,78,33,59,84,49,35,74,64,46,47,85,49,46,76,41,74,67,43,32,55,51,38,77,73,29,53,69,53,40,49,52,32,46,56,51,46,49,60,32,54,84,52,29,38,32,42,34,43,35,29,34,63,71,37,29,44,64,80,39,45,71,57,45,52,64,50,52,44,59,70,38,55,57,86,84,67,82,78,69,58,20,46,65,34,39,38,39,31,27,52,89,53,80,86,52,65,91,70,46,48,72,48,39,48,51,78,82,31,42,70,62,51,38,52,35,44,50,55,44,44,53,57,57,56,57,71,54,54,81,32,71,88,55,42,71,71,57,48,53,51,52,47,52,58,48,61,77,28,22,71,76,23,56,51,42,46,54,52,52,48,59,60,46,72,74,45,76,43,61,67,53,34,51,55,51,54,75,68,55,56,54,33,59,74,45,40,53,52,49,59,64,65,68,39,53,79,94,47,38,68,60,46,50,48,49,52,50,52,54,70,72,42,91,45,56,37,42,54,67,55,49,30,66,75,65,64,60,70,42,87,93,50,54,47,67,57,46,44,52,56,52,47,56,65,46,49,81,53,40,46,77,56,97,61,24,33,38,76,65,130

Mean predicted aligned error: 9.6 Å

pLDDT: mean 86.04, std 16.51, range [31.73, 98.69]

Radius of gyration: 28.88 Å; Cα contacts (8 Å, |Δi|>4): 548; chains: 1; bounding box: 64×60×100 Å